Protein AF-A0A1H1AAV9-F1 (afdb_monomer_lite)

Foldseek 3Di:
DDDDDDDDDDDDDDDDDDDDDDDDDDADDDDDAADDDDVDPDDAQKKKKKWDFLPDPWIKIWIAHPVRPDIDMDTDDLVQWDDDDRDIFGNRDPHDTDDDDDDDDPDDDDTDMWMWHFDDDPDDTGTDGDDDDDDDPDPDPPVVPVQPPWFWFQADPVCVVVLVVLPWDADPVVRTITHSDPSSCVSRVVGTDPPDDDDLPDPPPLQNVVQVVCVVVQWPDDDTDDAPQDWDFTHGHPDPDSQKIKHWHPDQAFTKMWIGGNQDHIDIGTDPSDPDDPVSNVSSVVSVVVVVVVVVVVLVVLLVVQLVVQVVVVVPQDAQDALVQAVVCVVLVFGRAPWGADPVRWIKFFWAALVRRGRWIWTHHVDIDIRPSTDQALTWGKRQPVCQSVDPDADALVAEEEEEADPSLQRLVCLLPVHMYTHSVFLVSLLSNLLSVCVRRVNYAYEYFFWQQVVQCVDPPHGDRSRVVSRVNNCVNRVYFYQYQPDDPVLVVVVGTGLSSVCVVVNRPVSSVSRVVSRVVRVVVVVVVVVVVVVVVVVVVVVVVVVD

Radius of gyration: 40.96 Å; chains: 1; bounding box: 93×89×102 Å

pLDDT: mean 71.81, std 25.39, range [24.27, 98.69]

Structure (mmCIF, N/CA/C/O backbone):
data_AF-A0A1H1AAV9-F1
#
_entry.id   AF-A0A1H1AAV9-F1
#
loop_
_atom_site.group_PDB
_atom_site.id
_atom_site.type_symbol
_atom_site.label_atom_id
_atom_site.label_alt_id
_atom_site.label_comp_id
_atom_site.label_asym_id
_atom_site.label_entity_id
_atom_site.label_seq_id
_atom_site.pdbx_PDB_ins_code
_atom_site.Cartn_x
_atom_site.Cartn_y
_atom_site.Cartn_z
_atom_site.occupancy
_atom_site.B_iso_or_equiv
_atom_site.auth_seq_id
_atom_site.auth_comp_id
_atom_site.auth_asym_id
_atom_site.auth_atom_id
_atom_site.pdbx_PDB_model_num
ATOM 1 N N . MET A 1 1 ? -35.231 -61.805 -39.961 1.00 37.56 1 MET A N 1
ATOM 2 C CA . MET A 1 1 ? -34.959 -62.286 -41.332 1.00 37.56 1 MET A CA 1
ATOM 3 C C . MET A 1 1 ? -33.626 -61.673 -41.726 1.00 37.56 1 MET A C 1
ATOM 5 O O . MET A 1 1 ? -33.563 -60.458 -41.810 1.00 37.56 1 MET A O 1
ATOM 9 N N . GLN A 1 2 ? -32.543 -62.403 -41.438 1.00 31.98 2 GLN A N 1
ATOM 10 C CA . GLN A 1 2 ? -31.753 -63.222 -42.389 1.00 31.98 2 GLN A CA 1
ATOM 11 C C . GLN A 1 2 ? -30.734 -62.329 -43.120 1.00 31.98 2 GLN A C 1
ATOM 13 O O . GLN A 1 2 ? -31.154 -61.441 -43.845 1.00 31.98 2 GLN A O 1
ATOM 18 N N . ASN A 1 3 ? -29.438 -62.345 -42.779 1.00 27.03 3 ASN A N 1
ATOM 19 C CA . ASN A 1 3 ? -28.380 -63.389 -42.872 1.00 27.03 3 ASN A CA 1
ATOM 20 C C . ASN A 1 3 ? -27.438 -63.000 -44.035 1.00 27.03 3 ASN A C 1
ATOM 22 O O . ASN A 1 3 ? -27.943 -62.711 -45.111 1.00 27.03 3 ASN A O 1
ATOM 26 N N . LEU A 1 4 ? -26.155 -62.702 -43.751 1.00 29.33 4 LEU A N 1
ATOM 27 C CA . LEU A 1 4 ? -24.949 -63.558 -43.947 1.00 29.33 4 LEU A CA 1
ATOM 28 C C . LEU A 1 4 ? -24.640 -63.745 -45.449 1.00 29.33 4 LEU A C 1
ATOM 30 O O . LEU A 1 4 ? -25.545 -64.073 -46.196 1.00 29.33 4 LEU A O 1
ATOM 34 N N . GLU A 1 5 ? -23.448 -63.465 -45.986 1.00 30.98 5 GLU A N 1
ATOM 35 C CA . GLU A 1 5 ? -22.087 -63.971 -45.677 1.00 30.98 5 GLU A CA 1
ATOM 36 C C . GLU A 1 5 ? -21.045 -62.860 -46.006 1.00 30.98 5 GLU A C 1
ATOM 38 O O . GLU A 1 5 ? -21.283 -62.069 -46.913 1.00 30.98 5 GLU A O 1
ATOM 43 N N . ASN A 1 6 ? -19.965 -62.555 -45.271 1.00 27.72 6 ASN A N 1
ATOM 44 C CA . ASN A 1 6 ? -18.815 -63.312 -44.747 1.00 27.72 6 ASN A CA 1
ATOM 45 C C . ASN A 1 6 ? -17.970 -64.056 -45.795 1.00 27.72 6 ASN A C 1
ATOM 47 O O . ASN A 1 6 ? -18.227 -65.223 -46.044 1.00 27.72 6 ASN A O 1
ATOM 51 N N . GLU A 1 7 ? -16.864 -63.440 -46.232 1.00 28.52 7 GLU A N 1
ATOM 52 C CA . GLU A 1 7 ? -15.578 -64.140 -46.375 1.00 28.52 7 GLU A CA 1
ATOM 53 C C . GLU A 1 7 ? -14.427 -63.270 -45.835 1.00 28.52 7 GLU A C 1
ATOM 55 O O . GLU A 1 7 ? -14.287 -62.087 -46.151 1.00 28.52 7 GLU A O 1
ATOM 60 N N . HIS A 1 8 ? -13.646 -63.887 -44.949 1.00 27.47 8 HIS A N 1
ATOM 61 C CA . HIS A 1 8 ? -12.410 -63.410 -44.338 1.00 27.47 8 HIS A CA 1
ATOM 62 C C . HIS A 1 8 ? -11.220 -63.952 -45.138 1.00 27.47 8 HIS A C 1
ATOM 64 O O . HIS A 1 8 ? -11.166 -65.159 -45.345 1.00 27.47 8 HIS A O 1
ATOM 70 N N . GLU A 1 9 ? -10.197 -63.133 -45.400 1.00 25.88 9 GLU A N 1
ATOM 71 C CA . GLU A 1 9 ? -8.810 -63.612 -45.321 1.00 25.88 9 GLU A CA 1
ATOM 72 C C . GLU A 1 9 ? -7.835 -62.492 -44.895 1.00 25.88 9 GLU A C 1
ATOM 74 O O . GLU A 1 9 ? -8.161 -61.306 -44.908 1.00 25.88 9 GLU A O 1
ATOM 79 N N . VAL A 1 10 ? -6.686 -62.915 -44.374 1.00 27.17 10 VAL A N 1
ATOM 80 C CA . VAL A 1 10 ? -5.865 -62.337 -43.297 1.00 27.17 10 VAL A CA 1
ATOM 81 C C . VAL A 1 10 ? -4.862 -61.256 -43.760 1.00 27.17 10 VAL A C 1
ATOM 83 O O . VAL A 1 10 ? -4.390 -61.255 -44.890 1.00 27.17 10 VAL A O 1
ATOM 86 N N . GLN A 1 11 ? -4.517 -60.339 -42.840 1.00 27.92 11 GLN A N 1
ATOM 87 C CA . GLN A 1 11 ? -3.546 -59.234 -42.982 1.00 27.92 11 GLN A CA 1
ATOM 88 C C . GLN A 1 11 ? -2.075 -59.680 -43.155 1.00 27.92 11 GLN A C 1
ATOM 90 O O . GLN A 1 11 ? -1.710 -60.782 -42.747 1.00 27.92 11 GLN A O 1
ATOM 95 N N . PRO A 1 12 ? -1.184 -58.740 -43.546 1.00 26.31 12 PRO A N 1
ATOM 96 C CA . PRO A 1 12 ? -0.193 -58.316 -42.553 1.00 26.31 12 PRO A CA 1
ATOM 97 C C . PRO A 1 12 ? -0.055 -56.787 -42.380 1.00 26.31 12 PRO A C 1
ATOM 99 O O . PRO A 1 12 ? -0.011 -55.995 -43.314 1.00 26.31 12 PRO A O 1
ATOM 102 N N . THR A 1 13 ? -0.010 -56.429 -41.101 1.00 25.89 13 THR A N 1
ATOM 103 C CA . THR A 1 13 ? 0.499 -55.246 -40.383 1.00 25.89 13 THR A CA 1
ATOM 104 C C . THR A 1 13 ? 1.194 -54.079 -41.118 1.00 25.89 13 THR A C 1
ATOM 106 O O . THR A 1 13 ? 2.290 -54.219 -41.645 1.00 25.89 13 THR A O 1
ATOM 109 N N . LYS A 1 14 ? 0.584 -52.893 -40.937 1.00 30.36 14 LYS A N 1
ATOM 110 C CA . LYS A 1 14 ? 1.128 -51.545 -40.622 1.00 30.36 14 LYS A CA 1
ATOM 111 C C . LYS A 1 14 ? 2.587 -51.206 -40.996 1.00 30.36 14 LYS A C 1
ATOM 113 O O . LYS A 1 14 ? 3.489 -51.543 -40.238 1.00 30.36 14 LYS A O 1
ATOM 118 N N . GLU A 1 15 ? 2.745 -50.270 -41.937 1.00 26.95 15 GLU A N 1
ATOM 119 C CA . GLU A 1 15 ? 3.749 -49.193 -41.860 1.00 26.95 15 GLU A CA 1
ATOM 120 C C . GLU A 1 15 ? 3.123 -47.839 -42.248 1.00 26.95 15 GLU A C 1
ATOM 122 O O . GLU A 1 15 ? 2.203 -47.759 -43.062 1.00 26.95 15 GLU A O 1
ATOM 127 N N . ALA A 1 16 ? 3.555 -46.786 -41.554 1.00 27.23 16 ALA A N 1
ATOM 128 C CA . ALA A 1 16 ? 2.997 -45.436 -41.577 1.00 27.23 16 ALA A CA 1
ATOM 129 C C . ALA A 1 16 ? 3.398 -44.640 -42.842 1.00 27.23 16 ALA A C 1
ATOM 131 O O . ALA A 1 16 ? 4.448 -44.907 -43.423 1.00 27.23 16 ALA A O 1
ATOM 132 N N . PRO A 1 17 ? 2.609 -43.629 -43.260 1.00 28.62 17 PRO A N 1
ATOM 133 C CA . PRO A 1 17 ? 2.910 -42.826 -44.443 1.00 28.62 17 PRO A CA 1
ATOM 134 C C . PRO A 1 17 ? 4.154 -41.944 -44.246 1.00 28.62 17 PRO A C 1
ATOM 136 O O . PRO A 1 17 ? 4.254 -41.186 -43.280 1.00 28.62 17 PRO A O 1
ATOM 139 N N . LEU A 1 18 ? 5.076 -42.027 -45.208 1.00 26.47 18 LEU A N 1
ATOM 140 C CA . LEU A 1 18 ? 6.231 -41.139 -45.355 1.00 26.47 18 LEU A CA 1
ATOM 141 C C . LEU A 1 18 ? 5.768 -39.682 -45.564 1.00 26.47 18 LEU A C 1
ATOM 143 O O . LEU A 1 18 ? 4.887 -39.439 -46.395 1.00 26.47 18 LEU A O 1
ATOM 147 N N . PRO A 1 19 ? 6.346 -38.697 -44.853 1.00 25.47 19 PRO A N 1
ATOM 148 C CA . PRO A 1 19 ? 6.004 -37.298 -45.041 1.00 25.47 19 PRO A CA 1
ATOM 149 C C . PRO A 1 19 ? 6.626 -36.740 -46.326 1.00 25.47 19 PRO A C 1
ATOM 151 O O . PRO A 1 19 ? 7.818 -36.872 -46.588 1.00 25.47 19 PRO A O 1
ATOM 154 N N . THR A 1 20 ? 5.795 -36.042 -47.092 1.00 30.55 20 THR A N 1
ATOM 155 C CA . THR A 1 20 ? 6.177 -35.093 -48.140 1.00 30.55 20 THR A CA 1
ATOM 156 C C . THR A 1 20 ? 7.115 -34.004 -47.600 1.00 30.55 20 THR A C 1
ATOM 158 O O . THR A 1 20 ? 6.709 -33.208 -46.753 1.00 30.55 20 THR A O 1
ATOM 161 N N . SER A 1 21 ? 8.325 -33.904 -48.149 1.00 26.81 21 SER A N 1
ATOM 162 C CA . SER A 1 21 ? 9.181 -32.708 -48.143 1.00 26.81 21 SER A CA 1
ATOM 163 C C . SER A 1 21 ? 9.463 -32.374 -49.616 1.00 26.81 21 SER A C 1
ATOM 165 O O . SER A 1 21 ? 9.697 -33.260 -50.425 1.00 26.81 21 SER A O 1
ATOM 167 N N . GLY A 1 22 ? 9.325 -31.159 -50.129 1.00 24.27 22 GLY A N 1
ATOM 168 C CA . GLY A 1 22 ? 9.548 -29.851 -49.538 1.00 24.27 22 GLY A CA 1
ATOM 169 C C . GLY A 1 22 ? 10.527 -29.152 -50.480 1.00 24.27 22 GLY A C 1
ATOM 170 O O . GLY A 1 22 ? 11.731 -29.350 -50.376 1.00 24.27 22 GLY A O 1
ATOM 171 N N . ILE A 1 23 ? 10.001 -28.410 -51.456 1.00 24.77 23 ILE A N 1
ATOM 172 C CA . ILE A 1 23 ? 10.787 -27.583 -52.378 1.00 24.77 23 ILE A CA 1
ATOM 173 C C . ILE A 1 23 ? 11.515 -26.524 -51.539 1.00 24.77 23 ILE A C 1
ATOM 175 O O . ILE A 1 23 ? 10.857 -25.668 -50.951 1.00 24.77 23 ILE A O 1
ATOM 179 N N . PHE A 1 24 ? 12.848 -26.559 -51.492 1.00 25.47 24 PHE A N 1
ATOM 180 C CA . PHE A 1 24 ? 13.659 -25.480 -50.927 1.00 25.47 24 PHE A CA 1
ATOM 181 C C . PHE A 1 24 ? 14.439 -24.768 -52.032 1.00 25.47 24 PHE A C 1
ATOM 183 O O . PHE A 1 24 ? 15.318 -25.326 -52.683 1.00 25.47 24 PHE A O 1
ATOM 190 N N . SER A 1 25 ? 14.078 -23.507 -52.237 1.00 24.84 25 SER A N 1
ATOM 191 C CA . SER A 1 25 ? 14.766 -22.527 -53.066 1.00 24.84 25 SER A CA 1
ATOM 192 C C . SER A 1 25 ? 15.701 -21.675 -52.199 1.00 24.84 25 SER A C 1
ATOM 194 O O . SER A 1 25 ? 15.199 -20.888 -51.400 1.00 24.84 25 SER A O 1
ATOM 196 N N . ASP A 1 26 ? 17.022 -21.825 -52.351 1.00 25.41 26 ASP A N 1
ATOM 197 C CA . ASP A 1 26 ? 18.038 -20.749 -52.293 1.00 25.41 26 ASP A CA 1
ATOM 198 C C . ASP A 1 26 ? 19.472 -21.338 -52.373 1.00 25.41 26 ASP A C 1
ATOM 200 O O . ASP A 1 26 ? 19.809 -22.208 -51.575 1.00 25.41 26 ASP A O 1
ATOM 204 N N . PRO A 1 27 ? 20.368 -20.858 -53.267 1.00 31.00 27 PRO A N 1
ATOM 205 C CA . PRO A 1 27 ? 21.787 -21.214 -53.234 1.00 31.00 27 PRO A CA 1
ATOM 206 C C . PRO A 1 27 ? 22.552 -20.324 -52.240 1.00 31.00 27 PRO A C 1
ATOM 208 O O . PRO A 1 27 ? 22.647 -19.100 -52.406 1.00 31.00 27 PRO A O 1
ATOM 211 N N . ILE A 1 28 ? 23.115 -20.959 -51.209 1.00 27.59 28 ILE A N 1
ATOM 212 C CA . ILE A 1 28 ? 23.959 -20.342 -50.182 1.00 27.59 28 ILE A CA 1
ATOM 213 C C . ILE A 1 28 ? 25.310 -19.962 -50.795 1.00 27.59 28 ILE A C 1
ATOM 215 O O . ILE A 1 28 ? 26.096 -20.799 -51.225 1.00 27.59 28 ILE A O 1
ATOM 219 N N . SER A 1 29 ? 25.584 -18.660 -50.814 1.00 31.78 29 SER A N 1
ATOM 220 C CA . SER A 1 29 ? 26.922 -18.110 -50.987 1.00 31.78 29 SER A CA 1
ATOM 221 C C . SER A 1 29 ? 27.592 -18.007 -49.618 1.00 31.78 29 SER A C 1
ATOM 223 O O . SER A 1 29 ? 27.365 -17.028 -48.909 1.00 31.78 29 SER A O 1
ATOM 225 N N . ASP A 1 30 ? 28.405 -18.987 -49.254 1.00 27.58 30 ASP A N 1
ATOM 226 C CA . ASP A 1 30 ? 29.460 -18.811 -48.257 1.00 27.58 30 ASP A CA 1
ATOM 227 C C . ASP A 1 30 ? 30.572 -19.822 -48.542 1.00 27.58 30 ASP A C 1
ATOM 229 O O . ASP A 1 30 ? 30.298 -20.980 -48.853 1.00 27.58 30 ASP A O 1
ATOM 233 N N . ASN A 1 31 ? 31.828 -19.374 -48.468 1.00 29.33 31 ASN A N 1
ATOM 234 C CA . ASN A 1 31 ? 32.978 -20.274 -48.423 1.00 29.33 31 ASN A CA 1
ATOM 235 C C . ASN A 1 31 ? 32.821 -21.149 -47.173 1.00 29.33 31 ASN A C 1
ATOM 237 O O . ASN A 1 31 ? 32.993 -20.649 -46.062 1.00 29.33 31 ASN A O 1
ATOM 241 N N . ARG A 1 32 ? 32.500 -22.431 -47.346 1.00 26.03 32 ARG A N 1
ATOM 242 C CA . ARG A 1 32 ? 32.648 -23.437 -46.293 1.00 26.03 32 ARG A CA 1
ATOM 243 C C . ARG A 1 32 ? 33.782 -24.370 -46.694 1.00 26.03 32 ARG A C 1
ATOM 245 O O . ARG A 1 32 ? 33.764 -24.935 -47.784 1.00 26.03 32 ARG A O 1
ATOM 252 N N . GLU A 1 33 ? 34.781 -24.477 -45.832 1.00 27.20 33 GLU A N 1
ATOM 253 C CA . GLU A 1 33 ? 35.797 -25.523 -45.905 1.00 27.20 33 GLU A CA 1
ATOM 254 C C . GLU A 1 33 ? 35.190 -26.817 -45.343 1.00 27.20 33 GLU A C 1
ATOM 256 O O . GLU A 1 33 ? 34.480 -26.783 -44.335 1.00 27.20 33 GLU A O 1
ATOM 261 N N . PHE A 1 34 ? 35.413 -27.949 -46.016 1.00 30.39 34 PHE A N 1
ATOM 262 C CA . PHE A 1 34 ? 34.859 -29.249 -45.629 1.00 30.39 34 PHE A CA 1
ATOM 263 C C . PHE A 1 34 ? 35.977 -30.155 -45.103 1.00 30.39 34 PHE A C 1
ATOM 265 O O . PHE A 1 34 ? 36.967 -30.382 -45.797 1.00 30.39 34 PHE A O 1
ATOM 272 N N . PHE A 1 35 ? 35.799 -30.702 -43.899 1.00 31.62 35 PHE A N 1
ATOM 273 C CA . PHE A 1 35 ? 36.718 -31.664 -43.286 1.00 31.62 35 PHE A CA 1
ATOM 274 C C . PHE A 1 35 ? 36.186 -33.085 -43.492 1.00 31.62 35 PHE A C 1
ATOM 276 O O . PHE A 1 35 ? 35.027 -33.362 -43.182 1.00 31.62 35 PHE A O 1
ATOM 283 N N . VAL A 1 36 ? 37.022 -33.992 -43.999 1.00 37.84 36 VAL A N 1
ATOM 284 C CA . VAL A 1 36 ? 36.720 -35.430 -44.035 1.00 37.84 36 VAL A CA 1
ATOM 285 C C . VAL A 1 36 ? 37.630 -36.111 -43.026 1.00 37.84 36 VAL A C 1
ATOM 287 O O . VAL A 1 36 ? 38.839 -36.201 -43.236 1.00 37.84 36 VAL A O 1
ATOM 290 N N . ASP A 1 37 ? 37.053 -36.548 -41.908 1.00 35.50 37 ASP A N 1
ATOM 291 C CA . ASP A 1 37 ? 37.802 -37.186 -40.829 1.00 35.50 37 ASP A CA 1
ATOM 292 C C . ASP A 1 37 ? 38.026 -38.665 -41.172 1.00 35.50 37 ASP A C 1
ATOM 294 O O . ASP A 1 37 ? 37.201 -39.549 -40.921 1.00 35.50 37 ASP A O 1
ATOM 298 N N . PHE A 1 38 ? 39.131 -38.943 -41.860 1.00 43.62 38 PHE A N 1
ATOM 299 C CA . PHE A 1 38 ? 39.604 -40.309 -41.998 1.00 43.62 38 PHE A CA 1
ATOM 300 C C . PHE A 1 38 ? 40.307 -40.663 -40.696 1.00 43.62 38 PHE A C 1
ATOM 302 O O . PHE A 1 38 ? 41.390 -40.148 -40.449 1.00 43.62 38 PHE A O 1
ATOM 309 N N . ASP A 1 39 ? 39.686 -41.531 -39.896 1.00 41.50 39 ASP A N 1
ATOM 310 C CA . ASP A 1 39 ? 40.215 -42.115 -38.651 1.00 41.50 39 ASP A CA 1
ATOM 311 C C . ASP A 1 39 ? 41.497 -42.958 -38.908 1.00 41.50 39 ASP A C 1
ATOM 313 O O . ASP A 1 39 ? 41.528 -44.184 -38.787 1.00 41.50 39 ASP A O 1
ATOM 317 N N . ILE A 1 40 ? 42.532 -42.302 -39.434 1.00 46.44 40 ILE A N 1
ATOM 318 C CA . ILE A 1 40 ? 43.824 -42.803 -39.902 1.00 46.44 40 ILE A CA 1
ATOM 319 C C . ILE A 1 40 ? 44.858 -41.747 -39.472 1.00 46.44 40 ILE A C 1
ATOM 321 O O . ILE A 1 40 ? 44.645 -40.561 -39.729 1.00 46.44 40 ILE A O 1
ATOM 325 N N . PRO A 1 41 ? 45.987 -42.123 -38.843 1.00 44.03 41 PRO A N 1
ATOM 326 C CA . PRO A 1 41 ? 46.987 -41.159 -38.386 1.00 44.03 41 PRO A CA 1
ATOM 327 C C . PRO A 1 41 ? 47.529 -40.313 -39.547 1.00 44.03 41 PRO A C 1
ATOM 329 O O . PRO A 1 41 ? 48.253 -40.812 -40.411 1.00 44.03 41 PRO A O 1
ATOM 332 N N . GLN A 1 42 ? 47.186 -39.025 -39.575 1.00 50.72 42 GLN A N 1
ATOM 333 C CA . GLN A 1 42 ? 47.578 -38.129 -40.660 1.00 50.72 42 GLN A CA 1
ATOM 334 C C . GLN A 1 42 ? 49.019 -37.658 -40.452 1.00 50.72 42 GLN A C 1
ATOM 336 O O . GLN A 1 42 ? 49.317 -36.894 -39.536 1.00 50.72 42 GLN A O 1
ATOM 341 N N . LYS A 1 43 ? 49.932 -38.158 -41.290 1.00 50.28 43 LYS A N 1
ATOM 342 C CA . LYS A 1 43 ? 51.349 -37.781 -41.294 1.00 50.28 43 LYS A CA 1
ATOM 343 C C . LYS A 1 43 ? 51.658 -36.935 -42.535 1.00 50.28 43 LYS A C 1
ATOM 345 O O . LYS A 1 43 ? 51.204 -37.297 -43.624 1.00 50.28 43 LYS A O 1
ATOM 350 N N . PRO A 1 44 ? 52.456 -35.859 -42.412 1.00 50.19 44 PRO A N 1
ATOM 351 C CA . PRO A 1 44 ? 52.873 -35.048 -43.554 1.00 50.19 44 PRO A CA 1
ATOM 352 C C . PRO A 1 44 ? 53.482 -35.899 -44.681 1.00 50.19 44 PRO A C 1
ATOM 354 O O . PRO A 1 44 ? 54.189 -36.876 -44.422 1.00 50.19 44 PRO A O 1
ATOM 357 N N . GLY A 1 45 ? 53.179 -35.551 -45.934 1.00 50.28 45 GLY A N 1
ATOM 358 C CA . GLY A 1 45 ? 53.715 -36.219 -47.128 1.00 50.28 45 GLY A CA 1
ATOM 359 C C . GLY A 1 45 ? 53.049 -37.540 -47.538 1.00 50.28 45 GLY A C 1
ATOM 360 O O . GLY A 1 45 ? 53.459 -38.115 -48.541 1.00 50.28 45 GLY A O 1
ATOM 361 N N . HIS A 1 46 ? 52.043 -38.028 -46.807 1.00 54.78 46 HIS A N 1
ATOM 362 C CA . HIS A 1 46 ? 51.257 -39.205 -47.204 1.00 54.78 46 HIS A CA 1
ATOM 363 C C . HIS A 1 46 ? 50.090 -38.795 -48.113 1.00 54.78 46 HIS A C 1
ATOM 365 O O . HIS A 1 46 ? 49.581 -37.677 -47.999 1.00 54.78 46 HIS A O 1
ATOM 371 N N . SER A 1 47 ? 49.663 -39.694 -49.001 1.00 55.88 47 SER A N 1
ATOM 372 C CA . SER A 1 47 ? 48.538 -39.471 -49.910 1.00 55.88 47 SER A CA 1
ATOM 373 C C . SER A 1 47 ? 47.354 -40.366 -49.561 1.00 55.88 47 SER A C 1
ATOM 375 O O . SER A 1 47 ? 47.504 -41.505 -49.111 1.00 55.88 47 SER A O 1
ATOM 377 N N . VAL A 1 48 ? 46.155 -39.831 -49.778 1.00 54.44 48 VAL A N 1
ATOM 378 C CA . VAL A 1 48 ? 44.906 -40.593 -49.752 1.00 54.44 48 VAL A CA 1
ATOM 379 C C . VAL A 1 48 ? 44.315 -40.543 -51.149 1.00 54.44 48 VAL A C 1
ATOM 381 O O . VAL A 1 48 ? 44.217 -39.459 -51.734 1.00 54.44 48 VAL A O 1
ATOM 384 N N . SER A 1 49 ? 43.910 -41.699 -51.664 1.00 56.47 49 SER A N 1
ATOM 385 C CA . SER A 1 49 ? 43.108 -41.809 -52.872 1.00 56.47 49 SER A CA 1
ATOM 386 C C . SER A 1 49 ? 41.812 -42.568 -52.630 1.00 56.47 49 SER A C 1
ATOM 388 O O . SER A 1 49 ? 41.728 -43.416 -51.745 1.00 56.47 49 SER A O 1
ATOM 390 N N . ILE A 1 50 ? 40.779 -42.237 -53.398 1.00 56.34 50 ILE A N 1
ATOM 391 C CA . ILE A 1 50 ? 39.492 -42.938 -53.377 1.00 56.34 50 ILE A CA 1
ATOM 392 C C . ILE A 1 50 ? 39.278 -43.549 -54.759 1.00 56.34 50 ILE A C 1
ATOM 394 O O . ILE A 1 50 ? 39.455 -42.848 -55.758 1.00 56.34 50 ILE A O 1
ATOM 398 N N . ASP A 1 51 ? 38.923 -44.833 -54.791 1.00 57.53 51 ASP A N 1
ATOM 399 C CA . ASP A 1 51 ? 38.523 -45.563 -55.998 1.00 57.53 51 ASP A CA 1
ATOM 400 C C . ASP A 1 51 ? 37.018 -45.855 -55.913 1.00 57.53 51 ASP A C 1
ATOM 402 O O . ASP A 1 51 ? 36.546 -46.458 -54.940 1.00 57.53 51 ASP A O 1
ATOM 406 N N . ALA A 1 52 ? 36.260 -45.340 -56.883 1.00 54.94 52 ALA A N 1
ATOM 407 C CA . ALA A 1 52 ? 34.803 -45.414 -56.902 1.00 54.94 52 ALA A CA 1
ATOM 408 C C . ALA A 1 52 ? 34.248 -45.388 -58.333 1.00 54.94 52 ALA A C 1
ATOM 410 O O . ALA A 1 52 ? 34.542 -44.470 -59.103 1.00 54.94 52 ALA A O 1
ATOM 411 N N . HIS A 1 53 ? 33.365 -46.334 -58.651 1.00 56.22 53 HIS A N 1
ATOM 412 C CA . HIS A 1 53 ? 32.580 -46.372 -59.885 1.00 56.22 53 HIS A CA 1
ATOM 413 C C . HIS A 1 53 ? 31.064 -46.330 -59.588 1.00 56.22 53 HIS A C 1
ATOM 415 O O . HIS A 1 53 ? 30.628 -46.864 -58.563 1.00 56.22 53 HIS A O 1
ATOM 421 N N . PRO A 1 54 ? 30.221 -45.733 -60.463 1.00 51.50 54 PRO A N 1
ATOM 422 C CA . PRO A 1 54 ? 28.760 -45.727 -60.300 1.00 51.50 54 PRO A CA 1
ATOM 423 C C . PRO A 1 54 ? 28.150 -47.105 -60.000 1.00 51.50 54 PRO A C 1
ATOM 425 O O . PRO A 1 54 ? 27.266 -47.229 -59.140 1.00 51.50 54 PRO A O 1
ATOM 428 N N . ASP A 1 55 ? 28.690 -48.127 -60.662 1.00 55.06 55 ASP A N 1
ATOM 429 C CA . ASP A 1 55 ? 28.229 -49.516 -60.588 1.00 55.06 55 ASP A CA 1
ATOM 430 C C . ASP A 1 55 ? 28.864 -50.332 -59.446 1.00 55.06 55 ASP A C 1
ATOM 432 O O . ASP A 1 55 ? 28.458 -51.468 -59.221 1.00 55.06 55 ASP A O 1
ATOM 436 N N . ASP A 1 56 ? 29.827 -49.782 -58.696 1.00 60.47 56 ASP A N 1
ATOM 437 C CA . ASP A 1 56 ? 30.480 -50.523 -57.609 1.00 60.47 56 ASP A CA 1
ATOM 438 C C . ASP A 1 56 ? 29.541 -50.680 -56.412 1.00 60.47 56 ASP A C 1
ATOM 440 O O . ASP A 1 56 ? 29.011 -49.695 -55.900 1.00 60.47 56 ASP A O 1
ATOM 444 N N . GLU A 1 57 ? 29.366 -51.891 -55.883 1.00 61.34 57 GLU A N 1
ATOM 445 C CA . GLU A 1 57 ? 28.580 -52.097 -54.654 1.00 61.34 57 GLU A CA 1
ATOM 446 C C . GLU A 1 57 ? 29.245 -51.470 -53.412 1.00 61.34 57 GLU A C 1
ATOM 448 O O . GLU A 1 57 ? 28.557 -51.115 -52.456 1.00 61.34 57 GLU A O 1
ATOM 453 N N . GLN A 1 58 ? 30.570 -51.278 -53.441 1.00 66.88 58 GLN A N 1
ATOM 454 C CA . GLN A 1 58 ? 31.382 -50.801 -52.320 1.00 66.88 58 GLN A CA 1
ATOM 455 C C . GLN A 1 58 ? 32.514 -49.880 -52.807 1.00 66.88 58 GLN A C 1
ATOM 457 O O . GLN A 1 58 ? 33.290 -50.262 -53.677 1.00 66.88 58 GLN A O 1
ATOM 462 N N . VAL A 1 59 ? 32.650 -48.697 -52.198 1.00 61.59 59 VAL A N 1
ATOM 463 C CA . VAL A 1 59 ? 33.720 -47.716 -52.483 1.00 61.59 59 VAL A CA 1
ATOM 464 C C . VAL A 1 59 ? 34.908 -47.926 -51.541 1.00 61.59 59 VAL A C 1
ATOM 466 O O . VAL A 1 59 ? 34.695 -48.285 -50.379 1.00 61.59 59 VAL A O 1
ATOM 469 N N . TRP A 1 60 ? 36.140 -47.679 -52.004 1.00 58.94 60 TRP A N 1
ATOM 470 C CA . TRP A 1 60 ? 37.366 -47.884 -51.220 1.00 58.94 60 TRP A CA 1
ATOM 471 C C . TRP A 1 60 ? 38.229 -46.622 -51.124 1.00 58.94 60 TRP A C 1
ATOM 473 O O . TRP A 1 60 ? 38.420 -45.903 -52.101 1.00 58.94 60 TRP A O 1
ATOM 483 N N . ALA A 1 61 ? 38.791 -46.373 -49.938 1.00 61.34 61 ALA A N 1
ATOM 484 C CA . ALA A 1 61 ? 39.883 -45.417 -49.746 1.00 61.34 61 ALA A CA 1
ATOM 485 C C . ALA A 1 61 ? 41.199 -46.158 -49.560 1.00 61.34 61 ALA A C 1
ATOM 487 O O . ALA A 1 61 ? 41.266 -47.121 -48.794 1.00 61.34 61 ALA A O 1
ATOM 488 N N . HIS A 1 62 ? 42.245 -45.637 -50.186 1.00 59.97 62 HIS A N 1
ATOM 489 C CA . HIS A 1 62 ? 43.609 -46.126 -50.129 1.00 59.97 62 HIS A CA 1
ATOM 490 C C . HIS A 1 62 ? 44.514 -45.039 -49.553 1.00 59.97 62 HIS A C 1
ATOM 492 O O . HIS A 1 62 ? 44.531 -43.906 -50.022 1.00 59.97 62 HIS A O 1
ATOM 498 N N . TYR A 1 63 ? 45.272 -45.390 -48.526 1.00 61.94 63 TYR A N 1
ATOM 499 C CA . TYR A 1 63 ? 46.289 -44.544 -47.921 1.00 61.94 63 TYR A CA 1
ATOM 500 C C . TYR A 1 63 ? 47.664 -45.069 -48.311 1.00 61.94 63 TYR A C 1
ATOM 502 O O . TYR A 1 63 ? 47.911 -46.270 -48.174 1.00 61.94 63 TYR A O 1
ATOM 510 N N . SER A 1 64 ? 48.551 -44.183 -48.762 1.00 61.59 64 SER A N 1
ATOM 511 C CA . SER A 1 64 ? 49.922 -44.532 -49.125 1.00 61.59 64 SER A CA 1
ATOM 512 C C . SER A 1 64 ? 50.927 -43.565 -48.512 1.00 61.59 64 SER A C 1
ATOM 514 O O . SER A 1 64 ? 50.819 -42.345 -48.649 1.00 61.59 64 SER A O 1
ATOM 516 N N . ALA A 1 65 ? 51.965 -44.123 -47.893 1.00 60.59 65 ALA A N 1
ATOM 517 C CA . ALA A 1 65 ? 53.178 -43.384 -47.569 1.00 60.59 65 ALA A CA 1
ATOM 518 C C . ALA A 1 65 ? 53.961 -42.998 -48.841 1.00 60.59 65 ALA A C 1
ATOM 520 O O . ALA A 1 65 ? 53.869 -43.704 -49.852 1.00 60.59 65 ALA A O 1
ATOM 521 N N . PRO A 1 66 ? 54.757 -41.911 -48.810 1.00 56.56 66 PRO A N 1
ATOM 522 C CA . PRO A 1 66 ? 55.539 -41.468 -49.966 1.00 56.56 66 PRO A CA 1
ATOM 523 C C . PRO A 1 66 ? 56.627 -42.468 -50.399 1.00 56.56 66 PRO A C 1
ATOM 525 O O . PRO A 1 66 ? 57.076 -42.415 -51.539 1.00 56.56 66 PRO A O 1
ATOM 528 N N . ASP A 1 67 ? 57.027 -43.404 -49.530 1.00 63.28 67 ASP A N 1
ATOM 529 C CA . ASP A 1 67 ? 57.935 -44.517 -49.850 1.00 63.28 67 ASP A CA 1
ATOM 530 C C . ASP A 1 67 ? 57.205 -45.834 -50.199 1.00 63.28 67 ASP A C 1
ATOM 532 O O . ASP A 1 67 ? 57.854 -46.866 -50.379 1.00 63.28 67 ASP A O 1
ATOM 536 N N . ALA A 1 68 ? 55.868 -45.795 -50.284 1.00 57.12 68 ALA A N 1
ATOM 537 C CA . ALA A 1 68 ? 54.956 -46.911 -50.552 1.00 57.12 68 ALA A CA 1
ATOM 538 C C . ALA A 1 68 ? 55.061 -48.115 -49.587 1.00 57.12 68 ALA A C 1
ATOM 540 O O . ALA A 1 68 ? 54.545 -49.190 -49.897 1.00 57.12 68 ALA A O 1
ATOM 541 N N . LYS A 1 69 ? 55.699 -47.970 -48.413 1.00 50.28 69 LYS A N 1
ATOM 542 C CA . LYS A 1 69 ? 55.877 -49.084 -47.457 1.00 50.28 69 LYS A CA 1
ATOM 543 C C . LYS A 1 69 ? 54.710 -49.297 -46.494 1.00 50.28 69 LYS A C 1
ATOM 545 O O . LYS A 1 69 ? 54.575 -50.395 -45.961 1.00 50.28 69 LYS A O 1
ATOM 550 N N . ASP A 1 70 ? 53.879 -48.283 -46.265 1.00 54.09 70 ASP A N 1
ATOM 551 C CA . ASP A 1 70 ? 52.655 -48.384 -45.458 1.00 54.09 70 ASP A CA 1
ATOM 552 C C . ASP A 1 70 ? 51.460 -48.076 -46.371 1.00 54.09 70 ASP A C 1
ATOM 554 O O . ASP A 1 70 ? 51.167 -46.914 -46.667 1.00 54.09 70 ASP A O 1
ATOM 558 N N . TYR A 1 71 ? 50.838 -49.141 -46.888 1.00 61.59 71 TYR A N 1
ATOM 559 C CA . TYR A 1 71 ? 49.651 -49.090 -47.739 1.00 61.59 71 TYR A CA 1
ATOM 560 C C . TYR A 1 71 ? 48.471 -49.715 -47.003 1.00 61.59 71 TYR A C 1
ATOM 562 O O . TYR A 1 71 ? 48.546 -50.860 -46.550 1.00 61.59 71 TYR A O 1
ATOM 570 N N . ARG A 1 72 ? 47.368 -48.974 -46.885 1.00 61.34 72 ARG A N 1
ATOM 571 C CA . ARG A 1 72 ? 46.152 -49.446 -46.209 1.00 61.34 72 ARG A CA 1
ATOM 572 C C . ARG A 1 72 ? 44.930 -49.086 -47.029 1.00 61.34 72 ARG A C 1
ATOM 574 O O . ARG A 1 72 ? 44.811 -47.951 -47.476 1.00 61.34 72 ARG A O 1
ATOM 581 N N . SER A 1 73 ? 44.006 -50.028 -47.180 1.00 65.00 73 SER A N 1
ATOM 582 C CA . SER A 1 73 ? 42.725 -49.802 -47.844 1.00 65.00 73 SER A CA 1
ATOM 583 C C . SER A 1 73 ? 41.564 -50.113 -46.912 1.00 65.00 73 SER A C 1
ATOM 585 O O . SER A 1 73 ? 41.616 -51.100 -46.176 1.00 65.00 73 SER A O 1
ATOM 587 N N . ARG A 1 74 ? 40.504 -49.305 -46.952 1.00 57.59 74 ARG A N 1
ATOM 588 C CA . ARG A 1 74 ? 39.274 -49.577 -46.196 1.00 57.59 74 ARG A CA 1
ATOM 589 C C . ARG A 1 74 ? 38.022 -49.204 -46.993 1.00 57.59 74 ARG A C 1
ATOM 591 O O . ARG A 1 74 ? 38.092 -48.270 -47.796 1.00 57.59 74 ARG A O 1
ATOM 598 N N . PRO A 1 75 ? 36.895 -49.894 -46.762 1.00 59.47 75 PRO A N 1
ATOM 599 C CA . PRO A 1 75 ? 35.637 -49.536 -47.395 1.00 59.47 75 PRO A CA 1
ATOM 600 C C . PRO A 1 75 ? 35.125 -48.194 -46.851 1.00 59.47 75 PRO A C 1
ATOM 602 O O . PRO A 1 75 ? 35.291 -47.889 -45.667 1.00 59.47 75 PRO A O 1
ATOM 605 N N . ILE A 1 76 ? 34.509 -47.393 -47.718 1.00 59.94 76 ILE A N 1
ATOM 606 C CA . ILE A 1 76 ? 33.816 -46.144 -47.382 1.00 59.94 76 ILE A CA 1
ATOM 607 C C . ILE A 1 76 ? 32.329 -46.303 -47.696 1.00 59.94 76 ILE A C 1
ATOM 609 O O . ILE A 1 76 ? 31.947 -46.971 -48.655 1.00 59.94 76 ILE A O 1
ATOM 613 N N . ASP A 1 77 ? 31.488 -45.672 -46.886 1.00 59.56 77 ASP A N 1
ATOM 614 C CA . ASP A 1 77 ? 30.044 -45.654 -47.077 1.00 59.56 77 ASP A CA 1
ATOM 615 C C . ASP A 1 77 ? 29.659 -45.014 -48.428 1.00 59.56 77 ASP A C 1
ATOM 617 O O . ASP A 1 77 ? 29.949 -43.843 -48.692 1.00 59.56 77 ASP A O 1
ATOM 621 N N . LYS A 1 78 ? 28.985 -45.789 -49.291 1.00 60.47 78 LYS A N 1
ATOM 622 C CA . LYS A 1 78 ? 28.545 -45.351 -50.625 1.00 60.47 78 LYS A CA 1
ATOM 623 C C . LYS A 1 78 ? 27.489 -44.240 -50.552 1.00 60.47 78 LYS A C 1
ATOM 625 O O . LYS A 1 78 ? 27.345 -43.492 -51.513 1.00 60.47 78 LYS A O 1
ATOM 630 N N . SER A 1 79 ? 26.795 -44.067 -49.422 1.00 57.31 79 SER A N 1
ATOM 631 C CA . SER A 1 79 ? 25.824 -42.975 -49.227 1.00 57.31 79 SER A CA 1
ATOM 632 C C . SER A 1 79 ? 26.456 -41.579 -49.277 1.00 57.31 79 SER A C 1
ATOM 634 O O . SER A 1 79 ? 25.764 -40.582 -49.494 1.00 57.31 79 SER A O 1
ATOM 636 N N . TRP A 1 80 ? 27.783 -41.503 -49.147 1.00 54.41 80 TRP A N 1
ATOM 637 C CA . TRP A 1 80 ? 28.554 -40.281 -49.355 1.00 54.41 80 TRP A CA 1
ATOM 638 C C . TRP A 1 80 ? 28.725 -39.961 -50.837 1.00 54.41 80 TRP A C 1
ATOM 640 O O . TRP A 1 80 ? 29.467 -39.049 -51.173 1.00 54.41 80 TRP A O 1
ATOM 650 N N . PHE A 1 81 ? 28.074 -40.693 -51.740 1.00 55.91 81 PHE A N 1
ATOM 651 C CA . PHE A 1 81 ? 28.126 -40.454 -53.170 1.00 55.91 81 PHE A CA 1
ATOM 652 C C . PHE A 1 81 ? 26.718 -40.500 -53.777 1.00 55.91 81 PHE A C 1
ATOM 654 O O . PHE A 1 81 ? 25.895 -41.344 -53.432 1.00 55.91 81 PHE A O 1
ATOM 661 N N . VAL A 1 82 ? 26.429 -39.577 -54.693 1.00 52.06 82 VAL A N 1
ATOM 662 C CA . VAL A 1 82 ? 25.171 -39.492 -55.440 1.00 52.06 82 VAL A CA 1
ATOM 663 C C . VAL A 1 82 ? 25.432 -39.920 -56.875 1.00 52.06 82 VAL A C 1
ATOM 665 O O . VAL A 1 82 ? 26.287 -39.360 -57.561 1.00 52.06 82 VAL A O 1
ATOM 668 N N . ASN A 1 83 ? 24.684 -40.918 -57.333 1.00 50.81 83 ASN A N 1
ATOM 669 C CA . ASN A 1 83 ? 24.715 -41.364 -58.718 1.00 50.81 83 ASN A CA 1
ATOM 670 C C . ASN A 1 83 ? 23.743 -40.510 -59.551 1.00 50.81 83 ASN A C 1
ATOM 672 O O . ASN A 1 83 ? 22.573 -40.375 -59.188 1.00 50.81 83 ASN A O 1
ATOM 676 N N . ALA A 1 84 ? 24.223 -39.933 -60.653 1.00 46.16 84 ALA A N 1
ATOM 677 C CA . ALA A 1 84 ? 23.391 -39.221 -61.617 1.00 46.16 84 ALA A CA 1
ATOM 678 C C . ALA A 1 84 ? 23.807 -39.579 -63.053 1.00 46.16 84 ALA A C 1
ATOM 680 O O . ALA A 1 84 ? 24.446 -38.794 -63.753 1.00 46.16 84 ALA A O 1
ATOM 681 N N . GLY A 1 85 ? 23.421 -40.782 -63.486 1.00 54.72 85 GLY A N 1
ATOM 682 C CA . GLY A 1 85 ? 23.661 -41.282 -64.841 1.00 54.72 85 GLY A CA 1
ATOM 683 C C . GLY A 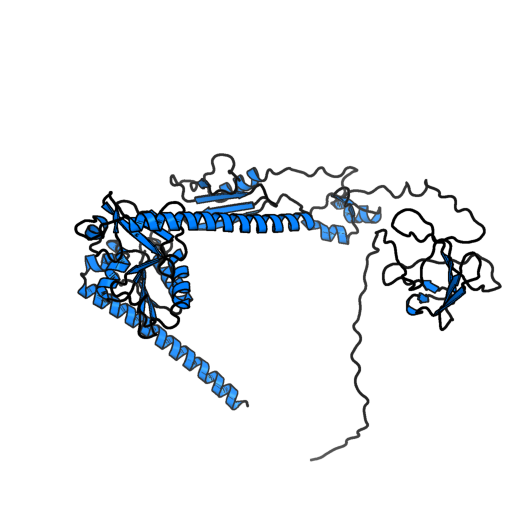1 85 ? 25.010 -41.987 -64.960 1.00 54.72 85 GLY A C 1
ATOM 684 O O . GLY A 1 85 ? 25.312 -42.880 -64.178 1.00 54.72 85 GLY A O 1
ATOM 685 N N . ASP A 1 86 ? 25.836 -41.581 -65.925 1.00 47.44 86 ASP A N 1
ATOM 686 C CA . ASP A 1 86 ? 27.208 -42.076 -66.122 1.00 47.44 86 ASP A CA 1
ATOM 687 C C . ASP A 1 86 ? 28.233 -41.407 -65.181 1.00 47.44 86 ASP A C 1
ATOM 689 O O . ASP A 1 86 ? 29.439 -41.459 -65.417 1.00 47.44 86 ASP A O 1
ATOM 693 N N . LYS A 1 87 ? 27.760 -40.744 -64.117 1.00 45.09 87 LYS A N 1
ATOM 694 C CA . LYS A 1 87 ? 28.567 -39.891 -63.237 1.00 45.09 87 LYS A CA 1
ATOM 695 C C . LYS A 1 87 ? 28.275 -40.146 -61.763 1.00 45.09 87 LYS A C 1
ATOM 697 O O . LYS A 1 87 ? 27.120 -40.288 -61.354 1.00 45.09 87 LYS A O 1
ATOM 702 N N . LEU A 1 88 ? 29.338 -40.120 -60.958 1.00 46.47 88 LEU A N 1
ATOM 703 C CA . LEU A 1 88 ? 29.289 -40.248 -59.503 1.00 46.47 88 LEU A CA 1
ATOM 704 C C . LEU A 1 88 ? 29.750 -38.938 -58.843 1.00 46.47 88 LEU A C 1
ATOM 706 O O . LEU A 1 88 ? 30.836 -38.439 -59.128 1.00 46.47 88 LEU A O 1
ATOM 710 N N . TYR A 1 89 ? 28.923 -38.382 -57.960 1.00 47.78 89 TYR A N 1
ATOM 711 C CA . TYR A 1 89 ? 29.155 -37.114 -57.263 1.00 47.78 89 TYR A CA 1
ATOM 712 C C . TYR A 1 89 ? 29.441 -37.381 -55.786 1.00 47.78 89 TYR A C 1
ATOM 714 O O . TYR A 1 89 ? 28.723 -38.158 -55.175 1.00 47.78 89 TYR A O 1
ATOM 722 N N . TYR A 1 90 ? 30.439 -36.737 -55.179 1.00 47.78 90 TYR A N 1
ATOM 723 C CA . TYR A 1 90 ? 30.681 -36.859 -53.735 1.00 47.78 90 TYR A CA 1
ATOM 724 C C . TYR A 1 90 ? 29.732 -35.952 -52.936 1.00 47.78 90 TYR A C 1
ATOM 726 O O . TYR A 1 90 ? 29.679 -34.744 -53.151 1.00 47.78 90 TYR A O 1
ATOM 734 N N . ASN A 1 91 ? 28.997 -36.551 -52.008 1.00 43.38 91 ASN A N 1
ATOM 735 C CA . ASN A 1 91 ? 28.052 -35.955 -51.075 1.00 43.38 91 ASN A CA 1
ATOM 736 C C . ASN A 1 91 ? 28.716 -35.780 -49.701 1.00 43.38 91 ASN A C 1
ATOM 738 O O . ASN A 1 91 ? 28.558 -36.597 -48.791 1.00 43.38 91 ASN A O 1
ATOM 742 N N . ALA A 1 92 ? 29.473 -34.694 -49.546 1.00 42.72 92 ALA A N 1
ATOM 743 C CA . ALA A 1 92 ? 29.898 -34.228 -48.232 1.00 42.72 92 ALA A CA 1
ATOM 744 C C . ALA A 1 92 ? 28.661 -33.674 -47.512 1.00 42.72 92 ALA A C 1
ATOM 746 O O . ALA A 1 92 ? 28.271 -32.545 -47.793 1.00 42.72 92 ALA A O 1
ATOM 747 N N . LYS A 1 93 ? 28.016 -34.508 -46.679 1.00 36.75 93 LYS A N 1
ATOM 748 C CA . LYS A 1 93 ? 26.774 -34.240 -45.921 1.00 36.75 93 LYS A CA 1
ATOM 749 C C . LYS A 1 93 ? 26.193 -32.825 -46.110 1.00 36.75 93 LYS A C 1
ATOM 751 O O . LYS A 1 93 ? 26.573 -31.884 -45.418 1.00 36.75 93 LYS A O 1
ATOM 756 N N . GLU A 1 94 ? 25.231 -32.764 -47.030 1.00 42.22 94 GLU A N 1
ATOM 757 C CA . GLU A 1 94 ? 24.151 -31.773 -47.137 1.00 42.22 94 GLU A CA 1
ATOM 758 C C . GLU A 1 94 ? 24.501 -30.298 -47.411 1.00 42.22 94 GLU A C 1
ATOM 760 O O . GLU A 1 94 ? 23.842 -29.454 -46.826 1.00 42.22 94 GLU A O 1
ATOM 765 N N . ASP A 1 95 ? 25.435 -29.933 -48.313 1.00 34.62 95 ASP A N 1
ATOM 766 C CA . ASP A 1 95 ? 25.351 -28.587 -48.955 1.00 34.62 95 ASP A CA 1
ATOM 767 C C . ASP A 1 95 ? 26.243 -28.304 -50.201 1.00 34.62 95 ASP A C 1
ATOM 769 O O . ASP A 1 95 ? 26.360 -27.146 -50.611 1.00 34.62 95 ASP A O 1
ATOM 773 N N . ALA A 1 96 ? 26.861 -29.288 -50.875 1.00 33.66 96 ALA A N 1
ATOM 774 C CA . ALA A 1 96 ? 27.597 -29.012 -52.127 1.00 33.66 96 ALA A CA 1
ATOM 775 C C . ALA A 1 96 ? 27.613 -30.187 -53.127 1.00 33.66 96 ALA A C 1
ATOM 777 O O . ALA A 1 96 ? 28.016 -31.292 -52.784 1.00 33.66 96 ALA A O 1
ATOM 778 N N . LEU A 1 97 ? 27.238 -29.925 -54.389 1.00 28.53 97 LEU A N 1
ATOM 779 C CA . LEU A 1 97 ? 27.469 -30.806 -55.546 1.00 28.53 97 LEU A CA 1
ATOM 780 C C . LEU A 1 97 ? 28.673 -30.270 -56.339 1.00 28.53 97 LEU A C 1
ATOM 782 O O . LEU A 1 97 ? 28.650 -29.118 -56.772 1.00 28.53 97 LEU A O 1
ATOM 786 N N . VAL A 1 98 ? 29.712 -31.086 -56.547 1.00 37.09 98 VAL A N 1
ATOM 787 C CA . VAL A 1 98 ? 30.866 -30.744 -57.406 1.00 37.09 98 VAL A CA 1
ATOM 788 C C . VAL A 1 98 ? 30.737 -31.477 -58.743 1.00 37.09 98 VAL A C 1
ATOM 790 O O . VAL A 1 98 ? 30.588 -32.694 -58.767 1.00 37.09 98 VAL A O 1
ATOM 793 N N . GLU A 1 99 ? 30.764 -30.739 -59.854 1.00 30.11 99 GLU A N 1
ATOM 794 C CA . GLU A 1 99 ? 30.569 -31.261 -61.214 1.00 30.11 99 GLU A CA 1
ATOM 795 C C . GLU A 1 99 ? 31.829 -31.934 -61.786 1.00 30.11 99 GLU A C 1
ATOM 797 O O . GLU A 1 99 ? 32.914 -31.360 -61.732 1.00 30.11 99 GLU A O 1
ATOM 802 N N . TYR A 1 100 ? 31.667 -33.112 -62.403 1.00 35.47 100 TYR A N 1
ATOM 803 C CA . TYR A 1 100 ? 32.686 -33.753 -63.242 1.00 35.47 100 TYR A CA 1
ATOM 804 C C . TYR A 1 100 ? 32.230 -33.784 -64.709 1.00 35.47 100 TYR A C 1
ATOM 806 O O . TYR A 1 100 ? 31.102 -34.186 -65.027 1.00 35.47 100 TYR A O 1
ATOM 814 N N . SER A 1 101 ? 33.108 -33.372 -65.625 1.00 30.62 101 SER A N 1
ATOM 815 C CA . SER A 1 101 ? 32.882 -33.458 -67.069 1.00 30.62 101 SER A CA 1
ATOM 816 C C . SER A 1 101 ? 33.968 -34.276 -67.772 1.00 30.62 101 SER A C 1
ATOM 818 O O . SER A 1 101 ? 35.144 -34.261 -67.421 1.00 30.62 101 SER A O 1
ATOM 820 N N . LYS A 1 102 ? 33.487 -35.034 -68.758 1.00 33.88 102 LYS A N 1
ATOM 821 C CA . LYS A 1 102 ? 34.183 -35.936 -69.674 1.00 33.88 102 LYS A CA 1
ATOM 822 C C . LYS A 1 102 ? 35.180 -35.157 -70.540 1.00 33.88 102 LYS A C 1
ATOM 824 O O . LYS A 1 102 ? 34.787 -34.187 -71.179 1.00 33.88 102 LYS A O 1
ATOM 829 N N . GLY A 1 103 ? 36.437 -35.595 -70.588 1.00 33.00 103 GLY A N 1
ATOM 830 C CA . GLY A 1 103 ? 37.334 -35.272 -71.699 1.00 33.00 103 GLY A CA 1
ATOM 831 C C . GLY A 1 103 ? 37.034 -36.212 -72.867 1.00 33.00 103 GLY A C 1
ATOM 832 O O . GLY A 1 103 ? 36.912 -37.420 -72.668 1.00 33.00 103 GLY A O 1
ATOM 833 N N . ASP A 1 104 ? 36.843 -35.667 -74.063 1.00 30.53 104 ASP A N 1
ATOM 834 C CA . ASP A 1 104 ? 36.399 -36.402 -75.249 1.00 30.53 104 ASP A CA 1
ATOM 835 C C . ASP A 1 104 ? 37.417 -37.456 -75.730 1.00 30.53 104 ASP A C 1
ATOM 837 O O . ASP A 1 104 ? 38.410 -37.119 -76.370 1.00 30.53 104 ASP A O 1
ATOM 841 N N . ASN A 1 105 ? 37.139 -38.745 -75.492 1.00 28.77 105 ASN A N 1
ATOM 842 C CA . ASN A 1 105 ? 37.567 -39.847 -76.368 1.00 28.77 105 ASN A CA 1
ATOM 843 C C . ASN A 1 105 ? 36.697 -41.109 -76.133 1.00 28.77 105 ASN A C 1
ATOM 845 O O . ASN A 1 105 ? 36.637 -41.594 -75.002 1.00 28.77 105 ASN A O 1
ATOM 849 N N . PRO A 1 106 ? 35.978 -41.657 -77.134 1.00 33.28 106 PRO A N 1
ATOM 850 C CA . PRO A 1 106 ? 35.036 -42.753 -76.929 1.00 33.28 106 PRO A CA 1
ATOM 851 C C . PRO A 1 106 ? 35.691 -44.111 -77.213 1.00 33.28 106 PRO A C 1
ATOM 853 O O . PRO A 1 106 ? 35.466 -44.700 -78.262 1.00 33.28 106 PRO A O 1
ATOM 856 N N . ALA A 1 107 ? 36.507 -44.608 -76.288 1.00 29.31 107 ALA A N 1
ATOM 857 C CA . ALA A 1 107 ? 36.821 -46.029 -76.101 1.00 29.31 107 ALA A CA 1
ATOM 858 C C . ALA A 1 107 ? 37.788 -46.139 -74.918 1.00 29.31 107 ALA A C 1
ATOM 860 O O . ALA A 1 107 ? 38.779 -45.420 -74.893 1.00 29.31 107 ALA A O 1
ATOM 861 N N . VAL A 1 108 ? 37.525 -47.075 -74.001 1.00 30.16 108 VAL A N 1
ATOM 862 C CA . VAL A 1 108 ? 38.161 -47.254 -72.677 1.00 30.16 108 VAL A CA 1
ATOM 863 C C . VAL A 1 108 ? 37.516 -46.378 -71.589 1.00 30.16 108 VAL A C 1
ATOM 865 O O . VAL A 1 108 ? 37.815 -45.199 -71.444 1.00 30.16 108 VAL A O 1
ATOM 868 N N . MET A 1 109 ? 36.605 -46.975 -70.811 1.00 27.81 109 MET A N 1
ATOM 869 C CA . MET A 1 109 ? 36.146 -46.407 -69.538 1.00 27.81 109 MET A CA 1
ATOM 870 C C . MET A 1 109 ? 37.230 -46.685 -68.486 1.00 27.81 109 MET A C 1
ATOM 872 O O . MET A 1 109 ? 37.389 -47.827 -68.057 1.00 27.81 109 MET A O 1
ATOM 876 N N . GLU A 1 110 ? 38.040 -45.682 -68.145 1.00 33.78 110 GLU A N 1
ATOM 877 C CA . GLU A 1 110 ? 39.099 -45.804 -67.132 1.00 33.78 110 GLU A CA 1
ATOM 878 C C . GLU A 1 110 ? 38.551 -45.580 -65.713 1.00 33.78 110 GLU A C 1
ATOM 880 O O . GLU A 1 110 ? 37.724 -44.700 -65.484 1.00 33.78 110 GLU A O 1
ATOM 885 N N . ARG A 1 111 ? 39.049 -46.364 -64.743 1.00 32.81 111 ARG A N 1
ATOM 886 C CA . ARG A 1 111 ? 38.805 -46.149 -63.306 1.00 32.81 111 ARG A CA 1
ATOM 887 C C . ARG A 1 111 ? 39.335 -44.777 -62.884 1.00 32.81 111 ARG A C 1
ATOM 889 O O . ARG A 1 111 ? 40.466 -44.422 -63.218 1.00 32.81 111 ARG A O 1
ATOM 896 N N . HIS A 1 112 ? 38.548 -44.024 -62.122 1.00 38.62 112 HIS A N 1
ATOM 897 C CA . HIS A 1 112 ? 38.911 -42.679 -61.681 1.00 38.62 112 HIS A CA 1
ATOM 898 C C . HIS A 1 112 ? 39.482 -42.699 -60.256 1.00 38.62 112 HIS A C 1
ATOM 900 O O . HIS A 1 112 ? 38.755 -42.951 -59.302 1.00 38.62 112 HIS A O 1
ATOM 906 N N . SER A 1 113 ? 40.770 -42.373 -60.100 1.00 31.72 113 SER A N 1
ATOM 907 C CA . SER A 1 113 ? 41.400 -42.150 -58.790 1.00 31.72 113 SER A CA 1
ATOM 908 C C . SER A 1 113 ? 41.548 -40.653 -58.501 1.00 31.72 113 SER A C 1
ATOM 910 O O . SER A 1 113 ? 42.214 -39.945 -59.260 1.00 31.72 113 SER A O 1
ATOM 912 N N . VAL A 1 114 ? 40.988 -40.168 -57.392 1.00 39.47 114 VAL A N 1
ATOM 913 C CA . VAL A 1 114 ? 41.213 -38.794 -56.895 1.00 39.47 114 VAL A CA 1
ATOM 914 C C . VAL A 1 114 ? 42.319 -38.826 -55.847 1.00 39.47 114 VAL A C 1
ATOM 916 O O . VAL A 1 114 ? 42.207 -39.598 -54.904 1.00 39.47 114 VAL A O 1
ATOM 919 N N . SER A 1 115 ? 43.358 -37.996 -55.985 1.00 32.94 115 SER A N 1
ATOM 920 C CA . SER A 1 115 ? 44.505 -37.955 -55.061 1.00 32.94 115 SER A CA 1
ATOM 921 C C . SER A 1 115 ? 44.579 -36.620 -54.320 1.00 32.94 115 SER A C 1
ATOM 923 O O . SER A 1 115 ? 44.560 -35.560 -54.947 1.00 32.94 115 SER A O 1
ATOM 925 N N . PHE A 1 116 ? 44.721 -36.666 -52.995 1.00 41.12 116 PHE A N 1
ATOM 926 C CA . PHE A 1 116 ? 44.898 -35.482 -52.146 1.00 41.12 116 PHE A CA 1
ATOM 927 C C . PHE A 1 116 ? 46.329 -35.415 -51.595 1.00 41.12 116 PHE A C 1
ATOM 929 O O . PHE A 1 116 ? 46.848 -36.419 -51.106 1.00 41.12 116 PHE A O 1
ATOM 936 N N . ASN A 1 117 ? 46.952 -34.232 -51.640 1.00 34.88 117 ASN A N 1
ATOM 937 C CA . ASN A 1 117 ? 48.276 -33.983 -51.056 1.00 34.88 117 ASN A CA 1
ATOM 938 C C . ASN A 1 117 ? 48.148 -33.089 -49.813 1.00 34.88 117 ASN A C 1
ATOM 940 O O . ASN A 1 117 ? 47.610 -31.986 -49.913 1.00 34.88 117 ASN A O 1
ATOM 944 N N . LEU A 1 118 ? 48.673 -33.531 -48.662 1.00 35.75 118 LEU A N 1
ATOM 945 C CA . LEU A 1 118 ? 48.763 -32.695 -47.457 1.00 35.75 118 LEU A CA 1
ATOM 946 C C . LEU A 1 118 ? 49.934 -31.706 -47.570 1.00 35.75 118 LEU A C 1
ATOM 948 O O . LEU A 1 118 ? 51.084 -32.128 -47.704 1.00 35.75 118 LEU A O 1
ATOM 952 N N . ILE A 1 119 ? 49.651 -30.403 -47.465 1.00 33.50 119 ILE A N 1
ATOM 953 C CA . ILE A 1 119 ? 50.659 -29.330 -47.447 1.00 33.50 119 ILE A CA 1
ATOM 954 C C . ILE A 1 119 ? 50.669 -28.667 -46.064 1.00 33.50 119 ILE A C 1
ATOM 956 O O . ILE A 1 119 ? 49.621 -28.388 -45.487 1.00 33.50 119 ILE A O 1
ATOM 960 N N . GLU A 1 120 ? 51.863 -28.421 -45.529 1.00 28.59 120 GLU A N 1
ATOM 961 C CA . GLU A 1 120 ? 52.087 -27.906 -44.179 1.00 28.59 120 GLU A CA 1
ATOM 962 C C . GLU A 1 120 ? 52.308 -26.383 -44.206 1.00 28.59 120 GLU A C 1
ATOM 964 O O . GLU A 1 120 ? 53.357 -25.928 -44.656 1.00 28.59 120 GLU A O 1
ATOM 969 N N . GLN A 1 121 ? 51.348 -25.581 -43.722 1.00 28.78 121 GLN A N 1
ATOM 970 C CA . GLN A 1 121 ? 51.626 -24.238 -43.187 1.00 28.78 121 GLN A CA 1
ATOM 971 C C . GLN A 1 121 ? 50.496 -23.730 -42.268 1.00 28.78 121 GLN A C 1
ATOM 973 O O . GLN A 1 121 ? 49.376 -23.519 -42.705 1.00 28.78 121 GLN A O 1
ATOM 978 N N . GLN A 1 122 ? 50.850 -23.547 -40.988 1.00 27.31 122 GLN A N 1
ATOM 979 C CA . GLN A 1 122 ? 50.156 -22.831 -39.900 1.00 27.31 122 GLN A CA 1
ATOM 980 C C . GLN A 1 122 ? 48.631 -23.014 -39.774 1.00 27.31 122 GLN A C 1
ATOM 982 O O . GLN A 1 122 ? 47.843 -22.236 -40.294 1.00 27.31 122 GLN A O 1
ATOM 987 N N . SER A 1 123 ? 48.266 -24.011 -38.955 1.00 32.34 123 SER A N 1
ATOM 988 C CA . SER A 1 123 ? 46.977 -24.158 -38.257 1.00 32.34 123 SER A CA 1
ATOM 989 C C . SER A 1 123 ? 45.722 -23.931 -39.104 1.00 32.34 123 SER A C 1
ATOM 991 O O . SER A 1 123 ? 44.932 -23.065 -38.765 1.00 32.34 123 SER A O 1
ATOM 993 N N . GLU A 1 124 ? 45.566 -24.707 -40.176 1.00 26.88 124 GLU A N 1
ATOM 994 C CA . GLU A 1 124 ? 44.304 -25.215 -40.748 1.00 26.88 124 GLU A CA 1
ATOM 995 C C . GLU A 1 124 ? 44.664 -25.950 -42.056 1.00 26.88 124 GLU A C 1
ATOM 997 O O . GLU A 1 124 ? 45.377 -25.425 -42.910 1.00 26.88 124 GLU A O 1
ATOM 1002 N N . VAL A 1 125 ? 44.280 -27.225 -42.181 1.00 28.02 125 VAL A N 1
ATOM 1003 C CA . VAL A 1 125 ? 44.644 -28.074 -43.331 1.00 28.02 125 VAL A CA 1
ATOM 1004 C C . VAL A 1 125 ? 43.669 -27.799 -44.480 1.00 28.02 125 VAL A C 1
ATOM 1006 O O . VAL A 1 125 ? 42.523 -28.235 -44.429 1.00 28.02 125 VAL A O 1
ATOM 1009 N N . ALA A 1 126 ? 44.120 -27.103 -45.527 1.00 26.56 126 ALA A N 1
ATOM 1010 C CA . ALA A 1 126 ? 43.345 -26.870 -46.748 1.00 26.56 126 ALA A CA 1
ATOM 1011 C C . ALA A 1 126 ? 43.559 -28.001 -47.775 1.00 26.56 126 ALA A C 1
ATOM 1013 O O . ALA A 1 126 ? 44.690 -28.310 -48.155 1.00 26.56 126 ALA A O 1
ATOM 1014 N N . VAL A 1 127 ? 42.468 -28.603 -48.259 1.00 29.75 127 VAL A N 1
ATOM 1015 C CA . VAL A 1 127 ? 42.486 -29.667 -49.279 1.00 29.75 127 VAL A CA 1
ATOM 1016 C C . VAL A 1 127 ? 42.496 -29.045 -50.681 1.00 29.75 127 VAL A C 1
ATOM 1018 O O . VAL A 1 127 ? 41.498 -28.489 -51.133 1.00 29.75 127 VAL A O 1
ATOM 1021 N N . GLY A 1 128 ? 43.627 -29.136 -51.385 1.00 29.92 128 GLY A N 1
ATOM 1022 C CA . GLY A 1 128 ? 43.754 -28.736 -52.790 1.00 29.92 128 GLY A CA 1
ATOM 1023 C C . GLY A 1 128 ? 43.547 -29.920 -53.738 1.00 29.92 128 GLY A C 1
ATOM 1024 O O . GLY A 1 128 ? 44.282 -30.903 -53.666 1.00 29.92 128 GLY A O 1
ATOM 1025 N N . VAL A 1 129 ? 42.571 -29.826 -54.646 1.00 28.70 129 VAL A N 1
ATOM 1026 C CA . VAL A 1 129 ? 42.349 -30.819 -55.713 1.00 28.70 129 VAL A CA 1
ATOM 1027 C C . VAL A 1 129 ? 43.393 -30.605 -56.813 1.00 28.70 129 VAL A C 1
ATOM 1029 O O . VAL A 1 129 ? 43.345 -29.610 -57.535 1.00 28.70 129 VAL A O 1
ATOM 1032 N N . GLY A 1 130 ? 44.355 -31.522 -56.930 1.00 29.14 130 GLY A N 1
ATOM 1033 C CA . GLY A 1 130 ? 45.336 -31.543 -58.015 1.00 29.14 130 GLY A CA 1
ATOM 1034 C C . GLY A 1 130 ? 44.924 -32.537 -59.097 1.00 29.14 130 GLY A C 1
ATOM 1035 O O . GLY A 1 130 ? 45.018 -33.742 -58.886 1.00 29.14 130 GLY A O 1
ATOM 1036 N N . LEU A 1 131 ? 44.492 -32.047 -60.262 1.00 27.94 131 LEU A N 1
ATOM 1037 C CA . LEU A 1 131 ? 44.304 -32.881 -61.451 1.00 27.94 131 LEU A CA 1
ATOM 1038 C C . LEU A 1 131 ? 45.669 -33.162 -62.090 1.00 27.94 131 LEU A C 1
ATOM 1040 O O . LEU A 1 131 ? 46.424 -32.240 -62.404 1.00 27.94 131 LEU A O 1
ATOM 1044 N N . SER A 1 132 ? 46.005 -34.438 -62.275 1.00 28.39 132 SER A N 1
ATOM 1045 C CA . SER A 1 132 ? 47.216 -34.843 -62.983 1.00 28.39 132 SER A CA 1
ATOM 1046 C C . SER A 1 132 ? 47.000 -34.873 -64.497 1.00 28.39 132 SER A C 1
ATOM 1048 O O . SER A 1 132 ? 46.063 -35.509 -64.969 1.00 28.39 132 SER A O 1
ATOM 1050 N N . LYS A 1 133 ? 47.984 -34.296 -65.201 1.00 28.19 133 LYS A N 1
ATOM 1051 C CA . LYS A 1 133 ? 48.247 -34.252 -66.652 1.00 28.19 133 LYS A CA 1
ATOM 1052 C C . LYS A 1 133 ? 47.419 -33.255 -67.471 1.00 28.19 133 LYS A C 1
ATOM 1054 O O . LYS A 1 133 ? 46.292 -33.522 -67.853 1.00 28.19 133 LYS A O 1
ATOM 1059 N N . GLY A 1 134 ? 48.094 -32.183 -67.891 1.00 32.47 134 GLY A N 1
ATOM 1060 C CA . GLY A 1 134 ? 47.965 -31.709 -69.271 1.00 32.47 134 GLY A CA 1
ATOM 1061 C C . GLY A 1 134 ? 47.781 -30.215 -69.462 1.00 32.47 134 GLY A C 1
ATOM 1062 O O . GLY A 1 134 ? 48.570 -29.631 -70.193 1.00 32.47 134 GLY A O 1
ATOM 1063 N N . ASP A 1 135 ? 46.815 -29.589 -68.791 1.00 24.75 135 ASP A N 1
ATOM 1064 C CA . ASP A 1 135 ? 46.354 -28.260 -69.205 1.00 24.75 135 ASP A CA 1
ATOM 1065 C C . ASP A 1 135 ? 46.478 -27.210 -68.101 1.00 24.75 135 ASP A C 1
ATOM 1067 O O . ASP A 1 135 ? 45.842 -27.254 -67.047 1.00 24.75 135 ASP A O 1
ATOM 1071 N N . THR A 1 136 ? 47.321 -26.214 -68.371 1.00 24.61 136 THR A N 1
ATOM 1072 C CA . THR A 1 136 ? 47.438 -25.008 -67.552 1.00 24.61 136 THR A CA 1
ATOM 1073 C C . THR A 1 136 ? 46.202 -24.140 -67.795 1.00 24.61 136 THR A C 1
ATOM 1075 O O . THR A 1 136 ? 46.126 -23.437 -68.801 1.00 24.61 136 THR A O 1
ATOM 1078 N N . LEU A 1 137 ? 45.231 -24.149 -66.877 1.00 25.73 137 LEU A N 1
ATOM 1079 C CA . LEU A 1 137 ? 44.147 -23.162 -66.880 1.00 25.73 137 LEU A CA 1
ATOM 1080 C C . LEU A 1 137 ? 44.715 -21.786 -66.509 1.00 25.73 137 LEU A C 1
ATOM 1082 O O . LEU A 1 137 ? 44.929 -21.456 -65.340 1.00 25.73 137 LEU A O 1
ATOM 1086 N N . VAL A 1 138 ? 44.971 -20.975 -67.535 1.00 25.19 138 VAL A N 1
ATOM 1087 C CA . VAL A 1 138 ? 45.292 -19.554 -67.396 1.00 25.19 138 VAL A CA 1
ATOM 1088 C C . VAL A 1 138 ? 44.097 -18.852 -66.747 1.00 25.19 138 VAL A C 1
ATOM 1090 O O . VAL A 1 138 ? 43.016 -18.743 -67.320 1.00 25.19 138 VAL A O 1
ATOM 1093 N N . TYR A 1 139 ? 44.305 -18.375 -65.522 1.00 26.50 139 TYR A N 1
ATOM 1094 C CA . TYR A 1 139 ? 43.349 -17.586 -64.750 1.00 26.50 139 TYR A CA 1
ATOM 1095 C C . TYR A 1 139 ? 43.119 -16.217 -65.419 1.00 26.50 139 TYR A C 1
ATOM 1097 O O . TYR A 1 139 ? 43.857 -15.259 -65.170 1.00 26.50 139 TYR A O 1
ATOM 1105 N N . ASP A 1 140 ? 42.083 -16.086 -66.250 1.00 28.73 140 ASP A N 1
ATOM 1106 C CA . ASP A 1 140 ? 41.695 -14.782 -66.794 1.00 28.73 140 ASP A CA 1
ATOM 1107 C C . ASP A 1 140 ? 40.927 -13.953 -65.742 1.00 28.73 140 ASP A C 1
ATOM 1109 O O . ASP A 1 140 ? 39.711 -14.054 -65.547 1.00 28.73 140 ASP A O 1
ATOM 1113 N N . LYS A 1 141 ? 41.670 -13.093 -65.036 1.00 30.08 141 LYS A N 1
ATOM 1114 C CA . LYS A 1 141 ? 41.150 -12.109 -64.070 1.00 30.08 141 LYS A CA 1
ATOM 1115 C C . LYS A 1 141 ? 40.234 -11.045 -64.701 1.00 30.08 141 LYS A C 1
ATOM 1117 O O . LYS A 1 141 ? 39.572 -10.323 -63.948 1.00 30.08 141 LYS A O 1
ATOM 1122 N N . ALA A 1 142 ? 40.177 -10.902 -66.028 1.00 31.12 142 ALA A N 1
ATOM 1123 C CA . ALA A 1 142 ? 39.448 -9.818 -66.686 1.00 31.12 142 ALA A CA 1
ATOM 1124 C C . ALA A 1 142 ? 37.953 -10.124 -66.897 1.00 31.12 142 ALA A C 1
ATOM 1126 O O . ALA A 1 142 ? 37.123 -9.217 -66.771 1.00 31.12 142 ALA A O 1
ATOM 1127 N N . ALA A 1 143 ? 37.572 -11.388 -67.113 1.00 31.03 143 ALA A N 1
ATOM 1128 C CA . ALA A 1 143 ? 36.184 -11.758 -67.418 1.00 31.03 143 ALA A CA 1
ATOM 1129 C C . ALA A 1 143 ? 35.212 -11.595 -66.227 1.00 31.03 143 ALA A C 1
ATOM 1131 O O . ALA A 1 143 ? 34.025 -11.327 -66.414 1.00 31.03 143 ALA A O 1
ATOM 1132 N N . ARG A 1 144 ? 35.698 -11.644 -64.976 1.00 31.91 144 ARG A N 1
ATOM 1133 C CA . ARG A 1 144 ? 34.852 -11.503 -63.769 1.00 31.91 144 ARG A CA 1
ATOM 1134 C C . ARG A 1 144 ? 34.567 -10.051 -63.364 1.00 31.91 144 ARG A C 1
ATOM 1136 O O . ARG A 1 144 ? 33.843 -9.798 -62.400 1.00 31.91 144 ARG A O 1
ATOM 1143 N N . ARG A 1 145 ? 35.138 -9.069 -64.070 1.00 32.53 145 ARG A N 1
ATOM 1144 C CA . ARG A 1 145 ? 35.007 -7.651 -63.702 1.00 32.53 145 ARG A CA 1
ATOM 1145 C C . ARG A 1 145 ? 33.722 -7.001 -64.234 1.00 32.53 145 ARG A C 1
ATOM 1147 O O . ARG A 1 145 ? 33.312 -5.985 -63.685 1.00 32.53 145 ARG A O 1
ATOM 1154 N N . LYS A 1 146 ? 33.045 -7.611 -65.218 1.00 32.34 146 LYS A N 1
ATOM 1155 C CA . LYS A 1 146 ? 31.808 -7.080 -65.830 1.00 32.34 146 LYS A CA 1
ATOM 1156 C C . LYS A 1 146 ? 30.488 -7.517 -65.174 1.00 32.34 146 LYS A C 1
ATOM 1158 O O . LYS A 1 146 ? 29.456 -6.962 -65.519 1.00 32.34 146 LYS A O 1
ATOM 1163 N N . SER A 1 147 ? 30.491 -8.421 -64.188 1.00 39.28 147 SER A N 1
ATOM 1164 C CA . SER A 1 147 ? 29.279 -8.807 -63.431 1.00 39.28 147 SER A CA 1
ATOM 1165 C C . SER A 1 147 ? 29.195 -8.170 -62.030 1.00 39.28 147 SER A C 1
ATOM 1167 O O . SER A 1 147 ? 28.553 -8.713 -61.131 1.00 39.28 147 SER A O 1
ATOM 1169 N N . ARG A 1 148 ? 29.909 -7.060 -61.797 1.00 42.50 148 ARG A N 1
ATOM 1170 C CA . ARG A 1 148 ? 30.059 -6.424 -60.472 1.00 42.50 148 ARG A CA 1
ATOM 1171 C C . ARG A 1 148 ? 29.338 -5.087 -60.307 1.00 42.50 148 ARG A C 1
ATOM 1173 O O . ARG A 1 148 ? 29.534 -4.437 -59.282 1.00 42.50 148 ARG A O 1
ATOM 1180 N N . GLU A 1 149 ? 28.485 -4.683 -61.240 1.00 51.75 149 GLU A N 1
ATOM 1181 C CA . GLU A 1 149 ? 27.610 -3.532 -61.006 1.00 51.75 149 GLU A CA 1
ATOM 1182 C C . GLU A 1 149 ? 26.426 -3.961 -60.138 1.00 51.75 149 GLU A C 1
ATOM 1184 O O . GLU A 1 149 ? 25.390 -4.417 -60.611 1.00 51.75 149 GLU A O 1
ATOM 1189 N N . ARG A 1 150 ? 26.623 -3.872 -58.819 1.00 63.88 150 ARG A N 1
ATOM 1190 C CA . ARG A 1 150 ? 25.542 -3.978 -57.837 1.00 63.88 150 ARG A CA 1
ATOM 1191 C C . ARG A 1 150 ? 24.714 -2.698 -57.917 1.00 63.88 150 ARG A C 1
ATOM 1193 O O . ARG A 1 150 ? 25.206 -1.633 -57.547 1.00 63.88 150 ARG A O 1
ATOM 1200 N N . THR A 1 151 ? 23.469 -2.795 -58.368 1.00 66.19 151 THR A N 1
ATOM 1201 C CA . THR A 1 151 ? 22.525 -1.673 -58.309 1.00 66.19 151 THR A CA 1
ATOM 1202 C C . THR A 1 151 ? 21.889 -1.650 -56.928 1.00 66.19 151 THR A C 1
ATOM 1204 O O . THR A 1 151 ? 21.105 -2.536 -56.591 1.00 66.19 151 THR A O 1
ATOM 1207 N N . TYR A 1 152 ? 22.259 -0.675 -56.102 1.00 65.31 152 TYR A N 1
ATOM 1208 C CA . TYR A 1 152 ? 21.702 -0.539 -54.758 1.00 65.31 152 TYR A CA 1
ATOM 1209 C C . TYR A 1 152 ? 20.268 -0.001 -54.792 1.00 65.31 152 TYR A C 1
ATOM 1211 O O . TYR A 1 152 ? 19.884 0.735 -55.699 1.00 65.31 152 TYR A O 1
ATOM 1219 N N . LEU A 1 153 ? 19.482 -0.402 -53.796 1.00 62.12 153 LEU A N 1
ATOM 1220 C CA . LEU A 1 153 ? 18.055 -0.142 -53.679 1.00 62.12 153 LEU A CA 1
ATOM 1221 C C . LEU A 1 153 ? 17.750 0.568 -52.353 1.00 62.12 153 LEU A C 1
ATOM 1223 O O . LEU A 1 153 ? 18.278 0.202 -51.300 1.00 62.12 153 LEU A O 1
ATOM 1227 N N . ALA A 1 154 ? 16.847 1.541 -52.399 1.00 57.38 154 ALA A N 1
ATOM 1228 C CA . ALA A 1 154 ? 16.285 2.236 -51.248 1.00 57.38 154 ALA A CA 1
ATOM 1229 C C . ALA A 1 154 ? 15.003 1.532 -50.781 1.00 57.38 154 ALA A C 1
ATOM 1231 O O . ALA A 1 154 ? 13.902 2.018 -51.018 1.00 57.38 154 ALA A O 1
ATOM 1232 N N . VAL A 1 155 ? 15.135 0.352 -50.172 1.00 53.56 155 VAL A N 1
ATOM 1233 C CA . VAL A 1 155 ? 13.980 -0.443 -49.722 1.00 53.56 155 VAL A CA 1
ATOM 1234 C C . VAL A 1 155 ? 13.584 -0.029 -48.298 1.00 53.56 155 VAL A C 1
ATOM 1236 O O . VAL A 1 155 ? 14.364 -0.274 -47.371 1.00 53.56 155 VAL A O 1
ATOM 1239 N N . PRO A 1 156 ? 12.390 0.560 -48.075 1.00 50.44 156 PRO A N 1
ATOM 1240 C CA . PRO A 1 156 ? 11.868 0.776 -46.732 1.00 50.44 156 PRO A CA 1
ATOM 1241 C C . PRO A 1 156 ? 11.715 -0.554 -45.998 1.00 50.44 156 PRO A C 1
ATOM 1243 O O . PRO A 1 156 ? 11.348 -1.568 -46.586 1.00 50.44 156 PRO A O 1
ATOM 1246 N N . TYR A 1 157 ? 11.935 -0.563 -44.686 1.00 46.78 157 TYR A N 1
ATOM 1247 C CA . TYR A 1 157 ? 11.881 -1.803 -43.908 1.00 46.78 157 TYR A CA 1
ATOM 1248 C C . TYR A 1 157 ? 10.543 -2.546 -44.013 1.00 46.78 157 TYR A C 1
ATOM 1250 O O . TYR A 1 157 ? 10.541 -3.772 -44.097 1.00 46.78 157 TYR A O 1
ATOM 1258 N N . ALA A 1 158 ? 9.424 -1.815 -44.053 1.00 53.19 158 ALA A N 1
ATOM 1259 C CA . ALA A 1 158 ? 8.085 -2.389 -44.211 1.00 53.19 158 ALA A CA 1
ATOM 1260 C C . ALA A 1 158 ? 7.902 -3.147 -45.541 1.00 53.19 158 ALA A C 1
ATOM 1262 O O . ALA A 1 158 ? 7.003 -3.967 -45.666 1.00 53.19 158 ALA A O 1
ATOM 1263 N N . GLU A 1 159 ? 8.775 -2.897 -46.516 1.00 53.41 159 GLU A N 1
ATOM 1264 C CA . GLU A 1 159 ? 8.715 -3.440 -47.870 1.00 53.41 159 GLU A CA 1
ATOM 1265 C C . GLU A 1 159 ? 9.837 -4.455 -48.161 1.00 53.41 159 GLU A C 1
ATOM 1267 O O . GLU A 1 159 ? 9.976 -4.939 -49.285 1.00 53.41 159 GLU A O 1
ATOM 1272 N N . ARG A 1 160 ? 10.647 -4.806 -47.153 1.00 62.66 160 ARG A N 1
ATOM 1273 C CA . ARG A 1 160 ? 11.828 -5.671 -47.322 1.00 62.66 160 ARG A CA 1
ATOM 1274 C C . ARG A 1 160 ? 11.487 -7.081 -47.803 1.00 62.66 160 ARG A C 1
ATOM 1276 O O . ARG A 1 160 ? 12.234 -7.649 -48.593 1.00 62.66 160 ARG A O 1
ATOM 1283 N N . ASP A 1 161 ? 10.375 -7.635 -47.325 1.00 70.12 161 ASP A N 1
ATOM 1284 C CA . ASP A 1 161 ? 9.985 -9.010 -47.632 1.00 70.12 161 ASP A CA 1
ATOM 1285 C C . ASP A 1 161 ? 9.504 -9.082 -49.086 1.00 70.12 161 ASP A C 1
ATOM 1287 O O . ASP A 1 161 ? 9.897 -9.981 -49.823 1.00 70.12 161 ASP A O 1
ATOM 1291 N N . GLN A 1 162 ? 8.825 -8.026 -49.547 1.00 71.38 162 GLN A N 1
ATOM 1292 C CA . GLN A 1 162 ? 8.462 -7.838 -50.948 1.00 71.38 162 GLN A CA 1
ATOM 1293 C C . GLN A 1 162 ? 9.696 -7.653 -51.848 1.00 71.38 162 GLN A C 1
ATOM 1295 O O . GLN A 1 162 ? 9.755 -8.196 -52.947 1.00 71.38 162 GLN A O 1
ATOM 1300 N N . ALA A 1 163 ? 10.707 -6.897 -51.409 1.00 67.56 163 ALA A N 1
ATOM 1301 C CA . ALA A 1 163 ? 11.941 -6.731 -52.181 1.00 67.56 163 ALA A CA 1
ATOM 1302 C C . ALA A 1 163 ? 12.739 -8.036 -52.283 1.00 67.56 163 ALA A C 1
ATOM 1304 O O . ALA A 1 163 ? 13.290 -8.342 -53.344 1.00 67.56 163 ALA A O 1
ATOM 1305 N N . LYS A 1 164 ? 12.769 -8.820 -51.200 1.00 82.06 164 LYS A N 1
ATOM 1306 C CA . LYS A 1 164 ? 13.392 -10.145 -51.169 1.00 82.06 164 LYS A CA 1
ATOM 1307 C C . LYS A 1 164 ? 12.677 -11.118 -52.108 1.00 82.06 164 LYS A C 1
ATOM 1309 O O . LYS A 1 164 ? 13.345 -11.808 -52.871 1.00 82.06 164 LYS A O 1
ATOM 1314 N N . GLU A 1 165 ? 11.346 -11.126 -52.099 1.00 83.81 165 GLU A N 1
ATOM 1315 C CA . GLU A 1 165 ? 10.517 -11.938 -53.001 1.00 83.81 165 GLU A CA 1
ATOM 1316 C C . GLU A 1 165 ? 10.759 -11.590 -54.481 1.00 83.81 165 GLU A C 1
ATOM 1318 O O . GLU A 1 165 ? 10.810 -12.468 -55.338 1.00 83.81 165 GLU A O 1
ATOM 1323 N N . LEU A 1 166 ? 11.032 -10.315 -54.777 1.00 81.38 166 LEU A N 1
ATOM 1324 C CA . LEU A 1 166 ? 11.403 -9.836 -56.115 1.00 81.38 166 LEU A CA 1
ATOM 1325 C C . LEU A 1 166 ? 12.883 -10.081 -56.483 1.00 81.38 166 LEU A C 1
ATOM 1327 O O . LEU A 1 166 ? 13.324 -9.683 -57.563 1.00 81.38 166 LEU A O 1
ATOM 1331 N N . GLY A 1 167 ? 13.651 -10.756 -55.620 1.00 81.00 167 GLY A N 1
ATOM 1332 C CA . GLY A 1 167 ? 15.023 -11.200 -55.882 1.00 81.00 167 GLY A CA 1
ATOM 1333 C C . GLY A 1 167 ? 16.130 -10.238 -55.436 1.00 81.00 167 GLY A C 1
ATOM 1334 O O . GLY A 1 167 ? 17.297 -10.453 -55.786 1.00 81.00 167 GLY A O 1
ATOM 1335 N N . ALA A 1 168 ? 15.808 -9.183 -54.678 1.00 78.00 168 ALA A N 1
ATOM 1336 C CA . ALA A 1 168 ? 16.812 -8.304 -54.077 1.00 78.00 168 ALA A CA 1
ATOM 1337 C C . ALA A 1 168 ? 17.613 -9.032 -52.985 1.00 78.00 168 ALA A C 1
ATOM 1339 O O . ALA A 1 168 ? 17.097 -9.893 -52.273 1.00 78.00 168 ALA A O 1
ATOM 1340 N N . LYS A 1 169 ? 18.884 -8.655 -52.814 1.00 77.31 169 LYS A N 1
ATOM 1341 C CA . LYS A 1 169 ? 19.789 -9.222 -51.803 1.00 77.31 169 LYS A CA 1
ATOM 1342 C C . LYS A 1 169 ? 20.304 -8.143 -50.856 1.00 77.31 169 LYS A C 1
ATOM 1344 O O . LYS A 1 169 ? 20.439 -6.985 -51.236 1.00 77.31 169 LYS A O 1
ATOM 1349 N N . TRP A 1 170 ? 20.609 -8.525 -49.619 1.00 77.69 170 TRP A N 1
ATOM 1350 C CA . TRP A 1 170 ? 21.186 -7.622 -48.623 1.00 77.69 170 TRP A CA 1
ATOM 1351 C C . TRP A 1 170 ? 22.714 -7.699 -48.635 1.00 77.69 170 TRP A C 1
ATOM 1353 O O . TRP A 1 170 ? 23.289 -8.769 -48.431 1.00 77.69 170 TRP A O 1
ATOM 1363 N N . ASP A 1 171 ? 23.385 -6.569 -48.847 1.00 67.56 171 ASP A N 1
ATOM 1364 C CA . ASP A 1 171 ? 24.832 -6.452 -48.688 1.00 67.56 171 ASP A CA 1
ATOM 1365 C C . ASP A 1 171 ? 25.163 -6.133 -47.224 1.00 67.56 171 ASP A C 1
ATOM 1367 O O . ASP A 1 171 ? 24.924 -5.028 -46.733 1.00 67.56 171 ASP A O 1
ATOM 1371 N N . ARG A 1 172 ? 25.738 -7.110 -46.513 1.00 48.31 172 ARG A N 1
ATOM 1372 C CA . ARG A 1 172 ? 26.127 -6.963 -45.101 1.00 48.31 172 ARG A CA 1
ATOM 1373 C C . ARG A 1 172 ? 27.240 -5.933 -44.885 1.00 48.31 172 ARG A C 1
ATOM 1375 O O . ARG A 1 172 ? 27.275 -5.317 -43.824 1.00 48.31 172 ARG A O 1
ATOM 1382 N N . LYS A 1 173 ? 28.137 -5.737 -45.860 1.00 49.47 173 LYS A N 1
ATOM 1383 C CA . LYS A 1 173 ? 29.299 -4.845 -45.723 1.00 49.47 173 LYS A CA 1
ATOM 1384 C C . LYS A 1 173 ? 28.895 -3.381 -45.866 1.00 49.47 173 LYS A C 1
ATOM 1386 O O . LYS A 1 173 ? 29.385 -2.536 -45.126 1.00 49.47 173 LYS A O 1
ATOM 1391 N N . THR A 1 174 ? 28.000 -3.086 -46.804 1.00 49.94 174 THR A N 1
ATOM 1392 C CA . THR A 1 174 ? 27.505 -1.724 -47.069 1.00 49.94 174 THR A CA 1
ATOM 1393 C C . THR A 1 174 ? 26.153 -1.438 -46.414 1.00 49.94 174 THR A C 1
ATOM 1395 O O . THR A 1 174 ? 25.645 -0.324 -46.531 1.00 49.94 174 THR A O 1
ATOM 1398 N N . LYS A 1 175 ? 25.582 -2.424 -45.705 1.00 57.62 175 LYS A N 1
ATOM 1399 C CA . LYS A 1 175 ? 24.278 -2.360 -45.026 1.00 57.62 175 LYS A CA 1
ATOM 1400 C C . LYS A 1 175 ? 23.181 -1.805 -45.945 1.00 57.62 175 LYS A C 1
ATOM 1402 O O . LYS A 1 175 ? 22.475 -0.871 -45.576 1.00 57.62 175 LYS A O 1
ATOM 1407 N N . SER A 1 176 ? 23.083 -2.339 -47.162 1.00 60.44 176 SER A N 1
ATOM 1408 C CA . SER A 1 176 ? 22.162 -1.849 -48.196 1.00 60.44 176 SER A CA 1
ATOM 1409 C C . SER A 1 176 ? 21.572 -2.996 -49.020 1.00 60.44 176 SER A C 1
ATOM 1411 O O . SER A 1 176 ? 22.244 -3.997 -49.277 1.00 60.44 176 SER A O 1
ATOM 1413 N N . TRP A 1 177 ? 20.324 -2.847 -49.472 1.00 70.31 177 TRP A N 1
ATOM 1414 C CA . TRP A 1 177 ? 19.719 -3.761 -50.446 1.00 70.31 177 TRP A CA 1
ATOM 1415 C C . TRP A 1 177 ? 20.317 -3.519 -51.830 1.00 70.31 177 TRP A C 1
ATOM 1417 O O . TRP A 1 177 ? 20.592 -2.378 -52.191 1.00 70.31 177 TRP A O 1
ATOM 1427 N N . PHE A 1 178 ? 20.512 -4.570 -52.618 1.00 70.88 178 PHE A N 1
ATOM 1428 C CA . PHE A 1 178 ? 20.970 -4.466 -53.998 1.00 70.88 178 PHE A CA 1
ATOM 1429 C C . PHE A 1 178 ? 20.286 -5.491 -54.900 1.00 70.88 178 PHE A C 1
ATOM 1431 O O . PHE A 1 178 ? 19.935 -6.594 -54.478 1.00 70.88 178 PHE A O 1
ATOM 1438 N N . ALA A 1 179 ? 20.122 -5.130 -56.166 1.00 76.06 179 ALA A N 1
ATOM 1439 C CA . ALA A 1 179 ? 19.682 -6.026 -57.218 1.00 76.06 179 ALA A CA 1
ATOM 1440 C C . ALA A 1 179 ? 20.908 -6.742 -57.824 1.00 76.06 179 ALA A C 1
ATOM 1442 O O . ALA A 1 179 ? 21.816 -6.074 -58.326 1.00 76.06 179 ALA A O 1
ATOM 1443 N N . PRO A 1 180 ? 20.978 -8.087 -57.780 1.00 74.44 180 PRO A N 1
ATOM 1444 C CA . PRO A 1 180 ? 22.129 -8.842 -58.277 1.00 74.44 180 PRO A CA 1
ATOM 1445 C C . PRO A 1 180 ? 22.132 -9.038 -59.803 1.00 74.44 180 PRO A C 1
ATOM 1447 O O . PRO A 1 180 ? 23.113 -9.550 -60.337 1.00 74.44 180 PRO A O 1
ATOM 1450 N N . SER A 1 181 ? 21.048 -8.690 -60.507 1.00 76.12 181 SER A N 1
ATOM 1451 C CA . SER A 1 181 ? 20.922 -8.852 -61.961 1.00 76.12 181 SER A CA 1
ATOM 1452 C C . SER A 1 181 ? 19.978 -7.817 -62.576 1.00 76.12 181 SER A C 1
ATOM 1454 O O . SER A 1 181 ? 19.103 -7.286 -61.892 1.00 76.12 181 SER A O 1
ATOM 1456 N N . ALA A 1 182 ? 20.094 -7.579 -63.887 1.00 73.56 182 ALA A N 1
ATOM 1457 C CA . ALA A 1 182 ? 19.223 -6.660 -64.631 1.00 73.56 182 ALA A CA 1
ATOM 1458 C C . ALA A 1 182 ? 17.724 -7.014 -64.529 1.00 73.56 182 ALA A C 1
ATOM 1460 O O . ALA A 1 182 ? 16.879 -6.124 -64.467 1.00 73.56 182 ALA A O 1
ATOM 1461 N N . LYS A 1 183 ? 17.389 -8.310 -64.437 1.00 78.69 183 LYS A N 1
ATOM 1462 C CA . LYS A 1 183 ? 16.008 -8.771 -64.227 1.00 78.69 183 LYS A CA 1
ATOM 1463 C C . LYS A 1 183 ? 15.468 -8.322 -62.867 1.00 78.69 183 LYS A C 1
ATOM 1465 O O . LYS A 1 183 ? 14.341 -7.840 -62.787 1.00 78.69 183 LYS A O 1
ATOM 1470 N N . VAL A 1 184 ? 16.282 -8.435 -61.813 1.00 76.38 184 VAL A N 1
ATOM 1471 C CA . VAL A 1 184 ? 15.904 -7.952 -60.479 1.00 76.38 184 VAL A CA 1
ATOM 1472 C C . VAL A 1 184 ? 15.819 -6.433 -60.478 1.00 76.38 184 VAL A C 1
ATOM 1474 O O . VAL A 1 184 ? 14.842 -5.915 -59.968 1.00 76.38 184 VAL A O 1
ATOM 1477 N N . VAL A 1 185 ? 16.742 -5.718 -61.133 1.00 67.69 185 VAL A N 1
ATOM 1478 C CA . VAL A 1 185 ? 16.671 -4.248 -61.275 1.00 67.69 185 VAL A CA 1
ATOM 1479 C C . VAL A 1 185 ? 15.324 -3.808 -61.858 1.00 67.69 185 VAL A C 1
ATOM 1481 O O . VAL A 1 185 ? 14.721 -2.854 -61.368 1.00 67.69 185 VAL A O 1
ATOM 1484 N N . GLN A 1 186 ? 14.824 -4.520 -62.870 1.00 75.19 186 GLN A N 1
ATOM 1485 C CA . GLN A 1 186 ? 13.527 -4.233 -63.477 1.00 75.19 186 GLN A CA 1
ATOM 1486 C C . GLN A 1 186 ? 12.356 -4.545 -62.529 1.00 75.19 186 GLN A C 1
ATOM 1488 O O . GLN A 1 186 ? 11.432 -3.739 -62.422 1.00 75.19 186 GLN A O 1
ATOM 1493 N N . ALA A 1 187 ? 12.412 -5.668 -61.804 1.00 76.12 187 ALA A N 1
ATOM 1494 C CA . ALA A 1 187 ? 11.398 -6.066 -60.824 1.00 76.12 187 ALA A CA 1
ATOM 1495 C C . ALA A 1 187 ? 11.371 -5.154 -59.581 1.00 76.12 187 ALA A C 1
ATOM 1497 O O . ALA A 1 187 ? 10.315 -4.882 -59.016 1.00 76.12 187 ALA A O 1
ATOM 1498 N N . THR A 1 188 ? 12.527 -4.625 -59.181 1.00 69.75 188 THR A N 1
ATOM 1499 C CA . THR A 1 188 ? 12.718 -3.766 -58.007 1.00 69.75 188 THR A CA 1
ATOM 1500 C C . THR A 1 188 ? 12.808 -2.288 -58.377 1.00 69.75 188 THR A C 1
ATOM 1502 O O . THR A 1 188 ? 13.270 -1.483 -57.567 1.00 69.75 188 THR A O 1
ATOM 1505 N N . ARG A 1 189 ? 12.377 -1.906 -59.590 1.00 72.75 189 ARG A N 1
ATOM 1506 C CA . ARG A 1 189 ? 12.523 -0.544 -60.132 1.00 72.75 189 ARG A CA 1
ATOM 1507 C C . ARG A 1 189 ? 11.944 0.528 -59.209 1.00 72.75 189 ARG A C 1
ATOM 1509 O O . ARG A 1 189 ? 12.502 1.617 -59.139 1.00 72.75 189 ARG A O 1
ATOM 1516 N N . LYS A 1 190 ? 10.887 0.205 -58.452 1.00 64.94 190 LYS A N 1
ATOM 1517 C CA . LYS A 1 190 ? 10.271 1.119 -57.474 1.00 64.94 190 LYS A CA 1
ATOM 1518 C C . LYS A 1 190 ? 11.190 1.529 -56.315 1.00 64.94 190 LYS A C 1
ATOM 1520 O O . LYS A 1 190 ? 10.960 2.570 -55.718 1.00 64.94 190 LYS A O 1
ATOM 1525 N N . TRP A 1 191 ? 12.229 0.744 -56.021 1.00 60.41 191 TRP A N 1
ATOM 1526 C CA . TRP A 1 191 ? 13.242 1.051 -55.005 1.00 60.41 191 TRP A CA 1
ATOM 1527 C C . TRP A 1 191 ? 14.597 1.427 -55.616 1.00 60.41 191 TRP A C 1
ATOM 1529 O O . TRP A 1 191 ? 15.582 1.548 -54.893 1.00 60.41 191 TRP A O 1
ATOM 1539 N N . SER A 1 192 ? 14.688 1.564 -56.941 1.00 58.62 192 SER A N 1
ATOM 1540 C CA . SER A 1 192 ? 15.948 1.876 -57.612 1.00 58.62 192 SER A CA 1
ATOM 1541 C C . SER A 1 192 ? 16.386 3.304 -57.298 1.00 58.62 192 SER A C 1
ATOM 1543 O O . SER A 1 192 ? 15.632 4.248 -57.515 1.00 58.62 192 SER A O 1
ATOM 1545 N N . VAL A 1 193 ? 17.630 3.463 -56.850 1.00 49.41 193 VAL A N 1
ATOM 1546 C CA . VAL A 1 193 ? 18.308 4.762 -56.772 1.00 49.41 193 VAL A CA 1
ATOM 1547 C C . VAL A 1 193 ? 19.301 4.856 -57.922 1.00 49.41 193 VAL A C 1
ATOM 1549 O O . VAL A 1 193 ? 20.068 3.923 -58.160 1.00 49.41 193 VAL A O 1
ATOM 1552 N N . GLU A 1 194 ? 19.287 5.955 -58.675 1.00 47.88 194 GLU A N 1
ATOM 1553 C CA . GLU A 1 194 ? 20.273 6.183 -59.734 1.00 47.88 194 GLU A CA 1
ATOM 1554 C C . GLU A 1 194 ? 21.683 6.281 -59.121 1.00 47.88 194 GLU A C 1
ATOM 1556 O O . GLU A 1 194 ? 22.108 7.307 -58.597 1.00 47.88 194 GLU A O 1
ATOM 1561 N N . GLY A 1 195 ? 22.412 5.164 -59.142 1.00 45.47 195 GLY A N 1
ATOM 1562 C CA . GLY A 1 195 ? 23.870 5.104 -59.030 1.00 45.47 195 GLY A CA 1
ATOM 1563 C C . GLY A 1 195 ? 24.520 5.445 -57.683 1.00 45.47 195 GLY A C 1
ATOM 1564 O O . GLY A 1 195 ? 25.736 5.287 -57.574 1.00 45.47 195 GLY A O 1
ATOM 1565 N N . LYS A 1 196 ? 23.792 5.874 -56.643 1.00 41.62 196 LYS A N 1
ATOM 1566 C CA . LYS A 1 196 ? 24.356 6.095 -55.295 1.00 41.62 196 LYS A CA 1
ATOM 1567 C C . LYS A 1 196 ? 23.380 5.647 -54.211 1.00 41.62 196 LYS A C 1
ATOM 1569 O O . LYS A 1 196 ? 22.215 6.027 -54.238 1.00 41.62 196 LYS A O 1
ATOM 1574 N N . ALA A 1 197 ? 23.874 4.853 -53.253 1.00 38.28 197 ALA A N 1
ATOM 1575 C CA . ALA A 1 197 ? 23.114 4.468 -52.066 1.00 38.28 197 ALA A CA 1
ATOM 1576 C C . ALA A 1 197 ? 22.548 5.734 -51.393 1.00 38.28 197 ALA A C 1
ATOM 1578 O O . ALA A 1 197 ? 23.308 6.695 -51.212 1.00 38.28 197 ALA A O 1
ATOM 1579 N N . PRO A 1 198 ? 21.251 5.773 -51.039 1.00 38.22 198 PRO A N 1
ATOM 1580 C CA . PRO A 1 198 ? 20.705 6.914 -50.322 1.00 38.22 198 PRO A CA 1
ATOM 1581 C C . PRO A 1 198 ? 21.467 7.046 -49.001 1.00 38.22 198 PRO A C 1
ATOM 1583 O O . PRO A 1 198 ? 21.631 6.073 -48.261 1.00 38.22 198 PRO A O 1
ATOM 1586 N N . LYS A 1 199 ? 21.970 8.249 -48.701 1.00 40.69 199 LYS A N 1
ATOM 1587 C CA . LYS A 1 199 ? 22.412 8.554 -47.336 1.00 40.69 199 LYS A CA 1
ATOM 1588 C C . LYS A 1 199 ? 21.216 8.307 -46.424 1.00 40.69 199 LYS A C 1
ATOM 1590 O O . LYS A 1 199 ? 20.127 8.766 -46.751 1.00 40.69 199 LYS A O 1
ATOM 1595 N N . ALA A 1 200 ? 21.437 7.592 -45.319 1.00 40.06 200 ALA A N 1
ATOM 1596 C CA . ALA A 1 200 ? 20.443 7.393 -44.271 1.00 40.06 200 ALA A CA 1
ATOM 1597 C C . ALA A 1 200 ? 19.774 8.737 -43.960 1.00 40.06 200 ALA A C 1
ATOM 1599 O O . ALA A 1 200 ? 20.412 9.656 -43.440 1.00 40.06 200 ALA A O 1
ATOM 1600 N N . GLU A 1 201 ? 18.528 8.886 -44.391 1.00 37.75 201 GLU A N 1
ATOM 1601 C CA . GLU A 1 201 ? 17.840 10.158 -44.308 1.00 37.75 201 GLU A CA 1
ATOM 1602 C C . GLU A 1 201 ? 17.311 10.327 -42.878 1.00 37.75 201 GLU A C 1
ATOM 1604 O O . GLU A 1 201 ? 16.523 9.525 -42.384 1.00 37.75 201 GLU A O 1
ATOM 1609 N N . GLN A 1 202 ? 17.819 11.388 -42.244 1.00 39.16 202 GLN A N 1
ATOM 1610 C CA . GLN A 1 202 ? 17.471 11.984 -40.951 1.00 39.16 202 GLN A CA 1
ATOM 1611 C C . GLN A 1 202 ? 17.878 11.219 -39.682 1.00 39.16 202 GLN A C 1
ATOM 1613 O O . GLN A 1 202 ? 17.142 10.417 -39.113 1.00 39.16 202 GLN A O 1
ATOM 1618 N N . SER A 1 203 ? 19.042 11.620 -39.160 1.00 46.16 203 SER A N 1
ATOM 1619 C CA . SER A 1 203 ? 19.401 11.567 -37.739 1.00 46.16 203 SER A CA 1
ATOM 1620 C C . SER A 1 203 ? 18.310 12.235 -36.891 1.00 46.16 203 SER A C 1
ATOM 1622 O O . SER A 1 203 ? 18.388 13.427 -36.597 1.00 46.16 203 SER A O 1
ATOM 1624 N N . ARG A 1 204 ? 17.266 11.493 -36.510 1.00 55.88 204 ARG A N 1
ATOM 1625 C CA . ARG A 1 204 ? 16.365 11.919 -35.435 1.00 55.88 204 ARG A CA 1
ATOM 1626 C C . ARG A 1 204 ? 17.125 11.772 -34.129 1.00 55.88 204 ARG A C 1
ATOM 1628 O O . ARG A 1 204 ? 17.506 10.663 -33.764 1.00 55.88 204 ARG A O 1
ATOM 1635 N N . GLU A 1 205 ? 17.376 12.879 -33.446 1.00 76.56 205 GLU A N 1
ATOM 1636 C CA . GLU A 1 205 ? 17.994 12.826 -32.126 1.00 76.56 205 GLU A CA 1
ATOM 1637 C C . GLU A 1 205 ? 17.008 12.170 -31.141 1.00 76.56 205 GLU A C 1
ATOM 1639 O O . GLU A 1 205 ? 15.897 12.682 -30.970 1.00 76.56 205 GLU A O 1
ATOM 1644 N N . PRO A 1 206 ? 17.368 11.052 -30.476 1.00 80.19 206 PRO A N 1
ATOM 1645 C CA . PRO A 1 206 ? 16.450 10.331 -29.589 1.00 80.19 206 PRO A CA 1
ATOM 1646 C C . PRO A 1 206 ? 15.873 11.206 -28.473 1.00 80.19 206 PRO A C 1
ATOM 1648 O O . PRO A 1 206 ? 14.717 11.048 -28.086 1.00 80.19 206 PRO A O 1
ATOM 1651 N N . GLN A 1 207 ? 16.664 12.165 -27.986 1.00 87.69 207 GLN A N 1
ATOM 1652 C CA . GLN A 1 207 ? 16.232 13.130 -26.983 1.00 87.69 207 GLN A CA 1
ATOM 1653 C C . GLN A 1 207 ? 15.129 14.057 -27.502 1.00 87.69 207 GLN A C 1
ATOM 1655 O O . GLN A 1 207 ? 14.189 14.353 -26.763 1.00 87.69 207 GLN A O 1
ATOM 1660 N N . GLN A 1 208 ? 15.204 14.481 -28.764 1.00 87.69 208 GLN A N 1
ATOM 1661 C CA . GLN A 1 208 ? 14.177 15.306 -29.396 1.00 87.69 208 GLN A CA 1
ATOM 1662 C C . GLN A 1 208 ? 12.881 14.504 -29.588 1.00 87.69 208 GLN A C 1
ATOM 1664 O O . GLN A 1 208 ? 11.830 14.951 -29.136 1.00 87.69 208 GLN A O 1
ATOM 1669 N N . GLU A 1 209 ? 12.953 13.283 -30.135 1.00 88.00 209 GLU A N 1
ATOM 1670 C CA . GLU A 1 209 ? 11.767 12.424 -30.325 1.00 88.00 209 GLU A CA 1
ATOM 1671 C C . GLU A 1 209 ? 11.074 12.108 -28.991 1.00 88.00 209 GLU A C 1
ATOM 1673 O O . GLU A 1 209 ? 9.851 12.209 -28.884 1.00 88.00 209 GLU A O 1
ATOM 1678 N N . PHE A 1 210 ? 11.846 11.795 -27.947 1.00 91.50 210 PHE A N 1
ATOM 1679 C CA . PHE A 1 210 ? 11.293 11.590 -26.611 1.00 91.50 210 PHE A CA 1
ATOM 1680 C C . PHE A 1 210 ? 10.643 12.864 -26.056 1.00 91.50 210 PHE A C 1
ATOM 1682 O O . PHE A 1 210 ? 9.560 12.803 -25.474 1.00 91.50 210 PHE A O 1
ATOM 1689 N N . SER A 1 211 ? 11.268 14.027 -26.260 1.00 93.69 211 SER A N 1
ATOM 1690 C CA . SER A 1 211 ? 10.723 15.319 -25.821 1.00 93.69 211 SER A CA 1
ATOM 1691 C C . SER A 1 211 ? 9.388 15.630 -26.491 1.00 93.69 211 SER A C 1
ATOM 1693 O O . SER A 1 211 ? 8.443 16.047 -25.818 1.00 93.69 211 SER A O 1
ATOM 1695 N N . ASP A 1 212 ? 9.290 15.394 -27.797 1.00 90.06 212 ASP A N 1
ATOM 1696 C CA . ASP A 1 212 ? 8.068 15.618 -28.566 1.00 90.06 212 ASP A CA 1
ATOM 1697 C C . ASP A 1 212 ? 6.980 14.615 -28.174 1.00 90.06 212 ASP A C 1
ATOM 1699 O O . ASP A 1 212 ? 5.824 14.993 -27.986 1.00 90.06 212 ASP A O 1
ATOM 1703 N N . TRP A 1 213 ? 7.352 13.357 -27.926 1.00 93.44 213 TRP A N 1
ATOM 1704 C CA . TRP A 1 213 ? 6.450 12.322 -27.420 1.00 93.44 213 TRP A CA 1
ATOM 1705 C C . TRP A 1 213 ? 5.888 12.640 -26.022 1.00 93.44 213 TRP A C 1
ATOM 1707 O O . TRP A 1 213 ? 4.706 12.384 -25.766 1.00 93.44 213 TRP A O 1
ATOM 1717 N N . VAL A 1 214 ? 6.702 13.225 -25.130 1.00 94.38 214 VAL A N 1
ATOM 1718 C CA . VAL A 1 214 ? 6.267 13.712 -23.806 1.00 94.38 214 VAL A CA 1
ATOM 1719 C C . VAL A 1 214 ? 5.300 14.893 -23.956 1.00 94.38 214 VAL A C 1
ATOM 1721 O O . VAL A 1 214 ? 4.241 14.894 -23.326 1.00 94.38 214 VAL A O 1
ATOM 1724 N N . LYS A 1 215 ? 5.614 15.874 -24.814 1.00 93.69 215 LYS A N 1
ATOM 1725 C CA . LYS A 1 215 ? 4.746 17.040 -25.076 1.00 93.69 215 LYS A CA 1
ATOM 1726 C C . LYS A 1 215 ? 3.414 16.642 -25.710 1.00 93.69 215 LYS A C 1
ATOM 1728 O O . LYS A 1 215 ? 2.373 17.145 -25.298 1.00 93.69 215 LYS A O 1
ATOM 1733 N N . ALA A 1 216 ? 3.425 15.693 -26.647 1.00 89.25 216 ALA A N 1
ATOM 1734 C CA . ALA A 1 216 ? 2.226 15.180 -27.310 1.00 89.25 216 ALA A CA 1
ATOM 1735 C C . ALA A 1 216 ? 1.228 14.519 -26.339 1.00 89.25 216 ALA A C 1
ATOM 1737 O O . ALA A 1 216 ? 0.040 14.449 -26.634 1.00 89.25 216 ALA A O 1
ATOM 1738 N N . ARG A 1 217 ? 1.688 14.081 -25.158 1.00 91.69 217 ARG A N 1
ATOM 1739 C CA . ARG A 1 217 ? 0.841 13.571 -24.063 1.00 91.69 217 ARG A CA 1
ATOM 1740 C C . ARG A 1 217 ? 0.330 14.660 -23.121 1.00 91.69 217 ARG A C 1
ATOM 1742 O O . ARG A 1 217 ? -0.161 14.356 -22.039 1.00 91.69 217 ARG A O 1
ATOM 1749 N N . GLY A 1 218 ? 0.456 15.925 -23.516 1.00 90.62 218 GLY A N 1
ATOM 1750 C CA . GLY A 1 218 ? -0.054 17.066 -22.763 1.00 90.62 218 GLY A CA 1
ATOM 1751 C C . GLY A 1 218 ? 0.807 17.446 -21.561 1.00 90.62 218 GLY A C 1
ATOM 1752 O O . GLY A 1 218 ? 0.288 18.019 -20.608 1.00 90.62 218 GLY A O 1
ATOM 1753 N N . MET A 1 219 ? 2.104 17.123 -21.563 1.00 94.62 219 MET A N 1
ATOM 1754 C CA . MET A 1 219 ? 3.025 17.519 -20.491 1.00 94.62 219 MET A CA 1
ATOM 1755 C C . MET A 1 219 ? 3.693 18.857 -20.808 1.00 94.62 219 MET A C 1
ATOM 1757 O O . MET A 1 219 ? 4.179 19.068 -21.920 1.00 94.62 219 MET A O 1
ATOM 1761 N N . ASP A 1 220 ? 3.780 19.745 -19.818 1.00 92.19 220 ASP A N 1
ATOM 1762 C CA . ASP A 1 220 ? 4.414 21.058 -19.955 1.00 92.19 220 ASP A CA 1
ATOM 1763 C C . ASP A 1 220 ? 5.946 20.960 -19.843 1.00 92.19 220 ASP A C 1
ATOM 1765 O O . ASP A 1 220 ? 6.561 21.325 -18.835 1.00 92.19 220 ASP A O 1
ATOM 1769 N N . LEU A 1 221 ? 6.575 20.398 -20.880 1.00 92.38 221 LEU A N 1
ATOM 1770 C CA . LEU A 1 221 ? 8.026 20.227 -20.949 1.00 92.38 221 LEU A CA 1
ATOM 1771 C C . LEU A 1 221 ? 8.685 21.491 -21.493 1.00 92.38 221 LEU A C 1
ATOM 1773 O O . LEU A 1 221 ? 8.573 21.812 -22.679 1.00 92.38 221 LEU A O 1
ATOM 1777 N N . LYS A 1 222 ? 9.433 22.183 -20.632 1.00 89.50 222 LYS A N 1
ATOM 1778 C CA . LYS A 1 222 ? 10.263 23.321 -21.035 1.00 89.50 222 LYS A CA 1
ATOM 1779 C C . LYS A 1 222 ? 11.581 22.809 -21.623 1.00 89.50 222 LYS A C 1
ATOM 1781 O O . LYS A 1 222 ? 12.416 22.284 -20.894 1.00 89.50 222 LYS A O 1
ATOM 1786 N N . GLY A 1 223 ? 11.760 22.970 -22.934 1.00 88.38 223 GLY A N 1
ATOM 1787 C CA . GLY A 1 223 ? 12.969 22.545 -23.648 1.00 88.38 223 GLY A CA 1
ATOM 1788 C C . GLY A 1 223 ? 12.992 21.052 -24.000 1.00 88.38 223 GLY A C 1
ATOM 1789 O O . GLY A 1 223 ? 11.953 20.484 -24.358 1.00 88.38 223 GLY A O 1
ATOM 1790 N N . LEU A 1 224 ? 14.192 20.464 -23.948 1.00 92.31 224 LEU A N 1
ATOM 1791 C CA . LEU A 1 224 ? 14.450 19.037 -24.155 1.00 92.31 224 LEU A CA 1
ATOM 1792 C C . LEU A 1 224 ? 14.339 18.259 -22.838 1.00 92.31 224 LEU A C 1
ATOM 1794 O O . LEU A 1 224 ? 14.706 18.752 -21.773 1.00 92.31 224 LEU A O 1
ATOM 1798 N N . ALA A 1 225 ? 13.859 17.023 -22.921 1.00 93.00 225 ALA A N 1
ATOM 1799 C CA . ALA A 1 225 ? 13.759 16.105 -21.797 1.00 93.00 225 ALA A CA 1
ATOM 1800 C C . ALA A 1 225 ? 15.147 15.644 -21.334 1.00 93.00 225 ALA A C 1
ATOM 1802 O O . ALA A 1 225 ? 15.988 15.258 -22.146 1.00 93.00 225 ALA A O 1
ATOM 1803 N N . THR A 1 226 ? 15.375 15.613 -20.022 1.00 93.75 226 THR A N 1
ATOM 1804 C CA . THR A 1 226 ? 16.592 15.034 -19.440 1.00 93.75 226 THR A CA 1
ATOM 1805 C C . THR A 1 226 ? 16.487 13.508 -19.429 1.00 93.75 226 THR A C 1
ATOM 1807 O O . THR A 1 226 ? 15.609 12.940 -18.782 1.00 93.75 226 THR A O 1
ATOM 1810 N N . MET A 1 227 ? 17.384 12.824 -20.140 1.00 87.88 227 MET A N 1
ATOM 1811 C CA . MET A 1 227 ? 17.370 11.362 -20.297 1.00 87.88 227 MET A CA 1
ATOM 1812 C C . MET A 1 227 ? 18.537 10.679 -19.563 1.00 87.88 227 MET A C 1
ATOM 1814 O O . MET A 1 227 ? 19.275 9.877 -20.132 1.00 87.88 227 MET A O 1
ATOM 1818 N N . ASP A 1 228 ? 18.695 11.008 -18.282 1.00 85.88 228 ASP A N 1
ATOM 1819 C CA . ASP A 1 228 ? 19.753 10.525 -17.377 1.00 85.88 228 ASP A CA 1
ATOM 1820 C C . ASP A 1 228 ? 19.351 9.271 -16.570 1.00 85.88 228 ASP A C 1
ATOM 1822 O O . ASP A 1 228 ? 19.992 8.908 -15.583 1.00 85.88 228 ASP A O 1
ATOM 1826 N N . GLY A 1 229 ? 18.234 8.639 -16.934 1.00 80.00 229 GLY A N 1
ATOM 1827 C CA . GLY A 1 229 ? 17.646 7.504 -16.231 1.00 80.00 229 GLY A CA 1
ATOM 1828 C C . GLY A 1 229 ? 16.923 7.844 -14.923 1.00 80.00 229 GLY A C 1
ATOM 1829 O O . GLY A 1 229 ? 16.356 6.938 -14.300 1.00 80.00 229 GLY A O 1
ATOM 1830 N N . LYS A 1 230 ? 16.896 9.116 -14.504 1.00 86.88 230 LYS A N 1
ATOM 1831 C CA . LYS A 1 230 ? 16.221 9.572 -13.280 1.00 86.88 230 LYS A CA 1
ATOM 1832 C C . LYS A 1 230 ? 14.803 10.057 -13.577 1.00 86.88 230 LYS A C 1
ATOM 1834 O O . LYS A 1 230 ? 14.445 10.373 -14.708 1.00 86.88 230 LYS A O 1
ATOM 1839 N N . TRP A 1 231 ? 13.973 10.091 -12.536 1.00 88.88 231 TRP A N 1
ATOM 1840 C CA . TRP A 1 231 ? 12.624 10.645 -12.618 1.00 88.88 231 TRP A CA 1
ATOM 1841 C C . TRP A 1 231 ? 12.655 12.172 -12.505 1.00 88.88 231 TRP A C 1
ATOM 1843 O O . TRP A 1 231 ? 13.108 12.711 -11.496 1.00 88.88 231 TRP A O 1
ATOM 1853 N N . HIS A 1 232 ? 12.091 12.857 -13.496 1.00 91.25 232 HIS A N 1
ATOM 1854 C CA . HIS A 1 232 ? 11.951 14.313 -13.549 1.00 91.25 232 HIS A CA 1
ATOM 1855 C C . HIS A 1 232 ? 10.478 14.699 -13.410 1.00 91.25 232 HIS A C 1
ATOM 1857 O O . HIS A 1 232 ? 9.634 14.211 -14.160 1.00 91.25 232 HIS A O 1
ATOM 1863 N N . ARG A 1 233 ? 10.147 15.558 -12.432 1.00 94.12 233 ARG A N 1
ATOM 1864 C CA . ARG A 1 233 ? 8.774 16.049 -12.195 1.00 94.12 233 ARG A CA 1
ATOM 1865 C C . ARG A 1 233 ? 8.414 17.171 -13.166 1.00 94.12 233 ARG A C 1
ATOM 1867 O O . ARG A 1 233 ? 9.157 18.145 -13.284 1.00 94.12 233 ARG A O 1
ATOM 1874 N N . ILE A 1 234 ? 7.231 17.071 -13.760 1.00 95.12 234 ILE A N 1
ATOM 1875 C CA . ILE A 1 234 ? 6.712 17.981 -14.784 1.00 95.12 234 ILE A CA 1
ATOM 1876 C C . ILE A 1 234 ? 5.223 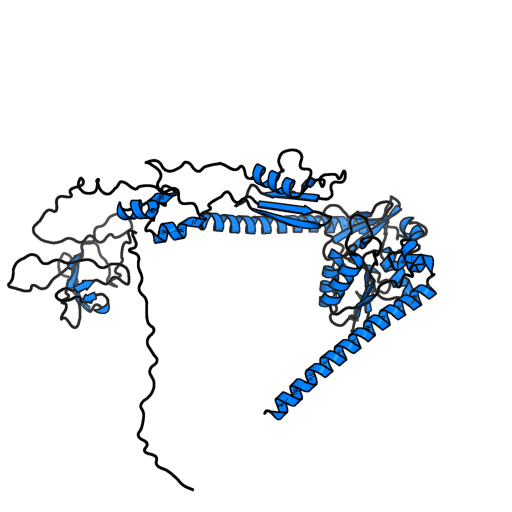18.267 -14.546 1.00 95.12 234 ILE A C 1
ATOM 1878 O O . ILE A 1 234 ? 4.537 17.476 -13.897 1.00 95.12 234 ILE A O 1
ATOM 1882 N N . ALA A 1 235 ? 4.736 19.417 -15.006 1.00 93.31 235 ALA A N 1
ATOM 1883 C CA . ALA A 1 235 ? 3.315 19.755 -14.961 1.00 93.31 235 ALA A CA 1
ATOM 1884 C C . ALA A 1 235 ? 2.571 19.191 -16.178 1.00 93.31 235 ALA A C 1
ATOM 1886 O O . ALA A 1 235 ? 3.176 18.907 -17.211 1.00 93.31 235 ALA A O 1
ATOM 1887 N N . ILE A 1 236 ? 1.258 19.036 -16.045 1.00 91.62 236 ILE A N 1
ATOM 1888 C CA . ILE A 1 236 ? 0.355 18.834 -17.183 1.00 91.62 236 ILE A CA 1
ATOM 1889 C C . ILE A 1 236 ? 0.051 20.225 -17.756 1.00 91.62 236 ILE A C 1
ATOM 1891 O O . ILE A 1 236 ? -0.040 21.191 -16.998 1.00 91.62 236 ILE A O 1
ATOM 1895 N N . VAL A 1 237 ? -0.058 20.363 -19.077 1.00 88.50 237 VAL A N 1
ATOM 1896 C CA . VAL A 1 237 ? -0.364 21.647 -19.727 1.00 88.50 237 VAL A CA 1
ATOM 1897 C C . VAL A 1 237 ? -1.646 22.238 -19.134 1.00 88.50 237 VAL A C 1
ATOM 1899 O O . VAL A 1 237 ? -2.664 21.561 -19.036 1.00 88.50 237 VAL A O 1
ATOM 1902 N N . GLY A 1 238 ? -1.582 23.509 -18.729 1.00 84.31 238 GLY A N 1
ATOM 1903 C CA . GLY A 1 238 ? -2.684 24.206 -18.055 1.00 84.31 238 GLY A CA 1
ATOM 1904 C C . GLY A 1 238 ? -2.679 24.073 -16.528 1.00 84.31 238 GLY A C 1
ATOM 1905 O O . GLY A 1 238 ? -3.409 24.799 -15.857 1.00 84.31 238 GLY A O 1
ATOM 1906 N N . GLU A 1 239 ? -1.821 23.224 -15.957 1.00 84.75 239 GLU A N 1
ATOM 1907 C CA . GLU A 1 239 ? -1.674 23.068 -14.510 1.00 84.75 239 GLU A CA 1
ATOM 1908 C C . GLU A 1 239 ? -0.408 23.752 -13.981 1.00 84.75 239 GLU A C 1
ATOM 1910 O O . GLU A 1 239 ? 0.648 23.749 -14.611 1.00 84.75 239 GLU A O 1
ATOM 1915 N N . ARG A 1 240 ? -0.497 24.316 -12.770 1.00 79.25 240 ARG A N 1
ATOM 1916 C CA . ARG A 1 240 ? 0.680 24.834 -12.046 1.00 79.25 240 ARG A CA 1
ATOM 1917 C C . ARG A 1 240 ? 1.419 23.740 -11.279 1.00 79.25 240 ARG A C 1
ATOM 1919 O O . ARG A 1 240 ? 2.625 23.834 -11.061 1.00 79.25 240 ARG A O 1
ATOM 1926 N N . GLU A 1 241 ? 0.696 22.716 -10.842 1.00 83.31 241 GLU A N 1
ATOM 1927 C CA . GLU A 1 241 ? 1.247 21.613 -10.064 1.00 83.31 241 GLU A CA 1
ATOM 1928 C C . GLU A 1 241 ? 1.948 20.591 -10.960 1.00 83.31 241 GLU A C 1
ATOM 1930 O O . GLU A 1 241 ? 1.499 20.264 -12.059 1.00 83.31 241 GLU A O 1
ATOM 1935 N N . LYS A 1 242 ? 3.056 20.029 -10.468 1.00 88.06 242 LYS A N 1
ATOM 1936 C CA . LYS A 1 242 ? 3.841 19.036 -11.209 1.00 88.06 242 LYS A CA 1
ATOM 1937 C C . LYS A 1 242 ? 3.212 17.645 -11.132 1.00 88.06 242 LYS A C 1
ATOM 1939 O O . LYS A 1 242 ? 3.802 16.762 -10.513 1.00 88.06 242 LYS A O 1
ATOM 1944 N N . ASN A 1 243 ? 2.029 17.451 -11.711 1.00 89.25 243 ASN A N 1
ATOM 1945 C CA . ASN A 1 243 ? 1.232 16.217 -11.634 1.00 89.25 243 ASN A CA 1
ATOM 1946 C C . ASN A 1 243 ? 1.638 15.103 -12.619 1.00 89.25 243 ASN A C 1
ATOM 1948 O O . ASN A 1 243 ? 0.894 14.142 -12.812 1.00 89.25 243 ASN A O 1
ATOM 1952 N N . ALA A 1 244 ? 2.861 15.146 -13.147 1.00 91.19 244 ALA A N 1
ATOM 1953 C CA . ALA A 1 244 ? 3.450 14.038 -13.883 1.00 91.19 244 ALA A CA 1
ATOM 1954 C C . ALA A 1 244 ? 4.955 13.891 -13.619 1.00 91.19 244 ALA A C 1
ATOM 1956 O O . ALA A 1 244 ? 5.619 14.761 -13.040 1.00 91.19 244 ALA A O 1
ATOM 1957 N N . SER A 1 245 ? 5.513 12.759 -14.034 1.00 94.69 245 SER A N 1
ATOM 1958 C CA . SER A 1 245 ? 6.958 12.537 -14.056 1.00 94.69 245 SER A CA 1
ATOM 1959 C C . SER A 1 245 ? 7.378 11.719 -15.259 1.00 94.69 245 SER A C 1
ATOM 1961 O O . SER A 1 245 ? 6.697 10.756 -15.597 1.00 94.69 245 SER A O 1
ATOM 1963 N N . TYR A 1 246 ? 8.532 12.023 -15.841 1.00 95.31 246 TYR A N 1
ATOM 1964 C CA . TYR A 1 246 ? 9.123 11.209 -16.899 1.00 95.31 246 TYR A CA 1
ATOM 1965 C C . TYR A 1 246 ? 10.514 10.713 -16.507 1.00 95.31 246 TYR A C 1
ATOM 1967 O O . TYR A 1 246 ? 11.161 11.281 -15.629 1.00 95.31 246 TYR A O 1
ATOM 1975 N N . ARG A 1 247 ? 10.975 9.652 -17.164 1.00 93.88 247 ARG A N 1
ATOM 1976 C CA . ARG A 1 247 ? 12.376 9.216 -17.153 1.00 93.88 247 ARG A CA 1
ATOM 1977 C C . ARG A 1 247 ? 12.752 8.732 -18.543 1.00 93.88 247 ARG A C 1
ATOM 1979 O O . ARG A 1 247 ? 11.965 8.018 -19.159 1.00 93.88 247 ARG A O 1
ATOM 1986 N N . GLY A 1 248 ? 13.929 9.100 -19.023 1.00 88.94 248 GLY A N 1
ATOM 1987 C CA . GLY A 1 248 ? 14.465 8.610 -20.291 1.00 88.94 248 GLY A CA 1
ATOM 1988 C C . GLY A 1 248 ? 15.851 8.016 -20.094 1.00 88.94 248 GLY A C 1
ATOM 1989 O O . GLY A 1 248 ? 16.567 8.431 -19.189 1.00 88.94 248 GLY A O 1
ATOM 1990 N N . PHE A 1 249 ? 16.214 7.054 -20.931 1.00 82.25 249 PHE A N 1
ATOM 1991 C CA . PHE A 1 249 ? 17.523 6.415 -20.976 1.00 82.25 249 PHE A CA 1
ATOM 1992 C C . PHE A 1 249 ? 18.096 6.611 -22.378 1.00 82.25 249 PHE A C 1
ATOM 1994 O O . PHE A 1 249 ? 17.481 6.165 -23.348 1.00 82.25 249 PHE A O 1
ATOM 2001 N N . LEU A 1 250 ? 19.242 7.288 -22.483 1.00 74.25 250 LEU A N 1
ATOM 2002 C CA . LEU A 1 250 ? 20.021 7.369 -23.728 1.00 74.25 250 LEU A CA 1
ATOM 2003 C C . LEU A 1 250 ? 21.042 6.233 -23.851 1.00 74.25 250 LEU A C 1
ATOM 2005 O O . LEU A 1 250 ? 21.362 5.815 -24.959 1.00 74.25 250 LEU A O 1
ATOM 2009 N N . GLU A 1 251 ? 21.535 5.727 -22.722 1.00 58.62 251 GLU A N 1
ATOM 2010 C CA . GLU A 1 251 ? 22.597 4.722 -22.660 1.00 58.62 251 GLU A CA 1
ATOM 2011 C C . GLU A 1 251 ? 22.047 3.323 -22.328 1.00 58.62 251 GLU A C 1
ATOM 2013 O O . GLU A 1 251 ? 21.020 3.184 -21.660 1.00 58.62 251 GLU A O 1
ATOM 2018 N N . GLY A 1 252 ? 22.748 2.271 -22.773 1.00 49.28 252 GLY A N 1
ATOM 2019 C CA . GLY A 1 252 ? 22.425 0.876 -22.438 1.00 49.28 252 GLY A CA 1
ATOM 2020 C C . GLY A 1 252 ? 21.578 0.108 -23.462 1.00 49.28 252 GLY A C 1
ATOM 2021 O O . GLY A 1 252 ? 21.021 -0.931 -23.114 1.00 49.28 252 GLY A O 1
ATOM 2022 N N . GLY A 1 253 ? 21.471 0.586 -24.708 1.00 59.50 253 GLY A N 1
ATOM 2023 C CA . GLY A 1 253 ? 20.761 -0.107 -25.790 1.00 59.50 253 GLY A CA 1
ATOM 2024 C C . GLY A 1 253 ? 19.936 0.837 -26.662 1.00 59.50 253 GLY A C 1
ATOM 2025 O O . GLY A 1 253 ? 20.405 1.917 -27.010 1.00 59.50 253 GLY A O 1
ATOM 2026 N N . VAL A 1 254 ? 18.704 0.434 -27.003 1.00 65.62 254 VAL A N 1
ATOM 2027 C CA . VAL A 1 254 ? 17.727 1.306 -27.682 1.00 65.62 254 VAL A CA 1
ATOM 2028 C C . VAL A 1 254 ? 17.291 2.395 -26.698 1.00 65.62 254 VAL A C 1
ATOM 2030 O O . VAL A 1 254 ? 16.787 2.041 -25.617 1.00 65.62 254 VAL A O 1
ATOM 2033 N N . PRO A 1 255 ? 17.420 3.692 -27.037 1.00 79.44 255 PRO A N 1
ATOM 2034 C CA . PRO A 1 255 ? 16.899 4.747 -26.189 1.00 79.44 255 PRO A CA 1
ATOM 2035 C C . PRO A 1 255 ? 15.415 4.524 -25.908 1.00 79.44 255 PRO A C 1
ATOM 2037 O O . PRO A 1 255 ? 14.627 4.198 -26.797 1.00 79.44 255 PRO A O 1
ATOM 2040 N N . ASN A 1 256 ? 15.034 4.648 -24.647 1.00 83.00 256 ASN A N 1
ATOM 2041 C CA . ASN A 1 256 ? 13.671 4.388 -24.205 1.00 83.00 256 ASN A CA 1
ATOM 2042 C C . ASN A 1 256 ? 13.300 5.320 -23.060 1.00 83.00 256 ASN A C 1
ATOM 2044 O O . ASN A 1 256 ? 14.152 5.967 -22.452 1.00 83.00 256 ASN A O 1
ATOM 2048 N N . GLY A 1 257 ? 12.012 5.407 -22.768 1.00 89.75 257 GLY A N 1
ATOM 2049 C CA . GLY A 1 257 ? 11.516 6.300 -21.743 1.00 89.75 257 GLY A CA 1
ATOM 2050 C C . GLY A 1 257 ? 10.153 5.897 -21.225 1.00 89.75 257 GLY A C 1
ATOM 2051 O O . GLY A 1 257 ? 9.473 5.020 -21.756 1.00 89.75 257 GLY A O 1
ATOM 2052 N N . MET A 1 258 ? 9.771 6.527 -20.125 1.00 93.88 258 MET A N 1
ATOM 2053 C CA . MET A 1 258 ? 8.490 6.324 -19.471 1.00 93.88 258 MET A CA 1
ATOM 2054 C C . MET A 1 258 ? 7.934 7.668 -19.042 1.00 93.88 258 MET A C 1
ATOM 2056 O O . MET A 1 258 ? 8.684 8.529 -18.577 1.00 93.88 258 MET A O 1
ATOM 2060 N N . LEU A 1 259 ? 6.619 7.809 -19.148 1.00 94.19 259 LEU A N 1
ATOM 2061 C CA . LEU A 1 259 ? 5.868 8.928 -18.605 1.00 94.19 259 LEU A CA 1
ATOM 2062 C C . LEU A 1 259 ? 4.832 8.376 -17.637 1.00 94.19 259 LEU A C 1
ATOM 2064 O O . LEU A 1 259 ? 4.101 7.453 -17.971 1.00 94.19 259 LEU A O 1
ATOM 2068 N N . ASN A 1 260 ? 4.772 8.942 -16.443 1.00 90.12 260 ASN A N 1
ATOM 2069 C CA . ASN A 1 260 ? 3.780 8.611 -15.439 1.00 90.12 260 ASN A CA 1
ATOM 2070 C C . ASN A 1 260 ? 2.922 9.848 -15.167 1.00 90.12 260 ASN A C 1
ATOM 2072 O O . ASN A 1 260 ? 3.423 10.834 -14.618 1.00 90.12 260 ASN A O 1
ATOM 2076 N N . ASN A 1 261 ? 1.652 9.799 -15.563 1.00 87.62 261 ASN A N 1
ATOM 2077 C CA . ASN A 1 261 ? 0.664 10.818 -15.236 1.00 87.62 261 ASN A CA 1
ATOM 2078 C C . ASN A 1 261 ? -0.021 10.430 -13.917 1.00 87.62 261 ASN A C 1
ATOM 2080 O O . ASN A 1 261 ? -0.722 9.426 -13.862 1.00 87.62 261 ASN A O 1
ATOM 2084 N N . PHE A 1 262 ? 0.141 11.219 -12.848 1.00 81.00 262 PHE A N 1
ATOM 2085 C CA . PHE A 1 262 ? -0.421 10.865 -11.533 1.00 81.00 262 PHE A CA 1
ATOM 2086 C C . PHE A 1 262 ? -1.952 10.971 -11.460 1.00 81.00 262 PHE A C 1
ATOM 2088 O O . PHE A 1 262 ? -2.536 10.546 -10.465 1.00 81.00 262 PHE A O 1
ATOM 2095 N N . LYS A 1 263 ? -2.597 11.524 -12.493 1.00 75.31 263 LYS A N 1
ATOM 2096 C CA . LYS A 1 263 ? -4.058 11.577 -12.653 1.00 75.31 263 LYS A CA 1
ATOM 2097 C C . LYS A 1 263 ? -4.586 10.573 -13.682 1.00 75.31 263 LYS A C 1
ATOM 2099 O O . LYS A 1 263 ? -5.790 10.527 -13.906 1.00 75.31 263 LYS A O 1
ATOM 2104 N N . GLY A 1 264 ? -3.709 9.806 -14.325 1.00 74.56 264 GLY A N 1
ATOM 2105 C CA . GLY A 1 264 ? -4.065 8.912 -15.421 1.00 74.56 264 GLY A CA 1
ATOM 2106 C C . GLY A 1 264 ? -3.154 7.694 -15.472 1.00 74.56 264 GLY A C 1
ATOM 2107 O O . GLY A 1 264 ? -2.820 7.110 -14.442 1.00 74.56 264 GLY A O 1
ATOM 2108 N N . GLU A 1 265 ? -2.770 7.301 -16.682 1.00 71.81 265 GLU A N 1
ATOM 2109 C CA . GLU A 1 265 ? -1.990 6.090 -16.919 1.00 71.81 265 GLU A CA 1
ATOM 2110 C C . GLU A 1 265 ? -0.485 6.358 -17.054 1.00 71.81 265 GLU A C 1
ATOM 2112 O O . GLU A 1 265 ? -0.010 7.494 -17.172 1.00 71.81 265 GLU A O 1
ATOM 2117 N N . GLN A 1 266 ? 0.279 5.265 -17.029 1.00 86.12 266 GLN A N 1
ATOM 2118 C CA . GLN A 1 266 ? 1.708 5.272 -17.297 1.00 86.12 266 GLN A CA 1
ATOM 2119 C C . GLN A 1 266 ? 1.977 4.762 -18.713 1.00 86.12 266 GLN A C 1
ATOM 2121 O O . GLN A 1 266 ? 1.663 3.619 -19.039 1.00 86.12 266 GLN A O 1
ATOM 2126 N N . ASP A 1 267 ? 2.684 5.567 -19.495 1.00 85.31 267 ASP A N 1
ATOM 2127 C CA . ASP A 1 267 ? 3.061 5.278 -20.870 1.00 85.31 267 ASP A CA 1
ATOM 2128 C C . ASP A 1 267 ? 4.545 4.931 -21.014 1.00 85.31 267 ASP A C 1
ATOM 2130 O O . ASP A 1 267 ? 5.397 5.310 -20.199 1.00 85.31 267 ASP A O 1
ATOM 2134 N N . LYS A 1 268 ? 4.867 4.225 -22.102 1.00 91.31 268 LYS A N 1
ATOM 2135 C CA . LYS A 1 268 ? 6.235 3.845 -22.470 1.00 91.31 268 LYS A CA 1
ATOM 2136 C C . LYS A 1 268 ? 6.575 4.337 -23.870 1.00 91.31 268 LYS A C 1
ATOM 2138 O O . LYS A 1 268 ? 5.749 4.277 -24.776 1.00 91.31 268 LYS A O 1
ATOM 2143 N N . TRP A 1 269 ? 7.818 4.763 -24.035 1.00 88.75 269 TRP A N 1
ATOM 2144 C CA . TRP A 1 269 ? 8.403 5.173 -25.303 1.00 88.75 269 TRP A CA 1
ATOM 2145 C C . TRP A 1 269 ? 9.646 4.344 -25.600 1.00 88.75 269 TRP A C 1
ATOM 2147 O O . TRP A 1 269 ? 10.431 4.042 -24.699 1.00 88.75 269 TRP A O 1
ATOM 2157 N N . VAL A 1 270 ? 9.835 4.007 -26.869 1.00 79.38 270 VAL A N 1
ATOM 2158 C CA . VAL A 1 270 ? 11.043 3.369 -27.390 1.00 79.38 270 VAL A CA 1
ATOM 2159 C C . VAL A 1 270 ? 11.389 4.079 -28.690 1.00 79.38 270 VAL A C 1
ATOM 2161 O O . VAL A 1 270 ? 10.504 4.288 -29.518 1.00 79.38 270 VAL A O 1
ATOM 2164 N N . PHE A 1 271 ? 12.654 4.453 -28.857 1.00 74.56 271 PHE A N 1
ATOM 2165 C CA . PHE A 1 271 ? 13.131 5.132 -30.053 1.00 74.56 271 PHE A CA 1
ATOM 2166 C C . PHE A 1 271 ? 12.942 4.260 -31.293 1.00 74.56 271 PHE A C 1
ATOM 2168 O O . PHE A 1 271 ? 13.401 3.117 -31.343 1.00 74.56 271 PHE A O 1
ATOM 2175 N N . THR A 1 272 ? 12.273 4.810 -32.304 1.00 56.06 272 THR A N 1
ATOM 2176 C CA . THR A 1 272 ? 11.906 4.072 -33.523 1.00 56.06 272 THR A CA 1
ATOM 2177 C C . THR A 1 272 ? 12.914 4.234 -34.667 1.00 56.06 272 THR A C 1
ATOM 2179 O O . THR A 1 272 ? 12.845 3.504 -35.654 1.00 56.06 272 THR A O 1
ATOM 2182 N N . GLY A 1 273 ? 13.887 5.145 -34.534 1.00 50.12 273 GLY A N 1
ATOM 2183 C CA . GLY A 1 273 ? 14.844 5.497 -35.591 1.00 50.12 273 GLY A CA 1
ATOM 2184 C C . GLY A 1 273 ? 16.047 4.562 -35.762 1.00 50.12 273 GLY A C 1
ATOM 2185 O O . GLY A 1 273 ? 16.921 4.855 -36.574 1.00 50.12 273 GLY A O 1
ATOM 2186 N N . GLN A 1 274 ? 16.133 3.450 -35.023 1.00 45.41 274 GLN A N 1
ATOM 2187 C CA . GLN A 1 274 ? 17.288 2.548 -35.077 1.00 45.41 274 GLN A CA 1
ATOM 2188 C C . GLN A 1 274 ? 16.928 1.199 -35.724 1.00 45.41 274 GLN A C 1
ATOM 2190 O O . GLN A 1 274 ? 16.243 0.365 -35.138 1.00 45.41 274 GLN A O 1
ATOM 2195 N N . GLN A 1 275 ? 17.435 0.963 -36.938 1.00 40.84 275 GLN A N 1
ATOM 2196 C CA . GLN A 1 275 ? 17.507 -0.369 -37.550 1.00 40.84 275 GLN A CA 1
ATOM 2197 C C . GLN A 1 275 ? 18.642 -1.150 -36.873 1.00 40.84 275 GLN A C 1
ATOM 2199 O O . GLN A 1 275 ? 19.778 -1.142 -37.344 1.00 40.84 275 GLN A O 1
ATOM 2204 N N . LEU A 1 276 ? 18.363 -1.765 -35.725 1.00 41.50 276 LEU A N 1
ATOM 2205 C CA . LEU A 1 276 ? 19.341 -2.599 -35.025 1.00 41.50 276 LEU A CA 1
ATOM 2206 C C . LEU A 1 276 ? 19.415 -3.988 -35.664 1.00 41.50 276 LEU A C 1
ATOM 2208 O O . LEU A 1 276 ? 18.392 -4.616 -35.946 1.00 41.50 276 LEU A O 1
ATOM 2212 N N . SER A 1 277 ? 20.632 -4.489 -35.870 1.00 41.41 277 SER A N 1
ATOM 2213 C CA . SER A 1 277 ? 20.842 -5.898 -36.216 1.00 41.41 277 SER A CA 1
ATOM 2214 C C . SER A 1 277 ? 20.430 -6.810 -35.051 1.00 41.41 277 SER A C 1
ATOM 2216 O O . SER A 1 277 ? 20.398 -6.378 -33.897 1.00 41.41 277 SER A O 1
ATOM 2218 N N . LYS A 1 278 ? 20.134 -8.091 -35.327 1.00 39.16 278 LYS A N 1
ATOM 2219 C CA . LYS A 1 278 ? 19.742 -9.068 -34.289 1.00 39.16 278 LYS A CA 1
ATOM 2220 C C . LYS A 1 278 ? 20.746 -9.123 -33.122 1.00 39.16 278 LYS A C 1
ATOM 2222 O O . LYS A 1 278 ? 20.322 -9.187 -31.971 1.00 39.16 278 LYS A O 1
ATOM 2227 N N . ASP A 1 279 ? 22.042 -8.988 -33.404 1.00 42.03 279 ASP A N 1
ATOM 2228 C CA . ASP A 1 279 ? 23.116 -9.022 -32.399 1.00 42.03 279 ASP A CA 1
ATOM 2229 C C . ASP A 1 279 ? 23.227 -7.724 -31.579 1.00 42.03 279 ASP A C 1
ATOM 2231 O O . ASP A 1 279 ? 23.658 -7.729 -30.426 1.00 42.03 279 ASP A O 1
ATOM 2235 N N . GLU A 1 280 ? 22.842 -6.577 -32.145 1.00 43.41 280 GLU A N 1
ATOM 2236 C CA . GLU A 1 280 ? 22.770 -5.312 -31.403 1.00 43.41 280 GLU A CA 1
ATOM 2237 C C . GLU A 1 280 ? 21.518 -5.254 -30.518 1.00 43.41 280 GLU A C 1
ATOM 2239 O O . GLU A 1 280 ? 21.596 -4.777 -29.386 1.00 43.41 280 GLU A O 1
ATOM 2244 N N . VAL A 1 281 ? 20.392 -5.813 -30.979 1.00 41.94 281 VAL A N 1
ATOM 2245 C CA . VAL A 1 281 ? 19.189 -6.006 -30.151 1.00 41.94 281 VAL A CA 1
ATOM 2246 C C . VAL A 1 281 ? 19.482 -6.954 -28.985 1.00 41.94 281 VAL A C 1
ATOM 2248 O O . VAL A 1 281 ? 19.120 -6.643 -27.853 1.00 41.94 281 VAL A O 1
ATOM 2251 N N . ALA A 1 282 ? 20.179 -8.070 -29.224 1.00 44.06 282 ALA A N 1
ATOM 2252 C CA . ALA A 1 282 ? 20.554 -9.016 -28.172 1.00 44.06 282 ALA A CA 1
ATOM 2253 C C . ALA A 1 282 ? 21.440 -8.366 -27.092 1.00 44.06 282 ALA A C 1
ATOM 2255 O O . ALA A 1 282 ? 21.118 -8.448 -25.907 1.00 44.06 282 ALA A O 1
ATOM 2256 N N . ARG A 1 283 ? 22.486 -7.625 -27.493 1.00 51.50 283 ARG A N 1
ATOM 2257 C CA . ARG A 1 283 ? 23.353 -6.881 -26.558 1.00 51.50 283 ARG A CA 1
ATOM 2258 C C . ARG A 1 283 ? 22.604 -5.790 -25.790 1.00 51.50 283 ARG A C 1
ATOM 2260 O O . ARG A 1 283 ? 22.870 -5.591 -24.610 1.00 51.50 283 ARG A O 1
ATOM 2267 N N . ALA A 1 284 ? 21.655 -5.099 -26.425 1.00 46.56 284 ALA A N 1
ATOM 2268 C CA . ALA A 1 284 ? 20.808 -4.104 -25.765 1.00 46.56 284 ALA A CA 1
ATOM 2269 C C . ALA A 1 284 ? 19.859 -4.735 -24.730 1.00 46.56 284 ALA A C 1
ATOM 2271 O O . ALA A 1 284 ? 19.663 -4.180 -23.648 1.00 46.56 284 ALA A O 1
ATOM 2272 N N . ILE A 1 285 ? 19.287 -5.905 -25.033 1.00 50.09 285 ILE A N 1
ATOM 2273 C CA . ILE A 1 285 ? 18.461 -6.665 -24.085 1.00 50.09 285 ILE A CA 1
ATOM 2274 C C . ILE A 1 285 ? 19.309 -7.105 -22.889 1.00 50.09 285 ILE A C 1
ATOM 2276 O O . ILE A 1 285 ? 18.897 -6.893 -21.750 1.00 50.09 285 ILE A O 1
ATOM 2280 N N . GLU A 1 286 ? 20.497 -7.661 -23.131 1.00 55.53 286 GLU A N 1
ATOM 2281 C CA . GLU A 1 286 ? 21.413 -8.109 -22.078 1.00 55.53 286 GLU A CA 1
ATOM 2282 C C . GLU A 1 286 ? 21.895 -6.940 -21.202 1.00 55.53 286 GLU A C 1
ATOM 2284 O O . GLU A 1 286 ? 21.797 -7.002 -19.975 1.00 55.53 286 GLU A O 1
ATOM 2289 N N . ALA A 1 287 ? 22.323 -5.829 -21.810 1.00 54.72 287 ALA A N 1
ATOM 2290 C CA . ALA A 1 287 ? 22.713 -4.617 -21.091 1.00 54.72 287 ALA A CA 1
ATOM 2291 C C . ALA A 1 287 ? 21.547 -4.034 -20.277 1.00 54.72 287 ALA A C 1
ATOM 2293 O O . ALA A 1 287 ? 21.726 -3.652 -19.120 1.00 54.72 287 ALA A O 1
ATOM 2294 N N . GLY A 1 288 ? 20.332 -4.025 -20.835 1.00 51.12 288 GLY A N 1
ATOM 2295 C CA . GLY A 1 288 ? 19.122 -3.599 -20.138 1.00 51.12 288 GLY A CA 1
ATOM 2296 C C . GLY A 1 288 ? 18.753 -4.506 -18.959 1.00 51.12 288 GLY A C 1
ATOM 2297 O O . GLY A 1 288 ? 18.359 -4.008 -17.900 1.00 51.12 288 GLY A O 1
ATOM 2298 N N . GLN A 1 289 ? 18.911 -5.826 -19.108 1.00 64.25 289 GLN A N 1
ATOM 2299 C CA . GLN A 1 289 ? 18.716 -6.803 -18.033 1.00 64.25 289 GLN A CA 1
ATOM 2300 C C . GLN A 1 289 ? 19.757 -6.630 -16.926 1.00 64.25 289 GLN A C 1
ATOM 2302 O O . GLN A 1 289 ? 19.379 -6.557 -15.755 1.00 64.25 289 GLN A O 1
ATOM 2307 N N . LYS A 1 290 ? 21.037 -6.481 -17.287 1.00 67.62 290 LYS A N 1
ATOM 2308 C CA . LYS A 1 290 ? 22.126 -6.214 -16.344 1.00 67.62 290 LYS A CA 1
ATOM 2309 C C . LYS A 1 290 ? 21.897 -4.906 -15.592 1.00 67.62 290 LYS A C 1
ATOM 2311 O O . LYS A 1 290 ? 21.786 -4.925 -14.376 1.00 67.62 290 LYS A O 1
ATOM 2316 N N . ALA A 1 291 ? 21.655 -3.800 -16.294 1.00 64.38 291 ALA A N 1
ATOM 2317 C CA . ALA A 1 291 ? 21.367 -2.512 -15.666 1.00 64.38 291 ALA A CA 1
ATOM 2318 C C . ALA A 1 291 ? 20.100 -2.550 -14.796 1.00 64.38 291 ALA A C 1
ATOM 2320 O O . ALA A 1 291 ? 19.993 -1.834 -13.803 1.00 64.38 291 ALA A O 1
ATOM 2321 N N . LYS A 1 292 ? 19.082 -3.345 -15.156 1.00 69.88 292 LYS A N 1
ATOM 2322 C CA . LYS A 1 292 ? 17.908 -3.568 -14.295 1.00 69.88 292 LYS A CA 1
ATOM 2323 C C . LYS A 1 292 ? 18.293 -4.316 -13.016 1.00 69.88 292 LYS A C 1
ATOM 2325 O O . LYS A 1 292 ? 17.784 -3.950 -11.959 1.00 69.88 292 LYS A O 1
ATOM 2330 N N . LYS A 1 293 ? 19.150 -5.334 -13.114 1.00 76.38 293 LYS A N 1
ATOM 2331 C CA . LYS A 1 293 ? 19.651 -6.096 -11.966 1.00 76.38 293 LYS A CA 1
ATOM 2332 C C . LYS A 1 293 ? 20.505 -5.217 -11.052 1.00 76.38 293 LYS A C 1
ATOM 2334 O O . LYS A 1 293 ? 20.173 -5.113 -9.878 1.00 76.38 293 LYS A O 1
ATOM 2339 N N . ASP A 1 294 ? 21.487 -4.511 -11.605 1.00 74.06 294 ASP A N 1
ATOM 2340 C CA . ASP A 1 294 ? 22.384 -3.621 -10.861 1.00 74.06 294 ASP A CA 1
ATOM 2341 C C . ASP A 1 294 ? 21.575 -2.542 -10.115 1.00 74.06 294 ASP A C 1
ATOM 2343 O O . ASP A 1 294 ? 21.688 -2.396 -8.903 1.00 74.06 294 ASP A O 1
ATOM 2347 N N . ARG A 1 295 ? 20.614 -1.890 -10.790 1.00 74.50 295 ARG A N 1
ATOM 2348 C CA . ARG A 1 295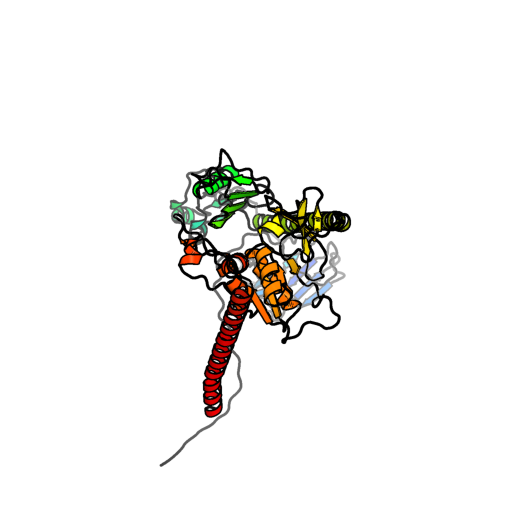 ? 19.700 -0.925 -10.142 1.00 74.50 295 ARG A CA 1
ATOM 2349 C C . ARG A 1 295 ? 18.841 -1.542 -9.039 1.00 74.50 295 ARG A C 1
ATOM 2351 O O . ARG A 1 295 ? 18.507 -0.860 -8.073 1.00 74.50 295 ARG A O 1
ATOM 2358 N N . ALA A 1 296 ? 18.408 -2.792 -9.204 1.00 78.31 296 ALA A N 1
ATOM 2359 C CA . ALA A 1 296 ? 17.626 -3.481 -8.184 1.00 78.31 296 ALA A CA 1
ATOM 2360 C C . ALA A 1 296 ? 18.486 -3.815 -6.954 1.00 78.31 296 ALA A C 1
ATOM 2362 O O . ALA A 1 296 ? 17.990 -3.726 -5.831 1.00 78.31 296 ALA A O 1
ATOM 2363 N N . GLU A 1 297 ? 19.759 -4.157 -7.155 1.00 85.50 297 GLU A N 1
ATOM 2364 C CA . GLU A 1 297 ? 20.730 -4.376 -6.081 1.00 85.50 297 GLU A CA 1
ATOM 2365 C C . GLU A 1 297 ? 21.077 -3.069 -5.356 1.00 85.50 297 GLU A C 1
ATOM 2367 O O . GLU A 1 297 ? 20.974 -3.025 -4.128 1.00 85.50 297 GLU A O 1
ATOM 2372 N N . ASP A 1 298 ? 21.355 -1.985 -6.085 1.00 83.38 298 ASP A N 1
ATOM 2373 C CA . ASP A 1 298 ? 21.598 -0.653 -5.513 1.00 83.38 298 ASP A CA 1
ATOM 2374 C C . ASP A 1 298 ? 20.407 -0.172 -4.676 1.00 83.38 298 ASP A C 1
ATOM 2376 O O . ASP A 1 298 ? 20.562 0.251 -3.527 1.00 83.38 298 ASP A O 1
ATOM 2380 N N . LEU A 1 299 ? 19.188 -0.306 -5.215 1.00 83.88 299 LEU A N 1
ATOM 2381 C CA . LEU A 1 299 ? 17.961 0.035 -4.496 1.00 83.88 299 LEU A CA 1
ATOM 2382 C C . LEU A 1 299 ? 17.799 -0.818 -3.233 1.00 83.88 299 LEU A C 1
ATOM 2384 O O . LEU A 1 299 ? 17.375 -0.314 -2.193 1.00 83.88 299 LEU A O 1
ATOM 2388 N N . LYS A 1 300 ? 18.132 -2.111 -3.299 1.00 88.50 300 LYS A N 1
ATOM 2389 C CA . LYS A 1 300 ? 18.067 -3.011 -2.143 1.00 88.50 300 LYS A CA 1
ATOM 2390 C C . LYS A 1 300 ? 19.062 -2.589 -1.060 1.00 88.50 300 LYS A C 1
ATOM 2392 O O . LYS A 1 300 ? 18.685 -2.564 0.111 1.00 88.50 300 LYS A O 1
ATOM 2397 N N . LEU A 1 301 ? 20.292 -2.233 -1.429 1.00 89.75 301 LEU A N 1
ATOM 2398 C CA . LEU A 1 301 ? 21.310 -1.736 -0.499 1.00 89.75 301 LEU A CA 1
ATOM 2399 C C . LEU A 1 301 ? 20.879 -0.414 0.153 1.00 89.75 301 LEU A C 1
ATOM 2401 O O . LEU A 1 301 ? 20.943 -0.280 1.378 1.00 89.75 301 LEU A O 1
ATOM 2405 N N . GLU A 1 302 ? 20.363 0.532 -0.636 1.00 90.69 302 GLU A N 1
ATOM 2406 C CA . GLU A 1 302 ? 19.847 1.812 -0.137 1.00 90.69 302 GLU A CA 1
ATOM 2407 C C . GLU A 1 302 ? 18.668 1.612 0.834 1.00 90.69 302 GLU A C 1
ATOM 2409 O O . GLU A 1 302 ? 18.620 2.217 1.913 1.00 90.69 302 GLU A O 1
ATOM 2414 N N . GLN A 1 303 ? 17.742 0.708 0.502 1.00 90.69 303 GLN A N 1
ATOM 2415 C CA . GLN A 1 303 ? 16.614 0.362 1.368 1.00 90.69 303 GLN A CA 1
ATOM 2416 C C . GLN A 1 303 ? 17.071 -0.313 2.664 1.00 90.69 303 GLN A C 1
ATOM 2418 O O . GLN A 1 303 ? 16.543 0.009 3.727 1.00 90.69 303 GLN A O 1
ATOM 2423 N N . GLN A 1 304 ? 18.070 -1.199 2.619 1.00 92.94 304 GLN A N 1
ATOM 2424 C CA . GLN A 1 304 ? 18.638 -1.827 3.818 1.00 92.94 304 GLN A CA 1
ATOM 2425 C C . GLN A 1 304 ? 19.319 -0.805 4.736 1.00 92.94 304 GLN A C 1
ATOM 2427 O O . GLN A 1 304 ? 19.125 -0.838 5.955 1.00 92.94 304 GLN A O 1
ATOM 2432 N N . ALA A 1 305 ? 20.093 0.125 4.172 1.00 94.62 305 ALA A N 1
ATOM 2433 C CA . ALA A 1 305 ? 20.691 1.218 4.935 1.00 94.62 305 ALA A CA 1
ATOM 2434 C C . ALA A 1 305 ? 19.608 2.107 5.572 1.00 94.62 305 ALA A C 1
ATOM 2436 O O . ALA A 1 305 ? 19.684 2.450 6.757 1.00 94.62 305 ALA A O 1
ATOM 2437 N N . THR A 1 306 ? 18.551 2.413 4.817 1.00 95.31 306 THR A N 1
ATOM 2438 C CA . THR A 1 306 ? 17.425 3.210 5.311 1.00 95.31 306 THR A CA 1
ATOM 2439 C C . THR A 1 306 ? 16.623 2.482 6.389 1.00 95.31 306 THR A C 1
ATOM 2441 O O . THR A 1 306 ? 16.244 3.113 7.372 1.00 95.31 306 THR A O 1
ATOM 2444 N N . ALA A 1 307 ? 16.438 1.164 6.286 1.00 97.38 307 ALA A N 1
ATOM 2445 C CA . ALA A 1 307 ? 15.791 0.354 7.318 1.00 97.38 307 ALA A CA 1
ATOM 2446 C C . ALA A 1 307 ? 16.554 0.409 8.652 1.00 97.38 307 ALA A C 1
ATOM 2448 O O . ALA A 1 307 ? 15.952 0.645 9.701 1.00 97.38 307 ALA A O 1
ATOM 2449 N N . LYS A 1 308 ? 17.893 0.303 8.620 1.00 97.62 308 LYS A N 1
ATOM 2450 C CA . LYS A 1 308 ? 18.737 0.476 9.820 1.00 97.62 308 LYS A CA 1
ATOM 2451 C C . LYS A 1 308 ? 18.545 1.859 10.447 1.00 97.62 308 LYS A C 1
ATOM 2453 O O . LYS A 1 308 ? 18.363 1.974 11.659 1.00 97.62 308 LYS A O 1
ATOM 2458 N N . ARG A 1 309 ? 18.521 2.913 9.623 1.00 98.00 309 ARG A N 1
ATOM 2459 C CA . ARG A 1 309 ? 18.251 4.285 10.077 1.00 98.00 309 ARG A CA 1
ATOM 2460 C C . ARG A 1 309 ? 16.842 4.430 10.662 1.00 98.00 309 ARG A C 1
ATOM 2462 O O . ARG A 1 309 ? 16.692 5.054 11.709 1.00 98.00 309 ARG A O 1
ATOM 2469 N N . ALA A 1 310 ? 15.825 3.859 10.017 1.00 98.44 310 ALA A N 1
ATOM 2470 C CA . ALA A 1 310 ? 14.439 3.872 10.481 1.00 98.44 310 ALA A CA 1
ATOM 2471 C C . ALA A 1 310 ? 14.314 3.233 11.868 1.00 98.44 310 ALA A C 1
ATOM 2473 O O . ALA A 1 310 ? 13.719 3.822 12.770 1.00 98.44 310 ALA A O 1
ATOM 2474 N N . TYR A 1 311 ? 14.939 2.069 12.059 1.00 98.19 311 TYR A N 1
ATOM 2475 C CA . TYR A 1 311 ? 14.993 1.390 13.349 1.00 98.19 311 TYR A CA 1
ATOM 2476 C C . TYR A 1 311 ? 15.711 2.228 14.417 1.00 98.19 311 TYR A C 1
ATOM 2478 O O . TYR A 1 311 ? 15.223 2.338 15.543 1.00 98.19 311 TYR A O 1
ATOM 2486 N N . GLY A 1 312 ? 16.831 2.867 14.062 1.00 98.25 312 GLY A N 1
ATOM 2487 C CA . GLY A 1 312 ? 17.563 3.766 14.956 1.00 98.25 312 GLY A CA 1
ATOM 2488 C C . GLY A 1 312 ? 16.729 4.971 15.401 1.00 98.25 312 GLY A C 1
ATOM 2489 O O . GLY A 1 312 ? 16.675 5.272 16.591 1.00 98.25 312 GLY A O 1
ATOM 2490 N N . ILE A 1 313 ? 16.021 5.626 14.475 1.00 98.19 313 ILE A N 1
ATOM 2491 C CA . ILE A 1 313 ? 15.089 6.716 14.809 1.00 98.19 313 ILE A CA 1
ATOM 2492 C C . ILE A 1 313 ? 13.999 6.187 15.747 1.00 98.19 313 ILE A C 1
ATOM 2494 O O . ILE A 1 313 ? 13.823 6.717 16.839 1.00 98.19 313 ILE A O 1
ATOM 2498 N N . TRP A 1 314 ? 13.314 5.106 15.361 1.00 98.50 314 TRP A N 1
ATOM 2499 C CA . TRP A 1 314 ? 12.215 4.519 16.132 1.00 98.50 314 TRP A CA 1
ATOM 2500 C C . TRP A 1 314 ? 12.603 4.148 17.566 1.00 98.50 314 TRP A C 1
ATOM 2502 O O . TRP A 1 314 ? 11.834 4.375 18.505 1.00 98.50 314 TRP A O 1
ATOM 2512 N N . SER A 1 315 ? 13.787 3.564 17.737 1.00 98.00 315 SER A N 1
ATOM 2513 C CA . SER A 1 315 ? 14.290 3.113 19.036 1.00 98.00 315 SER A CA 1
ATOM 2514 C C . SER A 1 315 ? 14.613 4.282 19.965 1.00 98.00 315 SER A C 1
ATOM 2516 O O . SER A 1 315 ? 14.398 4.172 21.167 1.00 98.00 315 SER A O 1
ATOM 2518 N N . ASN A 1 316 ? 15.052 5.416 19.409 1.00 97.88 316 ASN A N 1
ATOM 2519 C CA . ASN A 1 316 ? 15.389 6.619 20.173 1.00 97.88 316 ASN A CA 1
ATOM 2520 C C . ASN A 1 316 ? 14.180 7.498 20.526 1.00 97.88 316 ASN A C 1
ATOM 2522 O O . ASN A 1 316 ? 14.286 8.350 21.408 1.00 97.88 316 ASN A O 1
ATOM 2526 N N . LEU A 1 317 ? 13.028 7.303 19.876 1.00 98.25 317 LEU A N 1
ATOM 2527 C CA . LEU A 1 317 ? 11.782 7.951 20.287 1.00 98.25 317 LEU A CA 1
ATOM 2528 C C . LEU A 1 317 ? 11.316 7.365 21.626 1.00 98.25 317 LEU A C 1
ATOM 2530 O O . LEU A 1 317 ? 11.079 6.157 21.734 1.00 98.25 317 LEU A O 1
ATOM 2534 N N . LYS A 1 318 ? 11.192 8.221 22.642 1.00 96.69 318 LYS A N 1
ATOM 2535 C CA . LYS A 1 318 ? 10.886 7.810 24.021 1.00 96.69 318 LYS A CA 1
ATOM 2536 C C . LYS A 1 318 ? 9.389 7.802 24.306 1.00 96.69 318 LYS A C 1
ATOM 2538 O O . LYS A 1 318 ? 8.894 6.887 24.959 1.00 96.69 318 LYS A O 1
ATOM 2543 N N . ASP A 1 319 ? 8.679 8.785 23.768 1.00 98.06 319 ASP A N 1
ATOM 2544 C CA . ASP A 1 319 ? 7.279 9.008 24.095 1.00 98.06 319 ASP A CA 1
ATOM 2545 C C . ASP A 1 319 ? 6.344 8.271 23.140 1.00 98.06 319 ASP A C 1
ATOM 2547 O O . ASP A 1 319 ? 6.501 8.282 21.917 1.00 98.06 319 ASP A O 1
ATOM 2551 N N . TRP A 1 320 ? 5.325 7.639 23.716 1.00 98.25 320 TRP A N 1
ATOM 2552 C CA . TRP A 1 320 ? 4.194 7.117 22.960 1.00 98.25 320 TRP A CA 1
ATOM 2553 C C . TRP A 1 320 ? 3.255 8.267 22.592 1.00 98.25 320 TRP A C 1
ATOM 2555 O O . TRP A 1 320 ? 2.925 9.100 23.443 1.00 98.25 320 TRP A O 1
ATOM 2565 N N . ALA A 1 321 ? 2.800 8.301 21.338 1.00 98.31 321 ALA A N 1
ATOM 2566 C CA . ALA A 1 321 ? 1.822 9.294 20.910 1.00 98.31 321 ALA A CA 1
ATOM 2567 C C . ALA A 1 321 ? 0.436 8.933 21.463 1.00 98.31 321 ALA A C 1
ATOM 2569 O O . ALA A 1 321 ? 0.019 7.777 21.444 1.00 98.31 321 ALA A O 1
ATOM 2570 N N . LYS A 1 322 ? -0.272 9.932 21.984 1.00 97.50 322 LYS A N 1
ATOM 2571 C CA . LYS A 1 322 ? -1.603 9.847 22.595 1.00 97.50 322 LYS A CA 1
ATOM 2572 C C . LYS A 1 322 ? -2.384 11.122 22.247 1.00 97.50 322 LYS A C 1
ATOM 2574 O O . LYS A 1 322 ? -1.764 12.148 21.979 1.00 97.50 322 LYS A O 1
ATOM 2579 N N . PRO A 1 323 ? -3.727 11.128 22.318 1.00 97.12 323 PRO A N 1
ATOM 2580 C CA . PRO A 1 323 ? -4.507 12.350 22.088 1.00 97.12 323 PRO A CA 1
ATOM 2581 C C . PRO A 1 323 ? -4.088 13.543 22.961 1.00 97.12 323 PRO A C 1
ATOM 2583 O O . PRO A 1 323 ? -4.232 14.687 22.555 1.00 97.12 323 PRO A O 1
ATOM 2586 N N . SER A 1 324 ? -3.541 13.296 24.154 1.00 97.06 324 SER A N 1
ATOM 2587 C CA . SER A 1 324 ? -3.098 14.352 25.069 1.00 97.06 324 SER A CA 1
ATOM 2588 C C . SER A 1 324 ? -1.783 15.033 24.669 1.00 97.06 324 SER A C 1
ATOM 2590 O O . SER A 1 324 ? -1.508 16.113 25.176 1.00 97.06 324 SER A O 1
ATOM 2592 N N . ASN A 1 325 ? -0.958 14.416 23.814 1.00 97.00 325 ASN A N 1
ATOM 2593 C CA . ASN A 1 325 ? 0.356 14.945 23.411 1.00 97.00 325 ASN A CA 1
ATOM 2594 C C . ASN A 1 325 ? 0.566 14.999 21.886 1.00 97.00 325 ASN A C 1
ATOM 2596 O O . ASN A 1 325 ? 1.640 15.379 21.433 1.00 97.00 325 ASN A O 1
ATOM 2600 N N . CYS A 1 326 ? -0.438 14.619 21.093 1.00 97.75 326 CYS A N 1
ATOM 2601 C CA . CYS A 1 326 ? -0.372 14.603 19.639 1.00 97.75 326 CYS A CA 1
ATOM 2602 C C . CYS A 1 326 ? -1.628 15.237 19.036 1.00 97.75 326 CYS A C 1
ATOM 2604 O O . CYS A 1 326 ? -2.723 14.670 19.108 1.00 97.75 326 CYS A O 1
ATOM 2606 N N . GLU A 1 327 ? -1.451 16.381 18.375 1.00 96.69 327 GLU A N 1
ATOM 2607 C CA . GLU A 1 327 ? -2.556 17.157 17.805 1.00 96.69 327 GLU A CA 1
ATOM 2608 C C . GLU A 1 327 ? -3.314 16.389 16.713 1.00 96.69 327 GLU A C 1
ATOM 2610 O O . GLU A 1 327 ? -4.538 16.459 16.634 1.00 96.69 327 GLU A O 1
ATOM 2615 N N . TYR A 1 328 ? -2.617 15.580 15.906 1.00 96.75 328 TYR A N 1
ATOM 2616 C CA . TYR A 1 328 ? -3.266 14.733 14.901 1.00 96.75 328 TYR A CA 1
ATOM 2617 C C . TYR A 1 328 ? -4.246 13.734 15.536 1.00 96.75 328 TYR A C 1
ATOM 2619 O O . TYR A 1 328 ? -5.390 13.631 15.092 1.00 96.75 328 TYR A O 1
ATOM 2627 N N . LEU A 1 329 ? -3.811 13.016 16.580 1.00 97.38 329 LEU A N 1
ATOM 2628 C CA . LEU A 1 329 ? -4.638 12.024 17.278 1.00 97.38 329 LEU A CA 1
ATOM 2629 C C . LEU A 1 329 ? -5.821 12.684 17.990 1.00 97.38 329 LEU A C 1
ATOM 2631 O O . LEU A 1 329 ? -6.935 12.166 17.932 1.00 97.38 329 LEU A O 1
ATOM 2635 N N . LYS A 1 330 ? -5.589 13.850 18.608 1.00 96.94 330 LYS A N 1
ATOM 2636 C CA . LYS A 1 330 ? -6.629 14.668 19.239 1.00 96.94 330 LYS A CA 1
ATOM 2637 C C . LYS A 1 330 ? -7.691 15.098 18.231 1.00 96.94 330 LYS A C 1
ATOM 2639 O O . LYS A 1 330 ? -8.867 14.814 18.434 1.00 96.94 330 LYS A O 1
ATOM 2644 N N . ARG A 1 331 ? -7.272 15.711 17.119 1.00 96.00 331 ARG A N 1
ATOM 2645 C CA . ARG A 1 331 ? -8.158 16.191 16.049 1.00 96.00 331 ARG A CA 1
ATOM 2646 C C . ARG A 1 331 ? -8.952 15.062 15.404 1.00 96.00 331 ARG A C 1
ATOM 2648 O O . ARG A 1 331 ? -10.123 15.241 15.104 1.00 96.00 331 ARG A O 1
ATOM 2655 N N . LYS A 1 332 ? -8.320 13.908 15.173 1.00 95.19 332 LYS A N 1
ATOM 2656 C CA . LYS A 1 332 ? -8.993 12.730 14.608 1.00 95.19 332 LYS A CA 1
ATOM 2657 C C . LYS A 1 332 ? -9.789 11.927 15.643 1.00 95.19 332 LYS A C 1
ATOM 2659 O O . LYS A 1 332 ? -10.487 11.008 15.245 1.00 95.19 332 LYS A O 1
ATOM 2664 N N . ASN A 1 333 ? -9.712 12.276 16.930 1.00 95.69 333 ASN A N 1
ATOM 2665 C CA . ASN A 1 333 ? -10.366 11.585 18.043 1.00 95.69 333 ASN A CA 1
ATOM 2666 C C . ASN A 1 333 ? -10.070 10.069 18.094 1.00 95.69 333 ASN A C 1
ATOM 2668 O O . ASN A 1 333 ? -10.954 9.241 18.323 1.00 95.69 333 ASN A O 1
ATOM 2672 N N . VAL A 1 334 ? -8.804 9.698 17.880 1.00 96.06 334 VAL A N 1
ATOM 2673 C CA . VAL A 1 334 ? -8.335 8.300 17.858 1.00 96.06 334 VAL A CA 1
ATOM 2674 C C . VAL A 1 334 ? -7.160 8.092 18.806 1.00 96.06 334 VAL A C 1
ATOM 2676 O O . VAL A 1 334 ? -6.336 8.981 19.002 1.00 96.06 334 VAL A O 1
ATOM 2679 N N . LEU A 1 335 ? -7.059 6.900 19.400 1.00 96.75 335 LEU A N 1
ATOM 2680 C CA . LEU A 1 335 ? -5.938 6.546 20.272 1.00 96.75 335 LEU A CA 1
ATOM 2681 C C . LEU A 1 335 ? -4.664 6.252 19.469 1.00 96.75 335 LEU A C 1
ATOM 2683 O O . LEU A 1 335 ? -4.717 5.835 18.313 1.00 96.75 335 LEU A O 1
ATOM 2687 N N . GLY A 1 336 ? -3.515 6.431 20.121 1.00 97.38 336 GLY A N 1
ATOM 2688 C CA . GLY A 1 336 ? -2.222 6.027 19.582 1.00 97.38 336 GLY A CA 1
ATOM 2689 C C . GLY A 1 336 ? -1.917 4.565 19.897 1.00 97.38 336 GLY A C 1
ATOM 2690 O O . GLY A 1 336 ? -1.380 4.234 20.951 1.00 97.38 336 GLY A O 1
ATOM 2691 N N . TYR A 1 337 ? -2.244 3.682 18.965 1.00 97.69 337 TYR A N 1
ATOM 2692 C CA . TYR A 1 337 ? -1.840 2.282 18.956 1.00 97.69 337 TYR A CA 1
ATOM 2693 C C . TYR A 1 337 ? -0.507 2.101 18.235 1.00 97.69 337 TYR A C 1
ATOM 2695 O O . TYR A 1 337 ? -0.411 2.396 17.047 1.00 97.69 337 TYR A O 1
ATOM 2703 N N . GLY A 1 338 ? 0.520 1.609 18.931 1.00 96.50 338 GLY A N 1
ATOM 2704 C CA . GLY A 1 338 ? 1.778 1.204 18.294 1.00 96.50 338 GLY A CA 1
ATOM 2705 C C . GLY A 1 338 ? 2.596 2.341 17.662 1.00 96.50 338 GLY A C 1
ATOM 2706 O O . GLY A 1 338 ? 3.509 2.054 16.887 1.00 96.50 338 GLY A O 1
ATOM 2707 N N . VAL A 1 339 ? 2.295 3.600 17.996 1.00 98.50 339 VAL A N 1
ATOM 2708 C CA . VAL A 1 339 ? 2.873 4.821 17.408 1.00 98.50 339 VAL A CA 1
ATOM 2709 C C . VAL A 1 339 ? 3.575 5.678 18.457 1.00 98.50 339 VAL A C 1
ATOM 2711 O O . VAL A 1 339 ? 3.144 5.760 19.607 1.00 98.50 339 VAL A O 1
ATOM 2714 N N . LYS A 1 340 ? 4.658 6.341 18.061 1.00 98.69 340 LYS A N 1
ATOM 2715 C CA . LYS A 1 340 ? 5.461 7.190 18.953 1.00 98.69 340 LYS A CA 1
ATOM 2716 C C . LYS A 1 340 ? 5.343 8.662 18.582 1.00 98.69 340 LYS A C 1
ATOM 2718 O O . LYS A 1 340 ? 4.798 8.982 17.532 1.00 98.69 340 LYS A O 1
ATOM 2723 N N . LEU A 1 341 ? 5.826 9.543 19.445 1.00 98.38 341 LEU A N 1
ATOM 2724 C CA . LEU A 1 341 ? 5.882 10.981 19.210 1.00 98.38 341 LEU A CA 1
ATOM 2725 C C . LEU A 1 341 ? 7.325 11.393 18.917 1.00 98.38 341 LEU A C 1
ATOM 2727 O O . LEU A 1 341 ? 8.243 10.922 19.591 1.00 98.38 341 LEU A O 1
ATOM 2731 N N . ASP A 1 342 ? 7.533 12.250 17.921 1.00 97.19 342 ASP A N 1
ATOM 2732 C CA . ASP A 1 342 ? 8.820 12.919 17.741 1.00 97.19 342 ASP A CA 1
ATOM 2733 C C . ASP A 1 342 ? 8.902 14.252 18.497 1.00 97.19 342 ASP A C 1
ATOM 2735 O O . ASP A 1 342 ? 7.933 14.733 19.083 1.00 97.19 342 ASP A O 1
ATOM 2739 N N . LYS A 1 343 ? 10.093 14.855 18.484 1.00 94.94 343 LYS A N 1
ATOM 2740 C CA . LYS A 1 343 ? 10.372 16.129 19.161 1.00 94.94 343 LYS A CA 1
ATOM 2741 C C . LYS A 1 343 ? 9.557 17.316 18.632 1.00 94.94 343 LYS A C 1
ATOM 2743 O O . LYS A 1 343 ? 9.443 18.313 19.332 1.00 94.94 343 LYS A O 1
ATOM 2748 N N . ASP A 1 344 ? 9.020 17.207 17.417 1.00 94.00 344 ASP A N 1
ATOM 2749 C CA . ASP A 1 344 ? 8.234 18.252 16.763 1.00 94.00 344 ASP A CA 1
ATOM 2750 C C . ASP A 1 344 ? 6.722 18.022 16.999 1.00 94.00 344 ASP A C 1
ATOM 2752 O O . ASP A 1 344 ? 5.884 18.669 16.375 1.00 94.00 344 ASP A O 1
ATOM 2756 N N . GLY A 1 345 ? 6.351 17.074 17.874 1.00 95.06 345 GLY A N 1
ATOM 2757 C CA . GLY A 1 345 ? 4.960 16.744 18.196 1.00 95.06 345 GLY A CA 1
ATOM 2758 C C . GLY A 1 345 ? 4.240 15.925 17.119 1.00 95.06 345 GLY A C 1
ATOM 2759 O O . GLY A 1 345 ? 3.016 15.767 17.171 1.00 95.06 345 GLY A O 1
ATOM 2760 N N . ARG A 1 346 ? 4.969 15.383 16.135 1.00 97.56 346 ARG A N 1
ATOM 2761 C CA . ARG A 1 346 ? 4.392 14.558 15.067 1.00 97.56 346 ARG A CA 1
ATOM 2762 C C . ARG A 1 346 ? 4.264 13.118 15.532 1.00 97.56 346 ARG A C 1
ATOM 2764 O O . ARG A 1 346 ? 5.162 12.561 16.167 1.00 97.56 346 ARG A O 1
ATOM 2771 N N . MET A 1 347 ? 3.160 12.482 15.157 1.00 98.38 347 MET A N 1
ATOM 2772 C CA . MET A 1 347 ? 3.013 11.041 15.327 1.00 98.38 347 MET A CA 1
ATOM 2773 C C . MET A 1 347 ? 3.925 10.322 14.333 1.00 98.38 347 MET A C 1
ATOM 2775 O O . MET A 1 347 ? 3.889 10.587 13.135 1.00 98.38 347 MET A O 1
ATOM 2779 N N . VAL A 1 348 ? 4.707 9.371 14.824 1.00 98.69 348 VAL A N 1
ATOM 2780 C CA . VAL A 1 348 ? 5.574 8.509 14.029 1.00 98.69 348 VAL A CA 1
ATOM 2781 C C . VAL A 1 348 ? 4.960 7.119 13.963 1.00 98.69 348 VAL A C 1
ATOM 2783 O O . VAL A 1 348 ? 4.771 6.453 14.986 1.00 98.69 348 VAL A O 1
ATOM 2786 N N . VAL A 1 349 ? 4.660 6.680 12.743 1.00 98.62 349 VAL A N 1
ATOM 2787 C CA . VAL A 1 349 ? 4.087 5.372 12.434 1.00 98.62 349 VAL A CA 1
ATOM 2788 C C . VAL A 1 349 ? 5.169 4.484 11.818 1.00 98.62 349 VAL A C 1
ATOM 2790 O O . VAL A 1 349 ? 5.726 4.835 10.777 1.00 98.62 349 VAL A O 1
ATOM 2793 N N . PRO A 1 350 ? 5.500 3.337 12.429 1.00 98.31 350 PRO A N 1
ATOM 2794 C CA . PRO A 1 350 ? 6.494 2.422 11.887 1.00 98.31 350 PRO A CA 1
ATOM 2795 C C . PRO A 1 350 ? 5.900 1.563 10.768 1.00 98.31 350 PRO A C 1
ATOM 2797 O O . PRO A 1 350 ? 4.848 0.947 10.954 1.00 98.31 350 PRO A O 1
ATOM 2800 N N . LEU A 1 351 ? 6.608 1.496 9.638 1.00 98.25 351 LEU A N 1
ATOM 2801 C CA . LEU A 1 351 ? 6.288 0.636 8.501 1.00 98.25 351 LEU A CA 1
ATOM 2802 C C . LEU A 1 351 ? 7.063 -0.672 8.631 1.00 98.25 351 LEU A C 1
ATOM 2804 O O . LEU A 1 351 ? 8.299 -0.666 8.665 1.00 98.25 351 LEU A O 1
ATOM 2808 N N . ARG A 1 352 ? 6.328 -1.780 8.701 1.00 97.19 352 ARG A N 1
ATOM 2809 C CA . ARG A 1 352 ? 6.853 -3.114 8.976 1.00 97.19 352 ARG A CA 1
ATOM 2810 C C . ARG A 1 352 ? 6.575 -4.097 7.852 1.00 97.19 352 ARG A C 1
ATOM 2812 O O . ARG A 1 352 ? 5.591 -3.943 7.136 1.00 97.19 352 ARG A O 1
ATOM 2819 N N . ASP A 1 353 ? 7.448 -5.086 7.712 1.00 95.69 353 ASP A N 1
ATOM 2820 C CA . ASP A 1 353 ? 7.192 -6.267 6.886 1.00 95.69 353 ASP A CA 1
ATOM 2821 C C . ASP A 1 353 ? 6.350 -7.308 7.646 1.00 95.69 353 ASP A C 1
ATOM 2823 O O . ASP A 1 353 ? 5.952 -7.097 8.794 1.00 95.69 353 ASP A O 1
ATOM 2827 N N . THR A 1 354 ? 6.073 -8.444 7.003 1.00 93.38 354 THR A N 1
ATOM 2828 C CA . THR A 1 354 ? 5.317 -9.558 7.591 1.00 93.38 354 THR A CA 1
ATOM 2829 C C . THR A 1 354 ? 6.007 -10.180 8.805 1.00 93.38 354 THR A C 1
ATOM 2831 O O . THR A 1 354 ? 5.318 -10.788 9.617 1.00 93.38 354 THR A O 1
ATOM 2834 N N . ASP A 1 355 ? 7.316 -9.986 8.986 1.00 91.38 355 ASP A N 1
ATOM 2835 C CA . ASP A 1 355 ? 8.079 -10.397 10.176 1.00 91.38 355 ASP A CA 1
ATOM 2836 C C . ASP A 1 355 ? 8.074 -9.323 11.278 1.00 91.38 355 ASP A C 1
ATOM 2838 O O . ASP A 1 355 ? 8.796 -9.430 12.270 1.00 91.38 355 ASP A O 1
ATOM 2842 N N . PHE A 1 356 ? 7.289 -8.257 11.106 1.00 92.12 356 PHE A N 1
ATOM 2843 C CA . PHE A 1 356 ? 7.209 -7.103 11.998 1.00 92.12 356 PHE A CA 1
ATOM 2844 C C . PHE A 1 356 ? 8.518 -6.305 12.147 1.00 92.12 356 PHE A C 1
ATOM 2846 O O . PHE A 1 356 ? 8.639 -5.465 13.050 1.00 92.12 356 PHE A O 1
ATOM 2853 N N . LYS A 1 357 ? 9.478 -6.477 11.230 1.00 95.44 357 LYS A N 1
ATOM 2854 C CA . LYS A 1 357 ? 10.718 -5.690 11.193 1.00 95.44 357 LYS A CA 1
ATOM 2855 C C . LYS A 1 357 ? 10.448 -4.323 10.588 1.00 95.44 357 LYS A C 1
ATOM 2857 O O . LYS A 1 357 ? 9.745 -4.202 9.591 1.00 95.44 357 LYS A O 1
ATOM 2862 N N . ILE A 1 358 ? 11.017 -3.278 11.186 1.00 97.75 358 ILE A N 1
ATOM 2863 C CA . ILE A 1 358 ? 10.847 -1.896 10.720 1.00 97.75 358 ILE A CA 1
ATOM 2864 C C . ILE A 1 358 ? 11.769 -1.640 9.529 1.00 97.75 358 ILE A C 1
ATOM 2866 O O . ILE A 1 358 ? 12.983 -1.792 9.643 1.00 97.75 358 ILE A O 1
ATOM 2870 N N . HIS A 1 359 ? 11.192 -1.178 8.419 1.00 97.88 359 HIS A N 1
ATOM 2871 C CA . HIS A 1 359 ? 11.938 -0.803 7.208 1.00 97.88 359 HIS A CA 1
ATOM 2872 C C . HIS A 1 359 ? 11.841 0.686 6.874 1.00 97.88 359 HIS A C 1
ATOM 2874 O O . HIS A 1 359 ? 12.691 1.220 6.166 1.00 97.88 359 HIS A O 1
ATOM 2880 N N . SER A 1 360 ? 10.815 1.375 7.373 1.00 98.19 360 SER A N 1
ATOM 2881 C CA . SER A 1 360 ? 10.613 2.807 7.144 1.00 98.19 360 SER A CA 1
ATOM 2882 C C . SER A 1 360 ? 9.728 3.412 8.237 1.00 98.19 360 SER A C 1
ATOM 2884 O O . SER A 1 360 ? 9.209 2.701 9.100 1.00 98.19 360 SER A O 1
ATOM 2886 N N . LEU A 1 361 ? 9.561 4.733 8.208 1.00 98.50 361 LEU A N 1
ATOM 2887 C CA . LEU A 1 361 ? 8.707 5.497 9.115 1.00 98.50 361 LEU A CA 1
ATOM 2888 C C . LEU A 1 361 ? 7.827 6.453 8.309 1.00 98.50 361 LEU A C 1
ATOM 2890 O O . LEU A 1 361 ? 8.272 7.008 7.304 1.00 98.50 361 LEU A O 1
ATOM 2894 N N . GLN A 1 362 ? 6.606 6.678 8.778 1.00 98.31 362 GLN A N 1
ATOM 2895 C CA . GLN A 1 362 ? 5.769 7.796 8.366 1.00 98.31 362 GLN A CA 1
ATOM 2896 C C . GLN A 1 362 ? 5.668 8.781 9.528 1.00 98.31 362 GLN A C 1
ATOM 2898 O O . GLN A 1 362 ? 5.411 8.386 10.661 1.00 98.31 362 GLN A O 1
ATOM 2903 N N . PHE A 1 363 ? 5.847 10.060 9.237 1.00 98.06 363 PHE A N 1
ATOM 2904 C CA . PHE A 1 363 ? 5.681 11.160 10.174 1.00 98.06 363 PHE A CA 1
ATOM 2905 C C . PHE A 1 363 ? 4.379 11.879 9.827 1.00 98.06 363 PHE A C 1
ATOM 2907 O O . PHE A 1 363 ? 4.143 12.230 8.669 1.00 98.06 363 PHE A O 1
ATOM 2914 N N . VAL A 1 364 ? 3.523 12.062 10.825 1.00 97.50 364 VAL A N 1
ATOM 2915 C CA . VAL A 1 364 ? 2.166 12.587 10.686 1.00 97.50 364 VAL A CA 1
ATOM 2916 C C . VAL A 1 364 ? 2.017 13.802 11.599 1.00 97.50 364 VAL A C 1
ATOM 2918 O O . VAL A 1 364 ? 1.898 13.664 12.818 1.00 97.50 364 VAL A O 1
ATOM 2921 N N . GLY A 1 365 ? 2.049 14.990 10.995 1.00 91.69 365 GLY A N 1
ATOM 2922 C CA . GLY A 1 365 ? 1.802 16.282 11.642 1.00 91.69 365 GLY A CA 1
ATOM 2923 C C . GLY A 1 365 ? 0.717 17.064 10.903 1.00 91.69 365 GLY A C 1
ATOM 2924 O O . GLY A 1 365 ? -0.359 16.525 10.631 1.00 91.69 365 GLY A O 1
ATOM 2925 N N . GLU A 1 366 ? 1.005 18.323 10.564 1.00 87.50 366 GLU A N 1
ATOM 2926 C CA . GLU A 1 366 ? 0.212 19.092 9.590 1.00 87.50 366 GLU A CA 1
ATOM 2927 C C . GLU A 1 366 ? 0.259 18.423 8.213 1.00 87.50 366 GLU A C 1
ATOM 2929 O O . GLU A 1 366 ? -0.779 18.133 7.621 1.00 87.50 366 GLU A O 1
ATOM 2934 N N . GLU A 1 367 ? 1.465 18.058 7.776 1.00 89.81 367 GLU A N 1
ATOM 2935 C CA . GLU A 1 367 ? 1.696 17.235 6.595 1.00 89.81 367 GLU A CA 1
ATOM 2936 C C . GLU A 1 367 ? 2.103 15.805 6.967 1.00 89.81 367 GLU A C 1
ATOM 2938 O O . GLU A 1 367 ? 2.647 15.526 8.044 1.00 89.81 367 GLU A O 1
ATOM 2943 N N . LYS A 1 368 ? 1.851 14.878 6.038 1.00 93.38 368 LYS A N 1
ATOM 2944 C CA . LYS A 1 368 ? 2.283 13.482 6.130 1.00 93.38 368 LYS A CA 1
ATOM 2945 C C . LYS A 1 368 ? 3.461 13.262 5.197 1.00 93.38 368 LYS A C 1
ATOM 2947 O O . LYS A 1 368 ? 3.346 13.493 3.997 1.00 93.38 368 LYS A O 1
ATOM 2952 N N . HIS A 1 369 ? 4.563 12.744 5.721 1.00 94.88 369 HIS A N 1
ATOM 2953 C CA . HIS A 1 369 ? 5.717 12.382 4.902 1.00 94.88 369 HIS A CA 1
ATOM 2954 C C . HIS A 1 369 ? 6.338 11.069 5.365 1.00 94.88 369 HIS A C 1
ATOM 2956 O O . HIS A 1 369 ? 6.172 10.639 6.505 1.00 94.88 369 HIS A O 1
ATOM 2962 N N . TYR A 1 370 ? 7.059 10.419 4.459 1.00 96.44 370 TYR A N 1
ATOM 2963 C CA . TYR A 1 370 ? 7.788 9.189 4.746 1.00 96.44 370 TYR A CA 1
ATOM 2964 C C . TYR A 1 370 ? 9.268 9.484 4.947 1.00 96.44 370 TYR A C 1
ATOM 2966 O O . TYR A 1 370 ? 9.799 10.468 4.425 1.00 96.44 370 TYR A O 1
ATOM 2974 N N . LEU A 1 371 ? 9.949 8.602 5.674 1.00 96.12 371 LEU A N 1
ATOM 2975 C CA . LEU A 1 371 ? 11.399 8.622 5.755 1.00 96.12 371 LEU A CA 1
ATOM 2976 C C . LEU A 1 371 ? 11.984 8.530 4.339 1.00 96.12 371 LEU A C 1
ATOM 2978 O O . LEU A 1 371 ? 11.687 7.602 3.585 1.00 96.12 371 LEU A O 1
ATOM 2982 N N . LYS A 1 372 ? 12.809 9.514 3.979 1.00 93.06 372 LYS A N 1
ATOM 2983 C CA . LYS A 1 372 ? 13.435 9.609 2.656 1.00 93.06 372 LYS A CA 1
ATOM 2984 C C . LYS A 1 372 ? 14.193 8.316 2.326 1.00 93.06 372 LYS A C 1
ATOM 2986 O O . LYS A 1 372 ? 14.910 7.814 3.187 1.00 93.06 372 LYS A O 1
ATOM 2991 N N . HIS A 1 373 ? 14.042 7.820 1.095 1.00 88.69 373 HIS A N 1
ATOM 2992 C CA . HIS A 1 373 ? 14.600 6.544 0.604 1.00 88.69 373 HIS A CA 1
ATOM 2993 C C . HIS A 1 373 ? 14.045 5.281 1.293 1.00 88.69 373 HIS A C 1
ATOM 2995 O O . HIS A 1 373 ? 14.457 4.163 0.993 1.00 88.69 373 HIS A O 1
ATOM 3001 N N . GLY A 1 374 ? 13.074 5.433 2.198 1.00 90.38 374 GLY A N 1
ATOM 3002 C CA . GLY A 1 374 ? 12.440 4.314 2.873 1.00 90.38 374 GLY A CA 1
ATOM 3003 C C . GLY A 1 374 ? 11.505 3.566 1.933 1.00 90.38 374 GLY A C 1
ATOM 3004 O O . GLY A 1 374 ? 10.686 4.166 1.233 1.00 90.38 374 GLY A O 1
ATOM 3005 N N . ARG A 1 375 ? 11.584 2.235 1.955 1.00 92.94 375 ARG A N 1
ATOM 3006 C CA . ARG A 1 375 ? 10.600 1.378 1.293 1.00 92.94 375 ARG A CA 1
ATOM 3007 C C . ARG A 1 375 ? 9.214 1.650 1.895 1.00 92.94 375 ARG A C 1
ATOM 3009 O O . ARG A 1 375 ? 9.090 1.792 3.106 1.00 92.94 375 ARG A O 1
ATOM 3016 N N . LYS A 1 376 ? 8.179 1.713 1.055 1.00 93.81 376 LYS A N 1
ATOM 3017 C CA . LYS A 1 376 ? 6.760 1.732 1.471 1.00 93.81 376 LYS A CA 1
ATOM 3018 C C . LYS A 1 376 ? 6.029 0.474 1.010 1.00 93.81 376 LYS A C 1
ATOM 3020 O O . LYS A 1 376 ? 5.232 -0.096 1.741 1.00 93.81 376 LYS A O 1
ATOM 3025 N N . GLU A 1 377 ? 6.338 0.042 -0.207 1.00 93.56 377 GLU A N 1
ATOM 3026 C CA . GLU A 1 377 ? 5.691 -1.082 -0.872 1.00 93.56 377 GLU A CA 1
ATOM 3027 C C . GLU A 1 377 ? 5.788 -2.394 -0.081 1.00 93.56 377 GLU A C 1
ATOM 3029 O O . GLU A 1 377 ? 6.879 -2.840 0.280 1.00 93.56 377 GLU A O 1
ATOM 3034 N N . GLY A 1 378 ? 4.641 -3.034 0.135 1.00 95.75 378 GLY A N 1
ATOM 3035 C CA . GLY A 1 378 ? 4.496 -4.277 0.888 1.00 95.75 378 GLY A CA 1
ATOM 3036 C C . GLY A 1 378 ? 4.664 -4.115 2.399 1.00 95.75 378 GLY A C 1
ATOM 3037 O O . GLY A 1 378 ? 4.686 -5.121 3.099 1.00 95.75 378 GLY A O 1
ATOM 3038 N N . LEU A 1 379 ? 4.803 -2.885 2.907 1.00 97.75 379 LEU A N 1
ATOM 3039 C CA . LEU A 1 379 ? 4.902 -2.620 4.338 1.00 97.75 379 LEU A CA 1
ATOM 3040 C C . LEU A 1 379 ? 3.583 -2.103 4.904 1.00 97.75 379 LEU A C 1
ATOM 3042 O O . LEU A 1 379 ? 2.803 -1.456 4.207 1.00 97.75 379 LEU A O 1
ATOM 3046 N N . PHE A 1 380 ? 3.370 -2.337 6.191 1.00 98.25 380 PHE A N 1
ATOM 3047 C CA . PHE A 1 380 ? 2.147 -1.970 6.897 1.00 98.25 380 PHE A CA 1
ATOM 3048 C C . PHE A 1 380 ? 2.437 -1.510 8.326 1.00 98.25 380 PHE A C 1
ATOM 3050 O O . PHE A 1 380 ? 3.539 -1.670 8.851 1.00 98.25 380 PHE A O 1
ATOM 3057 N N . HIS A 1 381 ? 1.420 -0.960 8.977 1.00 98.38 381 HIS A N 1
ATOM 3058 C CA . HIS A 1 381 ? 1.398 -0.804 10.422 1.00 98.38 381 HIS A CA 1
ATOM 3059 C C . HIS A 1 381 ? 0.295 -1.674 11.024 1.00 98.38 381 HIS A C 1
ATOM 3061 O O . HIS A 1 381 ? -0.850 -1.597 10.593 1.00 98.38 381 HIS A O 1
ATOM 3067 N N . ALA A 1 382 ? 0.631 -2.491 12.021 1.00 97.31 382 ALA A N 1
ATOM 3068 C CA . ALA A 1 382 ? -0.350 -3.303 12.731 1.00 97.31 382 ALA A CA 1
ATOM 3069 C C . ALA A 1 382 ? -0.819 -2.611 14.014 1.00 97.31 382 ALA A C 1
ATOM 3071 O O . ALA A 1 382 ? -0.008 -2.295 14.890 1.00 97.31 382 ALA A O 1
ATOM 3072 N N . ILE A 1 383 ? -2.132 -2.443 14.134 1.00 97.88 383 ILE A N 1
ATOM 3073 C CA . ILE A 1 383 ? -2.820 -2.117 15.381 1.00 97.88 383 ILE A CA 1
ATOM 3074 C C . ILE A 1 383 ? -3.261 -3.443 15.993 1.00 97.88 383 ILE A C 1
ATOM 3076 O O . ILE A 1 383 ? -4.290 -4.009 15.632 1.00 97.88 383 ILE A O 1
ATOM 3080 N N . ASP A 1 384 ? -2.429 -3.949 16.895 1.00 94.69 384 ASP A N 1
ATOM 3081 C CA . ASP A 1 384 ? -2.625 -5.233 17.562 1.00 94.69 384 ASP A CA 1
ATOM 3082 C C . ASP A 1 384 ? -2.111 -5.152 19.013 1.00 94.69 384 ASP A C 1
ATOM 3084 O O . ASP A 1 384 ? -1.055 -5.694 19.349 1.00 94.69 384 ASP A O 1
ATOM 3088 N N . PRO A 1 385 ? -2.801 -4.404 19.897 1.00 91.75 385 PRO A N 1
ATOM 3089 C CA . PRO A 1 385 ? -2.335 -4.189 21.268 1.00 91.75 385 PRO A CA 1
ATOM 3090 C C . PRO A 1 385 ? -2.287 -5.480 22.096 1.00 91.75 385 PRO A C 1
ATOM 3092 O O . PRO A 1 385 ? -1.549 -5.540 23.077 1.00 91.75 385 PRO A O 1
ATOM 3095 N N . LYS A 1 386 ? -3.046 -6.506 21.694 1.00 88.31 386 LYS A N 1
ATOM 3096 C CA . LYS A 1 386 ? -3.066 -7.832 22.325 1.00 88.31 386 LYS A CA 1
ATOM 3097 C C . LYS A 1 386 ? -2.045 -8.806 21.724 1.00 88.31 386 LYS A C 1
ATOM 3099 O O . LYS A 1 386 ? -1.903 -9.899 22.249 1.00 88.31 386 LYS A O 1
ATOM 3104 N N . ARG A 1 387 ? -1.299 -8.382 20.694 1.00 86.12 387 ARG A N 1
ATOM 3105 C CA . ARG A 1 387 ? 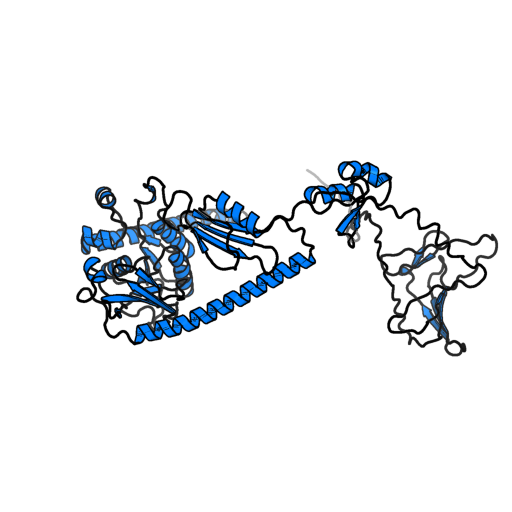-0.223 -9.139 20.033 1.00 86.12 387 ARG A CA 1
ATOM 3106 C C . ARG A 1 387 ? -0.662 -10.479 19.435 1.00 86.12 387 ARG A C 1
ATOM 3108 O O . ARG A 1 387 ? 0.170 -11.371 19.311 1.00 86.12 387 ARG A O 1
ATOM 3115 N N . TYR A 1 388 ? -1.916 -10.597 19.006 1.00 83.00 388 TYR A N 1
ATOM 3116 C CA . TYR A 1 388 ? -2.439 -11.812 18.378 1.00 83.00 388 TYR A CA 1
ATOM 3117 C C . TYR A 1 388 ? -1.637 -12.260 17.147 1.00 83.00 388 TYR A C 1
ATOM 3119 O O . TYR A 1 388 ? -1.569 -13.445 16.852 1.00 83.00 388 TYR A O 1
ATOM 3127 N N . LEU A 1 389 ? -1.018 -11.330 16.415 1.00 84.69 389 LEU A N 1
ATOM 3128 C CA . LEU A 1 389 ? -0.257 -11.645 15.199 1.00 84.69 389 LEU A CA 1
ATOM 3129 C C . LEU A 1 389 ? 1.181 -12.105 15.464 1.00 84.69 389 LEU A C 1
ATOM 3131 O O . LEU A 1 389 ? 1.862 -12.527 14.530 1.00 84.69 389 LEU A O 1
ATOM 3135 N N . ASN A 1 390 ? 1.629 -11.999 16.716 1.00 77.75 390 ASN A N 1
ATOM 3136 C CA . ASN A 1 390 ? 2.929 -12.460 17.204 1.00 77.75 390 ASN A CA 1
ATOM 3137 C C . ASN A 1 390 ? 2.781 -13.484 18.343 1.00 77.75 390 ASN A C 1
ATOM 3139 O O . ASN A 1 390 ? 3.758 -13.751 19.040 1.00 77.75 390 ASN A O 1
ATOM 3143 N N . ASP A 1 391 ? 1.572 -13.999 18.564 1.00 72.12 391 ASP A N 1
ATOM 3144 C CA . ASP A 1 391 ? 1.293 -15.046 19.543 1.00 72.12 391 ASP A CA 1
ATOM 3145 C C . ASP A 1 391 ? 1.790 -16.406 19.011 1.00 72.12 391 ASP A C 1
ATOM 3147 O O . ASP A 1 391 ? 1.862 -16.624 17.799 1.00 72.12 391 ASP A O 1
ATOM 3151 N N . GLU A 1 392 ? 2.140 -17.324 19.913 1.00 67.06 392 GLU A N 1
ATOM 3152 C CA . GLU A 1 392 ? 2.497 -18.706 19.565 1.00 67.06 392 GLU A CA 1
ATOM 3153 C C . GLU A 1 392 ? 1.304 -19.438 18.937 1.00 67.06 392 GLU A C 1
ATOM 3155 O O . GLU A 1 392 ? 1.474 -20.281 18.049 1.00 67.06 392 GLU A O 1
ATOM 3160 N N . ARG A 1 393 ? 0.078 -19.078 19.347 1.00 77.44 393 ARG A N 1
ATOM 3161 C CA . ARG A 1 393 ? -1.137 -19.509 18.656 1.00 77.44 393 ARG A CA 1
ATOM 3162 C C . ARG A 1 393 ? -1.227 -18.799 17.307 1.00 77.44 393 ARG A C 1
ATOM 3164 O O . ARG A 1 393 ? -1.561 -17.618 17.234 1.00 77.44 393 ARG A O 1
ATOM 3171 N N . GLN A 1 394 ? -1.021 -19.549 16.228 1.00 72.75 394 GLN A N 1
ATOM 3172 C CA . GLN A 1 394 ? -1.250 -19.029 14.884 1.00 72.75 394 GLN A CA 1
ATOM 3173 C C . GLN A 1 394 ? -2.734 -18.658 14.685 1.00 72.75 394 GLN A C 1
ATOM 3175 O O . GLN A 1 394 ? -3.610 -19.437 15.078 1.00 72.75 394 GLN A O 1
ATOM 3180 N N . PRO A 1 395 ? -3.034 -17.494 14.075 1.00 83.31 395 PRO A N 1
ATOM 3181 C CA . PRO A 1 395 ? -4.390 -17.119 13.694 1.00 83.31 395 PRO A CA 1
ATOM 3182 C C . PRO A 1 395 ? -5.073 -18.189 12.836 1.00 83.31 395 PRO A C 1
ATOM 3184 O O . PRO A 1 395 ? -4.474 -18.756 11.925 1.00 83.31 395 PRO A O 1
ATOM 3187 N N . THR A 1 396 ? -6.347 -18.432 13.117 1.00 85.88 396 THR A N 1
ATOM 3188 C CA . THR A 1 396 ? -7.166 -19.483 12.500 1.00 85.88 396 THR A CA 1
ATOM 3189 C C . THR A 1 396 ? -8.317 -18.888 11.687 1.00 85.88 396 THR A C 1
ATOM 3191 O O . THR A 1 396 ? -8.516 -17.674 11.663 1.00 85.88 396 THR A O 1
ATOM 3194 N N . LYS A 1 397 ? -9.145 -19.733 11.060 1.00 85.31 397 LYS A N 1
ATOM 3195 C CA . LYS A 1 397 ? -10.357 -19.289 10.343 1.00 85.31 397 LYS A CA 1
ATOM 3196 C C . LYS A 1 397 ? -11.378 -18.525 11.186 1.00 85.31 397 LYS A C 1
ATOM 3198 O O . LYS A 1 397 ? -12.174 -17.764 10.643 1.00 85.31 397 LYS A O 1
ATOM 3203 N N . GLU A 1 398 ? -11.359 -18.721 12.502 1.00 86.62 398 GLU A N 1
ATOM 3204 C CA . GLU A 1 398 ? -12.234 -18.014 13.446 1.00 86.62 398 GLU A CA 1
ATOM 3205 C C . GLU A 1 398 ? -11.740 -16.590 13.740 1.00 86.62 398 GLU A C 1
ATOM 3207 O O . GLU A 1 398 ? -12.479 -15.745 14.257 1.00 86.62 398 GLU A O 1
ATOM 3212 N N . ASP A 1 399 ? -10.487 -16.307 13.386 1.00 91.88 399 ASP A N 1
ATOM 3213 C CA . ASP A 1 399 ? -9.875 -15.006 13.550 1.00 91.88 399 ASP A CA 1
ATOM 3214 C C . ASP A 1 399 ? -10.174 -14.105 12.350 1.00 91.88 399 ASP A C 1
ATOM 3216 O O . ASP A 1 399 ? -10.485 -14.533 11.234 1.00 91.88 399 ASP A O 1
ATOM 3220 N N . THR A 1 400 ? -10.117 -12.800 12.596 1.00 94.94 400 THR A N 1
ATOM 3221 C CA . THR A 1 400 ? -10.414 -11.786 11.586 1.00 94.94 400 THR A CA 1
ATOM 3222 C C . THR A 1 400 ? -9.320 -10.739 11.576 1.00 94.94 400 THR A C 1
ATOM 3224 O O . THR A 1 400 ? -9.049 -10.125 12.608 1.00 94.94 400 THR A O 1
ATOM 3227 N N . LEU A 1 401 ? -8.751 -10.503 10.399 1.00 96.69 401 LEU A N 1
ATOM 3228 C CA . LEU A 1 401 ? -7.865 -9.384 10.112 1.00 96.69 401 LEU A CA 1
ATOM 3229 C C . LEU A 1 401 ? -8.634 -8.321 9.343 1.00 96.69 401 LEU A C 1
ATOM 3231 O O . LEU A 1 401 ? -9.270 -8.618 8.331 1.00 96.69 401 LEU A O 1
ATOM 3235 N N . VAL A 1 402 ? -8.560 -7.076 9.806 1.00 98.25 402 VAL A N 1
ATOM 3236 C CA . VAL A 1 402 ? -9.179 -5.950 9.104 1.00 98.25 402 VAL A CA 1
ATOM 3237 C C . VAL A 1 402 ? -8.095 -5.073 8.491 1.00 98.25 402 VAL A C 1
ATOM 3239 O O . VAL A 1 402 ? -7.115 -4.745 9.148 1.00 98.25 402 VAL A O 1
ATOM 3242 N N . PHE A 1 403 ? -8.262 -4.670 7.241 1.00 98.56 403 PHE A N 1
ATOM 3243 C CA . PHE A 1 403 ? -7.332 -3.824 6.508 1.00 98.56 403 PHE A CA 1
ATOM 3244 C C . PHE A 1 403 ? -7.935 -2.438 6.306 1.00 98.56 403 PHE A C 1
ATOM 3246 O O . PHE A 1 403 ? -9.122 -2.322 5.992 1.00 98.56 403 PHE A O 1
ATOM 3253 N N . THR A 1 404 ? -7.117 -1.398 6.462 1.00 98.06 404 THR A N 1
ATOM 3254 C CA . THR A 1 404 ? -7.498 0.001 6.219 1.00 98.06 404 THR A CA 1
ATOM 3255 C C . THR A 1 404 ? -6.402 0.739 5.467 1.00 98.06 404 THR A C 1
ATOM 3257 O O . THR A 1 404 ? -5.220 0.426 5.611 1.00 98.06 404 THR A O 1
ATOM 3260 N N . GLU A 1 405 ? -6.768 1.777 4.717 1.00 94.75 405 GLU A N 1
ATOM 3261 C CA . GLU A 1 405 ? -5.787 2.674 4.101 1.00 94.75 405 GLU A CA 1
ATOM 3262 C C . GLU A 1 405 ? -5.154 3.590 5.162 1.00 94.75 405 GLU A C 1
ATOM 3264 O O . GLU A 1 405 ? -3.948 3.546 5.414 1.00 94.75 405 GLU A O 1
ATOM 3269 N N . GLY A 1 406 ? -5.977 4.388 5.846 1.00 95.06 406 GLY A N 1
ATOM 3270 C CA . GLY A 1 406 ? -5.525 5.372 6.827 1.00 95.06 406 GLY A CA 1
ATOM 3271 C C . GLY A 1 406 ? -5.386 4.846 8.259 1.00 95.06 406 GLY A C 1
ATOM 3272 O O . GLY A 1 406 ? -6.119 3.963 8.707 1.00 95.06 406 GLY A O 1
ATOM 3273 N N . TYR A 1 407 ? -4.482 5.468 9.029 1.00 97.62 407 TYR A N 1
ATOM 3274 C CA . TYR A 1 407 ? -4.318 5.187 10.461 1.00 97.62 407 TYR A CA 1
ATOM 3275 C C . TYR A 1 407 ? -5.558 5.554 11.287 1.00 97.62 407 TYR A C 1
ATOM 3277 O O . TYR A 1 407 ? -5.923 4.817 12.194 1.00 97.62 407 TYR A O 1
ATOM 3285 N N . ALA A 1 408 ? -6.211 6.687 10.991 1.00 96.81 408 ALA A N 1
ATOM 3286 C CA . ALA A 1 408 ? -7.391 7.128 11.743 1.00 96.81 408 ALA A CA 1
ATOM 3287 C C . ALA A 1 408 ? -8.571 6.164 11.544 1.00 96.81 408 ALA A C 1
ATOM 3289 O O . ALA A 1 408 ? -9.157 5.715 12.526 1.00 96.81 408 ALA A O 1
ATOM 3290 N N . THR A 1 409 ? -8.840 5.762 10.297 1.00 97.06 409 THR A N 1
ATOM 3291 C CA . THR A 1 409 ? -9.789 4.692 9.962 1.00 97.06 409 THR A CA 1
ATOM 3292 C C . THR A 1 409 ? -9.457 3.420 10.739 1.00 97.06 409 THR A C 1
ATOM 3294 O O . THR A 1 409 ? -10.320 2.887 11.431 1.00 97.06 409 THR A O 1
ATOM 3297 N N . GLY A 1 410 ? -8.193 2.982 10.721 1.00 97.88 410 GLY A N 1
ATOM 3298 C CA . GLY A 1 410 ? -7.764 1.785 11.444 1.00 97.88 410 GLY A CA 1
ATOM 3299 C C . GLY A 1 410 ? -7.940 1.878 12.961 1.00 97.88 410 GLY A C 1
ATOM 3300 O O . GLY A 1 410 ? -8.486 0.965 13.574 1.00 97.88 410 GLY A O 1
ATOM 3301 N N . GLY A 1 411 ? -7.546 2.993 13.578 1.00 97.94 411 GLY A N 1
ATOM 3302 C CA . GLY A 1 411 ? -7.713 3.222 15.014 1.00 97.94 411 GLY A CA 1
ATOM 3303 C C . GLY A 1 411 ? -9.181 3.265 15.441 1.00 97.94 411 GLY A C 1
ATOM 3304 O O . GLY A 1 411 ? -9.536 2.684 16.470 1.00 97.94 411 GLY A O 1
ATOM 3305 N N . SER A 1 412 ? -10.036 3.896 14.632 1.00 97.88 412 SER A N 1
ATOM 3306 C CA . SER A 1 412 ? -11.484 3.913 14.838 1.00 97.88 412 SER A CA 1
ATOM 3307 C C . SER A 1 412 ? -12.073 2.512 14.712 1.00 97.88 412 SER A C 1
ATOM 3309 O O . SER A 1 412 ? -12.696 2.040 15.657 1.00 97.88 412 SER A O 1
ATOM 3311 N N . VAL A 1 413 ? -11.797 1.786 13.625 1.00 98.06 413 VAL A N 1
ATOM 3312 C CA . VAL A 1 413 ? -12.308 0.421 13.418 1.00 98.06 413 VAL A CA 1
ATOM 3313 C C . VAL A 1 413 ? -11.829 -0.541 14.510 1.00 98.06 413 VAL A C 1
ATOM 3315 O O . VAL A 1 413 ? -12.637 -1.310 15.028 1.00 98.06 413 VAL A O 1
ATOM 3318 N N . HIS A 1 414 ? -10.567 -0.455 14.951 1.00 97.75 414 HIS A N 1
ATOM 3319 C CA . HIS A 1 414 ? -10.090 -1.243 16.093 1.00 97.75 414 HIS A CA 1
ATOM 3320 C C . HIS A 1 414 ? -10.926 -0.987 17.350 1.00 97.75 414 HIS A C 1
ATOM 3322 O O . HIS A 1 414 ? -11.287 -1.926 18.055 1.00 97.75 414 HIS A O 1
ATOM 3328 N N . LYS A 1 415 ? -11.279 0.276 17.615 1.00 95.75 415 LYS A N 1
ATOM 3329 C CA . LYS A 1 415 ? -12.129 0.655 18.749 1.00 95.75 415 LYS A CA 1
ATOM 3330 C C . LYS A 1 415 ? -13.548 0.083 18.632 1.00 95.75 415 LYS A C 1
ATOM 3332 O O . LYS A 1 415 ? -14.148 -0.231 19.656 1.00 95.75 415 LYS A O 1
ATOM 3337 N N . LEU A 1 416 ? -14.077 -0.055 17.411 1.00 95.50 416 LEU A N 1
ATOM 3338 C CA . LEU A 1 416 ? -15.415 -0.607 17.166 1.00 95.50 416 LEU A CA 1
ATOM 3339 C C . LEU A 1 416 ? -15.477 -2.121 17.412 1.00 95.50 416 LEU A C 1
ATOM 3341 O O . LEU A 1 416 ? -16.441 -2.593 18.009 1.00 95.50 416 LEU A O 1
ATOM 3345 N N . VAL A 1 417 ? -14.482 -2.883 16.934 1.00 94.88 417 VAL A N 1
ATOM 3346 C CA . VAL A 1 417 ? -14.570 -4.361 16.882 1.00 94.88 417 VAL A CA 1
ATOM 3347 C C . VAL A 1 417 ? -13.497 -5.119 17.667 1.00 94.88 417 VAL A C 1
ATOM 3349 O O . VAL A 1 417 ? -13.596 -6.335 17.815 1.00 94.88 417 VAL A O 1
ATOM 3352 N N . GLY A 1 418 ? -12.453 -4.448 18.157 1.00 94.81 418 GLY A N 1
ATOM 3353 C CA . GLY A 1 418 ? -11.375 -5.059 18.945 1.00 94.81 418 GLY A CA 1
ATOM 3354 C C . GLY A 1 418 ? -10.515 -6.090 18.198 1.00 94.81 418 GLY A C 1
ATOM 3355 O O . GLY A 1 418 ? -9.779 -6.843 18.838 1.00 94.81 418 GLY A O 1
ATOM 3356 N N . LYS A 1 419 ? -10.613 -6.153 16.863 1.00 95.31 419 LYS A N 1
ATOM 3357 C CA . LYS A 1 419 ? -9.850 -7.063 15.989 1.00 95.31 419 LYS A CA 1
ATOM 3358 C C . LYS A 1 419 ? -8.518 -6.436 15.554 1.00 95.31 419 LYS A C 1
ATOM 3360 O O . LYS A 1 419 ? -8.453 -5.206 15.484 1.00 95.31 419 LYS A O 1
ATOM 3365 N N . PRO A 1 420 ? -7.467 -7.225 15.255 1.00 96.06 420 PRO A N 1
ATOM 3366 C CA . PRO A 1 420 ? -6.223 -6.675 14.724 1.00 96.06 420 PRO A CA 1
ATOM 3367 C C . PRO A 1 420 ? -6.453 -5.949 13.394 1.00 96.06 420 PRO A C 1
ATOM 3369 O O . PRO A 1 420 ? -7.174 -6.449 12.523 1.00 96.06 420 PRO A O 1
ATOM 3372 N N . ILE A 1 421 ? -5.827 -4.779 13.243 1.00 98.12 421 ILE A N 1
ATOM 3373 C CA . ILE A 1 421 ? -5.936 -3.954 12.035 1.00 98.12 421 ILE A CA 1
ATOM 3374 C C . ILE A 1 421 ? -4.588 -3.834 11.334 1.00 98.12 421 ILE A C 1
ATOM 3376 O O . ILE A 1 421 ? -3.576 -3.561 11.977 1.00 98.12 421 ILE A O 1
ATOM 3380 N N . ILE A 1 422 ? -4.589 -3.960 10.012 1.00 98.25 422 ILE A N 1
ATOM 3381 C CA . ILE A 1 422 ? -3.445 -3.735 9.132 1.00 98.25 422 ILE A CA 1
ATOM 3382 C C . ILE A 1 422 ? -3.665 -2.434 8.352 1.00 98.25 422 ILE A C 1
ATOM 3384 O O . ILE A 1 422 ? -4.493 -2.364 7.447 1.00 98.25 422 ILE A O 1
ATOM 3388 N N . VAL A 1 423 ? -2.909 -1.396 8.700 1.00 98.38 423 VAL A N 1
ATOM 3389 C CA . VAL A 1 423 ? -2.920 -0.095 8.021 1.00 98.38 423 VAL A CA 1
ATOM 3390 C C . VAL A 1 423 ? -1.918 -0.121 6.866 1.00 98.38 423 VAL A C 1
ATOM 3392 O O . VAL A 1 423 ? -0.726 -0.350 7.093 1.00 98.38 423 VAL A O 1
ATOM 3395 N N . THR A 1 424 ? -2.379 0.123 5.638 1.00 97.25 424 THR A N 1
ATOM 3396 C CA . THR A 1 424 ? -1.577 -0.030 4.407 1.00 97.25 424 THR A CA 1
ATOM 3397 C C . THR A 1 424 ? -1.139 1.286 3.773 1.00 97.25 424 THR A C 1
ATOM 3399 O O . THR A 1 424 ? -0.365 1.266 2.819 1.00 97.25 424 THR A O 1
ATOM 3402 N N . PHE A 1 425 ? -1.558 2.421 4.329 1.00 94.88 425 PHE A N 1
ATOM 3403 C CA . PHE A 1 425 ? -1.178 3.795 3.976 1.00 94.88 425 PHE A CA 1
ATOM 3404 C C . PHE A 1 425 ? -1.683 4.341 2.639 1.00 94.88 425 PHE A C 1
ATOM 3406 O O . PHE A 1 425 ? -1.888 5.548 2.552 1.00 94.88 425 PHE A O 1
ATOM 3413 N N . ASP A 1 426 ? -1.839 3.495 1.623 1.00 90.06 426 ASP A N 1
ATOM 3414 C CA . ASP A 1 426 ? -2.488 3.827 0.355 1.00 90.06 426 ASP A CA 1
ATOM 3415 C C . ASP A 1 426 ? -3.148 2.591 -0.278 1.00 90.06 426 ASP A C 1
ATOM 3417 O O . ASP A 1 426 ? -2.795 1.444 0.037 1.00 90.06 426 ASP A O 1
ATOM 3421 N N . GLY A 1 427 ? -4.094 2.832 -1.188 1.00 86.88 427 GLY A N 1
ATOM 3422 C CA . GLY A 1 427 ? -4.834 1.777 -1.878 1.00 86.88 427 GLY A CA 1
ATOM 3423 C C . GLY A 1 427 ? -3.990 0.866 -2.784 1.00 86.88 427 GLY A C 1
ATOM 3424 O O . GLY A 1 427 ? -4.282 -0.322 -2.885 1.00 86.88 427 GLY A O 1
ATOM 3425 N N . ASP A 1 428 ? -2.911 1.343 -3.416 1.00 86.50 428 ASP A N 1
ATOM 3426 C CA . ASP A 1 428 ? -2.077 0.469 -4.270 1.00 86.50 428 ASP A CA 1
ATOM 3427 C C . ASP A 1 428 ? -1.248 -0.513 -3.431 1.00 86.50 428 ASP A C 1
ATOM 3429 O O . ASP A 1 428 ? -0.998 -1.655 -3.831 1.00 86.50 428 ASP A O 1
ATOM 3433 N N . ASN A 1 429 ? -0.837 -0.081 -2.241 1.00 94.75 429 ASN A N 1
ATOM 3434 C CA . ASN A 1 429 ? -0.151 -0.916 -1.272 1.00 94.75 429 ASN A CA 1
ATOM 3435 C C . ASN A 1 429 ? -1.097 -1.921 -0.589 1.00 94.75 429 ASN A C 1
ATOM 3437 O O . ASN A 1 429 ? -0.655 -3.010 -0.219 1.00 94.75 429 ASN A O 1
ATOM 3441 N N . LEU A 1 430 ? -2.394 -1.600 -0.481 1.00 95.75 430 LEU A N 1
ATOM 3442 C CA . LEU A 1 430 ? -3.420 -2.458 0.127 1.00 95.75 430 LEU A CA 1
ATOM 3443 C C . LEU A 1 430 ? -3.431 -3.868 -0.471 1.00 95.75 430 LEU A C 1
ATOM 3445 O O . LEU A 1 430 ? -3.336 -4.851 0.260 1.00 95.75 430 LEU A O 1
ATOM 3449 N N . VAL A 1 431 ? -3.473 -3.970 -1.802 1.00 95.06 431 VAL A N 1
ATOM 3450 C CA . VAL A 1 431 ? -3.524 -5.256 -2.521 1.00 95.06 431 VAL A CA 1
ATOM 3451 C C . VAL A 1 431 ? -2.262 -6.087 -2.270 1.00 95.06 431 VAL A C 1
ATOM 3453 O O . VAL A 1 431 ? -2.335 -7.302 -2.087 1.00 95.06 431 VAL A O 1
ATOM 3456 N N . LYS A 1 432 ? -1.090 -5.440 -2.240 1.00 96.50 432 LYS A N 1
ATOM 3457 C CA . LYS A 1 432 ? 0.203 -6.112 -2.032 1.00 96.50 432 LYS A CA 1
ATOM 3458 C C . LYS A 1 432 ? 0.315 -6.667 -0.615 1.00 96.50 432 LYS A C 1
ATOM 3460 O O . LYS A 1 432 ? 0.682 -7.826 -0.439 1.00 96.50 432 LYS A O 1
ATOM 3465 N N . VAL A 1 433 ? -0.041 -5.856 0.382 1.00 97.94 433 VAL A N 1
ATOM 3466 C CA . VAL A 1 433 ? -0.032 -6.262 1.793 1.00 97.94 433 VAL A CA 1
ATOM 3467 C C . VAL A 1 433 ? -1.068 -7.356 2.053 1.00 97.94 433 VAL A C 1
ATOM 3469 O O . VAL A 1 433 ? -0.757 -8.324 2.739 1.00 97.94 433 VAL A O 1
ATOM 3472 N N . ALA A 1 434 ? -2.267 -7.248 1.474 1.00 97.75 434 ALA A N 1
ATOM 3473 C CA . ALA A 1 434 ? -3.306 -8.267 1.594 1.00 97.75 434 ALA A CA 1
ATOM 3474 C C . ALA A 1 434 ? -2.822 -9.641 1.120 1.00 97.75 434 ALA A C 1
ATOM 3476 O O . ALA A 1 434 ? -2.959 -10.623 1.845 1.00 97.75 434 ALA A O 1
ATOM 3477 N N . LYS A 1 435 ? -2.206 -9.708 -0.068 1.00 97.44 435 LYS A N 1
ATOM 3478 C CA . LYS A 1 435 ? -1.654 -10.957 -0.613 1.00 97.44 435 LYS A CA 1
ATOM 3479 C C . LYS A 1 435 ? -0.585 -11.558 0.301 1.00 97.44 435 LYS A C 1
ATOM 3481 O O . LYS A 1 435 ? -0.663 -12.740 0.614 1.00 97.44 435 LYS A O 1
ATOM 3486 N N . ALA A 1 436 ? 0.353 -10.740 0.781 1.00 96.69 436 ALA A N 1
ATOM 3487 C CA . ALA A 1 436 ? 1.400 -11.196 1.698 1.00 96.69 436 ALA A CA 1
ATOM 3488 C C . ALA A 1 436 ? 0.828 -11.699 3.038 1.00 96.69 436 ALA A C 1
ATOM 3490 O O . ALA A 1 436 ? 1.287 -12.698 3.585 1.00 96.69 436 ALA A O 1
ATOM 3491 N N . MET A 1 437 ? -0.209 -11.038 3.558 1.00 95.56 437 MET A N 1
ATOM 3492 C CA . MET A 1 437 ? -0.904 -11.491 4.764 1.00 95.56 437 MET A CA 1
ATOM 3493 C C . MET A 1 437 ? -1.694 -12.773 4.537 1.00 95.56 437 MET A C 1
ATOM 3495 O O . MET A 1 437 ? -1.768 -13.582 5.452 1.00 95.56 437 MET A O 1
ATOM 3499 N N . ARG A 1 438 ? -2.285 -12.974 3.352 1.00 95.88 438 ARG A N 1
ATOM 3500 C CA . ARG A 1 438 ? -3.002 -14.213 3.020 1.00 95.88 438 ARG A CA 1
ATOM 3501 C C . ARG A 1 438 ? -2.046 -15.390 2.930 1.00 95.88 438 ARG A C 1
ATOM 3503 O O . ARG A 1 438 ? -2.376 -16.458 3.418 1.00 95.88 438 ARG A O 1
ATOM 3510 N N . GLU A 1 439 ? -0.865 -15.185 2.359 1.00 95.00 439 GLU A N 1
ATOM 3511 C CA . GLU A 1 439 ? 0.187 -16.202 2.348 1.00 95.00 439 GLU A CA 1
ATOM 3512 C C . GLU A 1 439 ? 0.629 -16.566 3.772 1.00 95.00 439 GLU A C 1
ATOM 3514 O O . GLU A 1 439 ? 0.746 -17.743 4.101 1.00 95.00 439 GLU A O 1
ATOM 3519 N N . LYS A 1 440 ? 0.804 -15.564 4.643 1.00 92.12 440 LYS A N 1
ATOM 3520 C CA . LYS A 1 440 ? 1.191 -15.789 6.042 1.00 92.12 440 LYS A CA 1
ATOM 3521 C C . LYS A 1 440 ? 0.070 -16.386 6.904 1.00 92.12 440 LYS A C 1
ATOM 3523 O O . LYS A 1 440 ? 0.355 -17.161 7.811 1.00 92.12 440 LYS A O 1
ATOM 3528 N N . PHE A 1 441 ? -1.182 -16.019 6.646 1.00 92.31 441 PHE A N 1
ATOM 3529 C CA . PHE A 1 441 ? -2.360 -16.451 7.398 1.00 92.31 441 PHE A CA 1
ATOM 3530 C C . PHE A 1 441 ? -3.442 -16.980 6.435 1.00 92.31 441 PHE A C 1
ATOM 3532 O O . PHE A 1 441 ? -4.415 -16.269 6.148 1.00 92.31 441 PHE A O 1
ATOM 3539 N N . PRO A 1 442 ? -3.286 -18.219 5.923 1.00 92.62 442 PRO A N 1
ATOM 3540 C CA . PRO A 1 442 ? -4.123 -18.759 4.849 1.00 92.62 442 PRO A CA 1
ATOM 3541 C C . PRO A 1 442 ? -5.611 -18.797 5.173 1.00 92.62 442 PRO A C 1
ATOM 3543 O O . PRO A 1 442 ? -6.423 -18.468 4.311 1.00 92.62 442 PRO A O 1
ATOM 3546 N N . ASP A 1 443 ? -5.963 -19.096 6.422 1.00 90.38 443 ASP A N 1
ATOM 3547 C CA . ASP A 1 443 ? -7.346 -19.388 6.805 1.00 90.38 443 ASP A CA 1
ATOM 3548 C C . ASP A 1 443 ? -8.101 -18.191 7.393 1.00 90.38 443 ASP A C 1
ATOM 3550 O O . ASP A 1 443 ? -9.323 -18.220 7.495 1.00 90.38 443 ASP A O 1
ATOM 3554 N N . VAL A 1 444 ? -7.407 -17.114 7.766 1.00 94.31 444 VAL A N 1
ATOM 3555 C CA . VAL A 1 444 ? -8.010 -15.982 8.486 1.00 94.31 444 VAL A CA 1
ATOM 3556 C C . VAL A 1 444 ? -9.064 -15.259 7.645 1.00 94.31 444 VAL A C 1
ATOM 3558 O O . VAL A 1 444 ? -8.873 -14.993 6.455 1.00 94.31 444 VAL A O 1
ATOM 3561 N N . THR A 1 445 ? -10.163 -14.837 8.269 1.00 95.81 445 THR A N 1
ATOM 3562 C CA . THR A 1 445 ? -11.141 -13.977 7.591 1.00 95.81 445 THR A CA 1
ATOM 3563 C C . THR A 1 445 ? -10.546 -12.584 7.366 1.00 95.81 445 THR A C 1
ATOM 3565 O O . THR A 1 445 ? -10.133 -11.920 8.316 1.00 95.81 445 THR A O 1
ATOM 3568 N N . MET A 1 446 ? -10.518 -12.105 6.118 1.00 97.69 446 MET A N 1
ATOM 3569 C CA . MET A 1 446 ? -9.956 -10.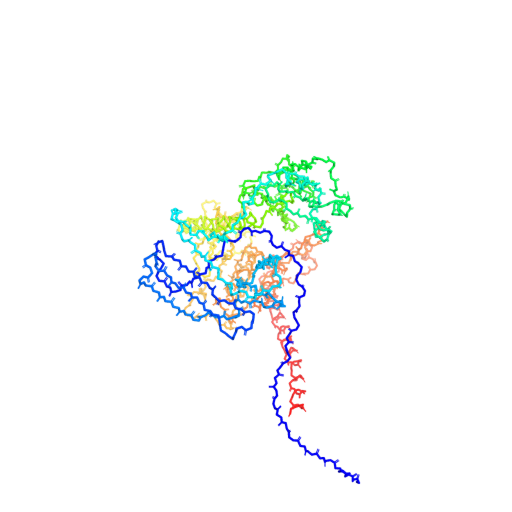792 5.774 1.00 97.69 446 MET A CA 1
ATOM 3570 C C . MET A 1 446 ? -11.052 -9.801 5.399 1.00 97.69 446 MET A C 1
ATOM 3572 O O . MET A 1 446 ? -11.763 -9.999 4.413 1.00 97.69 446 MET A O 1
ATOM 3576 N N . LEU A 1 447 ? -11.174 -8.723 6.173 1.00 98.12 447 LEU A N 1
ATOM 3577 C CA . LEU A 1 447 ? -12.108 -7.626 5.923 1.00 98.12 447 LEU A CA 1
ATOM 3578 C C . LEU A 1 447 ? -11.349 -6.379 5.466 1.00 98.12 447 LEU A C 1
ATOM 3580 O O . LEU A 1 447 ? -10.338 -6.018 6.050 1.00 98.12 447 LEU A O 1
ATOM 3584 N N . PHE A 1 448 ? -11.865 -5.672 4.472 1.00 98.38 448 PHE A N 1
ATOM 3585 C CA . PHE A 1 448 ? -11.310 -4.434 3.937 1.00 98.38 448 PHE A CA 1
ATOM 3586 C C . PHE A 1 448 ? -12.260 -3.297 4.281 1.00 98.38 448 PHE A C 1
ATOM 3588 O O . PHE A 1 448 ? -13.298 -3.136 3.636 1.00 98.38 448 PHE A O 1
ATOM 3595 N N . ALA A 1 449 ? -11.935 -2.535 5.324 1.00 97.81 449 ALA A N 1
ATOM 3596 C CA . ALA A 1 449 ? -12.722 -1.374 5.703 1.00 97.81 449 ALA A CA 1
ATOM 3597 C C . ALA A 1 449 ? -12.328 -0.200 4.796 1.00 97.81 449 ALA A C 1
ATOM 3599 O O . ALA A 1 449 ? -11.281 0.420 4.984 1.00 97.81 449 ALA A O 1
ATOM 3600 N N . ALA A 1 450 ? -13.144 0.016 3.766 1.00 94.19 450 ALA A N 1
ATOM 3601 C CA . ALA A 1 450 ? -12.848 0.909 2.654 1.00 94.19 450 ALA A CA 1
ATOM 3602 C C . ALA A 1 450 ? -13.227 2.363 2.953 1.00 94.19 450 ALA A C 1
ATOM 3604 O O . ALA A 1 450 ? -14.233 2.618 3.621 1.00 94.19 450 ALA A O 1
ATOM 3605 N N . ASP A 1 451 ? -12.459 3.287 2.382 1.00 92.38 451 ASP A N 1
ATOM 3606 C CA . ASP A 1 451 ? -12.818 4.700 2.289 1.00 92.38 451 ASP A CA 1
ATOM 3607 C C . ASP A 1 451 ? -13.722 4.885 1.045 1.00 92.38 451 ASP A C 1
ATOM 3609 O O . ASP A 1 451 ? -13.413 4.381 -0.037 1.00 92.38 451 ASP A O 1
ATOM 3613 N N . ASP A 1 452 ? -14.869 5.553 1.202 1.00 93.31 452 ASP A N 1
ATOM 3614 C CA . ASP A 1 452 ? -15.827 5.886 0.138 1.00 93.31 452 ASP A CA 1
ATOM 3615 C C . ASP A 1 452 ? -15.610 7.331 -0.331 1.00 93.31 452 ASP A C 1
ATOM 3617 O O . ASP A 1 452 ? -16.286 8.262 0.113 1.00 93.31 452 ASP A O 1
ATOM 3621 N N . ASP A 1 453 ? -14.696 7.526 -1.283 1.00 90.69 453 ASP A N 1
ATOM 3622 C CA . ASP A 1 453 ? -14.401 8.822 -1.904 1.00 90.69 453 ASP A CA 1
ATOM 3623 C C . ASP A 1 453 ? -15.479 9.241 -2.925 1.00 90.69 453 ASP A C 1
ATOM 3625 O O . ASP A 1 453 ? -15.200 9.637 -4.058 1.00 90.69 453 ASP A O 1
ATOM 3629 N N . HIS A 1 454 ? -16.755 9.179 -2.535 1.00 91.00 454 HIS A N 1
ATOM 3630 C CA . HIS A 1 454 ? -17.927 9.409 -3.400 1.00 91.00 454 HIS A CA 1
ATOM 3631 C C . HIS A 1 454 ? -18.000 10.809 -4.034 1.00 91.00 454 HIS A C 1
ATOM 3633 O O . HIS A 1 454 ? -18.830 11.042 -4.919 1.00 91.00 454 HIS A O 1
ATOM 3639 N N . HIS A 1 455 ? -17.179 11.749 -3.565 1.00 88.69 455 HIS A N 1
ATOM 3640 C CA . HIS A 1 455 ? -17.068 13.098 -4.105 1.00 88.69 455 HIS A CA 1
ATOM 3641 C C . HIS A 1 455 ? -16.126 13.160 -5.319 1.00 88.69 455 HIS A C 1
ATOM 3643 O O . HIS A 1 455 ? -16.336 14.003 -6.190 1.00 88.69 455 HIS A O 1
ATOM 3649 N N . LEU A 1 456 ? -15.132 12.264 -5.421 1.00 88.31 456 LEU A N 1
ATOM 3650 C CA . LEU A 1 456 ? -14.145 12.257 -6.508 1.00 88.31 456 LEU A CA 1
ATOM 3651 C C . LEU A 1 456 ? -14.777 12.020 -7.892 1.00 88.31 456 LEU A C 1
ATOM 3653 O O . LEU A 1 456 ? -14.483 12.806 -8.798 1.00 88.31 456 LEU A O 1
ATOM 3657 N N . PRO A 1 457 ? -15.714 11.064 -8.069 1.00 89.81 457 PRO A N 1
ATOM 3658 C CA . PRO A 1 457 ? -16.381 10.873 -9.358 1.00 89.81 457 PRO A CA 1
ATOM 3659 C C . PRO A 1 457 ? -17.308 12.026 -9.765 1.00 89.81 457 PRO A C 1
ATOM 3661 O O . PRO A 1 457 ? -17.736 12.086 -10.911 1.00 89.81 457 PRO A O 1
ATOM 3664 N N . LYS A 1 458 ? -17.653 12.928 -8.835 1.00 88.56 458 LYS A N 1
ATOM 3665 C CA . LYS A 1 458 ? -18.581 14.051 -9.061 1.00 88.56 458 LYS A CA 1
ATOM 3666 C C . LYS A 1 458 ? -17.874 15.375 -9.365 1.00 88.56 458 LYS A C 1
ATOM 3668 O O . LYS A 1 458 ? -18.542 16.394 -9.512 1.00 88.56 458 LYS A O 1
ATOM 3673 N N . ARG A 1 459 ? -16.538 15.392 -9.390 1.00 86.38 459 ARG A N 1
ATOM 3674 C CA . ARG A 1 459 ? -15.753 16.584 -9.748 1.00 86.38 459 ARG A CA 1
ATOM 3675 C C . ARG A 1 459 ? -15.936 16.912 -11.232 1.00 86.38 459 ARG A C 1
ATOM 3677 O O . ARG A 1 459 ? -16.250 16.030 -12.022 1.00 86.38 459 ARG A O 1
ATOM 3684 N N . GLU A 1 460 ? -15.670 18.166 -11.605 1.00 85.00 460 GLU A N 1
ATOM 3685 C CA . GLU A 1 460 ? -15.689 18.621 -13.008 1.00 85.00 460 GLU A CA 1
ATOM 3686 C C . GLU A 1 460 ? -14.776 17.769 -13.901 1.00 85.00 460 GLU A C 1
ATOM 3688 O O . GLU A 1 460 ? -15.156 17.394 -15.005 1.00 85.00 460 GLU A O 1
ATOM 3693 N N . THR A 1 461 ? -13.600 17.395 -13.385 1.00 81.25 461 THR A N 1
ATOM 3694 C CA . THR A 1 461 ? -12.782 16.302 -13.921 1.00 81.25 461 THR A CA 1
ATOM 3695 C C . THR A 1 461 ? -12.933 15.087 -13.001 1.00 81.25 461 THR A C 1
ATOM 3697 O O . THR A 1 461 ? -12.327 15.083 -11.922 1.00 81.25 461 THR A O 1
ATOM 3700 N N . PRO A 1 462 ? -13.753 14.084 -13.372 1.00 83.31 462 PRO A N 1
ATOM 3701 C CA . PRO A 1 462 ? -14.007 12.922 -12.531 1.00 83.31 462 PRO A CA 1
ATOM 3702 C C . PRO A 1 462 ? -12.723 12.158 -12.218 1.00 83.31 462 PRO A C 1
ATOM 3704 O O . PRO A 1 462 ? -11.920 11.872 -13.105 1.00 83.31 462 PRO A O 1
ATOM 3707 N N . LEU A 1 463 ? -12.552 11.801 -10.949 1.00 83.69 463 LEU A N 1
ATOM 3708 C CA . LEU A 1 463 ? -11.496 10.903 -10.490 1.00 83.69 463 LEU A CA 1
ATOM 3709 C C . LEU A 1 463 ? -12.124 9.616 -9.935 1.00 83.69 463 LEU A C 1
ATOM 3711 O O . LEU A 1 463 ? -13.234 9.669 -9.395 1.00 83.69 463 LEU A O 1
ATOM 3715 N N . PRO A 1 464 ? -11.440 8.465 -10.053 1.00 87.31 464 PRO A N 1
ATOM 3716 C CA . PRO A 1 464 ? -11.955 7.197 -9.550 1.00 87.31 464 PRO A CA 1
ATOM 3717 C C . PRO A 1 464 ? -12.118 7.220 -8.027 1.00 87.31 464 PRO A C 1
ATOM 3719 O O . PRO A 1 464 ? -11.361 7.885 -7.312 1.00 87.31 464 PRO A O 1
ATOM 3722 N N . ASN A 1 465 ? -13.077 6.440 -7.519 1.00 91.00 465 ASN A N 1
ATOM 3723 C CA . ASN A 1 465 ? -13.214 6.184 -6.083 1.00 91.00 465 ASN A CA 1
ATOM 3724 C C . ASN A 1 465 ? -12.180 5.125 -5.676 1.00 91.00 465 ASN A C 1
ATOM 3726 O O . ASN A 1 465 ? -12.492 3.945 -5.497 1.00 91.00 465 ASN A O 1
ATOM 3730 N N . LYS A 1 466 ? -10.917 5.557 -5.623 1.00 89.62 466 LYS A N 1
ATOM 3731 C CA . LYS A 1 466 ? -9.760 4.667 -5.511 1.00 89.62 466 LYS A CA 1
ATOM 3732 C C . LYS A 1 466 ? -9.797 3.824 -4.234 1.00 89.62 466 LYS A C 1
ATOM 3734 O O . LYS A 1 466 ? -9.447 2.647 -4.309 1.00 89.62 466 LYS A O 1
ATOM 3739 N N . GLY A 1 467 ? -10.248 4.379 -3.104 1.00 90.44 467 GLY A N 1
ATOM 3740 C CA . GLY A 1 467 ? -10.389 3.641 -1.842 1.00 90.44 467 GLY A CA 1
ATOM 3741 C C . GLY A 1 467 ? -11.299 2.416 -1.985 1.00 90.44 467 GLY A C 1
ATOM 3742 O O . GLY A 1 467 ? -10.893 1.289 -1.679 1.00 90.44 467 GLY A O 1
ATOM 3743 N N . MET A 1 468 ? -12.492 2.605 -2.556 1.00 94.81 468 MET A N 1
ATOM 3744 C CA . MET A 1 468 ? -13.431 1.513 -2.834 1.00 94.81 468 MET A CA 1
ATOM 3745 C C . MET A 1 468 ? -12.906 0.528 -3.882 1.00 94.81 468 MET A C 1
ATOM 3747 O O . MET A 1 468 ? -12.976 -0.685 -3.672 1.00 94.81 468 MET A O 1
ATOM 3751 N N . GLU A 1 469 ? -12.370 1.017 -5.003 1.00 94.50 469 GLU A N 1
ATOM 3752 C CA . GLU A 1 469 ? -11.847 0.164 -6.079 1.00 94.50 469 GLU A CA 1
ATOM 3753 C C . GLU A 1 469 ? -10.724 -0.752 -5.580 1.00 94.50 469 GLU A C 1
ATOM 3755 O O . GLU A 1 469 ? -10.742 -1.958 -5.839 1.00 94.50 469 GLU A O 1
ATOM 3760 N N . LYS A 1 470 ? -9.781 -0.207 -4.802 1.00 94.69 470 LYS A N 1
ATOM 3761 C CA . LYS A 1 470 ? -8.643 -0.963 -4.270 1.00 94.69 470 LYS A CA 1
ATOM 3762 C C . LYS A 1 470 ? -9.040 -1.932 -3.168 1.00 94.69 470 LYS A C 1
ATOM 3764 O O . LYS A 1 470 ? -8.486 -3.029 -3.112 1.00 94.69 470 LYS A O 1
ATOM 3769 N N . ALA A 1 471 ? -10.024 -1.588 -2.338 1.00 96.56 471 ALA A N 1
ATOM 3770 C CA . ALA A 1 471 ? -10.587 -2.528 -1.373 1.00 96.56 471 ALA A CA 1
ATOM 3771 C C . ALA A 1 471 ? -11.255 -3.724 -2.070 1.00 96.56 471 ALA A C 1
ATOM 3773 O O . ALA A 1 471 ? -11.039 -4.866 -1.666 1.00 96.56 471 ALA A O 1
ATOM 3774 N N . VAL A 1 472 ? -12.012 -3.483 -3.148 1.00 96.56 472 VAL A N 1
ATOM 3775 C CA . VAL A 1 472 ? -12.625 -4.549 -3.960 1.00 96.56 472 VAL A CA 1
ATOM 3776 C C . VAL A 1 472 ? -11.562 -5.398 -4.659 1.00 96.56 472 VAL A C 1
ATOM 3778 O O . VAL A 1 472 ? -11.665 -6.627 -4.655 1.00 96.56 472 VAL A O 1
ATOM 3781 N N . GLU A 1 473 ? -10.533 -4.771 -5.233 1.00 96.31 473 GLU A N 1
ATOM 3782 C CA . GLU A 1 473 ? -9.405 -5.466 -5.861 1.00 96.31 473 GLU A CA 1
ATOM 3783 C C . GLU A 1 473 ? -8.683 -6.376 -4.855 1.00 96.31 473 GLU A C 1
ATOM 3785 O O . GLU A 1 473 ? -8.464 -7.558 -5.131 1.00 96.31 473 GLU A O 1
ATOM 3790 N N . ALA A 1 474 ? -8.366 -5.854 -3.666 1.00 97.50 474 ALA A N 1
ATOM 3791 C CA . ALA A 1 474 ? -7.695 -6.600 -2.610 1.00 97.50 474 ALA A CA 1
ATOM 3792 C C . ALA A 1 474 ? -8.560 -7.757 -2.093 1.00 97.50 474 ALA A C 1
ATOM 3794 O O . ALA A 1 474 ? -8.077 -8.886 -2.027 1.00 97.50 474 ALA A O 1
ATOM 3795 N N . ALA A 1 475 ? -9.842 -7.505 -1.810 1.00 97.19 475 ALA A N 1
ATOM 3796 C CA . ALA A 1 475 ? -10.797 -8.523 -1.381 1.00 97.19 475 ALA A CA 1
ATOM 3797 C C . ALA A 1 475 ? -10.885 -9.675 -2.387 1.00 97.19 475 ALA A C 1
ATOM 3799 O O . ALA A 1 475 ? -10.738 -10.836 -2.010 1.00 97.19 475 ALA A O 1
ATOM 3800 N N . ARG A 1 476 ? -11.024 -9.366 -3.682 1.00 96.38 476 ARG A N 1
ATOM 3801 C CA . ARG A 1 476 ? -11.043 -10.385 -4.739 1.00 96.38 476 ARG A CA 1
ATOM 3802 C C . ARG A 1 476 ? -9.743 -11.186 -4.787 1.00 96.38 476 ARG A C 1
ATOM 3804 O O . ARG A 1 476 ? -9.786 -12.395 -4.976 1.00 96.38 476 ARG A O 1
ATOM 3811 N N . ALA A 1 477 ? -8.600 -10.526 -4.615 1.00 96.12 477 ALA A N 1
ATOM 3812 C CA . ALA A 1 477 ? -7.294 -11.167 -4.705 1.00 96.12 477 ALA A CA 1
ATOM 3813 C C . ALA A 1 477 ? -7.007 -12.176 -3.581 1.00 96.12 477 ALA A C 1
ATOM 3815 O O . ALA A 1 477 ? -6.132 -13.020 -3.759 1.00 96.12 477 ALA A O 1
ATOM 3816 N N . VAL A 1 478 ? -7.697 -12.080 -2.438 1.00 96.19 478 VAL A N 1
ATOM 3817 C CA . VAL A 1 478 ? -7.426 -12.917 -1.254 1.00 96.19 478 VAL A CA 1
ATOM 3818 C C . VAL A 1 478 ? -8.653 -13.651 -0.713 1.00 96.19 478 VAL A C 1
ATOM 3820 O O . VAL A 1 478 ? -8.589 -14.183 0.396 1.00 96.19 478 VAL A O 1
ATOM 3823 N N . GLY A 1 479 ? -9.776 -13.645 -1.438 1.00 95.25 479 GLY A N 1
ATOM 3824 C CA . GLY A 1 479 ? -11.044 -14.194 -0.941 1.00 95.25 479 GLY A CA 1
ATOM 3825 C C . GLY A 1 479 ? -11.532 -13.492 0.334 1.00 95.25 479 GLY A C 1
ATOM 3826 O O . GLY A 1 479 ? -11.945 -14.142 1.287 1.00 95.25 479 GLY A O 1
ATOM 3827 N N . GLY A 1 480 ? -11.373 -12.169 0.401 1.00 96.44 480 GLY A N 1
ATOM 3828 C CA . GLY A 1 480 ? -11.825 -11.336 1.516 1.00 96.44 480 GLY A CA 1
ATOM 3829 C C . GLY A 1 480 ? -13.109 -10.564 1.210 1.00 96.44 480 GLY A C 1
ATOM 3830 O O . GLY A 1 480 ? -13.747 -10.753 0.175 1.00 96.44 480 GLY A O 1
ATOM 3831 N N . TYR A 1 481 ? -13.466 -9.642 2.104 1.00 97.38 481 TYR A N 1
ATOM 3832 C CA . TYR A 1 481 ? -14.756 -8.948 2.087 1.00 97.38 481 TYR A CA 1
ATOM 3833 C C . TYR A 1 481 ? -14.588 -7.442 2.240 1.00 97.38 481 TYR A C 1
ATOM 3835 O O . TYR A 1 481 ? -13.814 -6.991 3.077 1.00 97.38 481 TYR A O 1
ATOM 3843 N N . VAL A 1 482 ? -15.350 -6.650 1.489 1.00 97.69 482 VAL A N 1
ATOM 3844 C CA . VAL A 1 482 ? -15.336 -5.184 1.612 1.00 97.69 482 VAL A CA 1
ATOM 3845 C C . VAL A 1 482 ? -16.417 -4.719 2.579 1.00 97.69 482 VAL A C 1
ATOM 3847 O O . VAL A 1 482 ? -17.565 -5.150 2.492 1.00 97.69 482 VAL A O 1
ATOM 3850 N N . VAL A 1 483 ? -16.050 -3.806 3.477 1.00 97.50 483 VAL A N 1
ATOM 3851 C CA . VAL A 1 483 ? -16.929 -3.212 4.487 1.00 97.50 483 VAL A CA 1
ATOM 3852 C C . VAL A 1 483 ? -16.843 -1.689 4.364 1.00 97.50 483 VAL A C 1
ATOM 3854 O O . VAL A 1 483 ? -15.912 -1.059 4.863 1.00 97.50 483 VAL A O 1
ATOM 3857 N N . ALA A 1 484 ? -17.804 -1.090 3.664 1.00 96.00 484 ALA A N 1
ATOM 3858 C CA . ALA A 1 484 ? -17.838 0.350 3.400 1.00 96.00 484 ALA A CA 1
ATOM 3859 C C . ALA A 1 484 ? -18.809 1.082 4.348 1.00 96.00 484 ALA A C 1
ATOM 3861 O O . ALA A 1 484 ? -19.846 0.511 4.712 1.00 96.00 484 ALA A O 1
ATOM 3862 N N . PRO A 1 485 ? -18.513 2.331 4.747 1.00 95.69 485 PRO A N 1
ATOM 3863 C CA . PRO A 1 485 ? -19.394 3.120 5.603 1.00 95.69 485 PRO A CA 1
ATOM 3864 C C . PRO A 1 485 ? -20.733 3.431 4.898 1.00 95.69 485 PRO A C 1
ATOM 3866 O O . PRO A 1 485 ? -20.746 3.982 3.794 1.00 95.69 485 PRO A O 1
ATOM 3869 N N . PRO A 1 486 ? -21.892 3.125 5.514 1.00 96.00 486 PRO A N 1
ATOM 3870 C CA . PRO A 1 486 ? -23.200 3.376 4.914 1.00 96.00 486 PRO A CA 1
ATOM 3871 C C . PRO A 1 486 ? -23.634 4.833 5.139 1.00 96.00 486 PRO A C 1
ATOM 3873 O O . PRO A 1 486 ? -24.499 5.133 5.975 1.00 96.00 486 PRO A O 1
ATOM 3876 N N . PHE A 1 487 ? -23.007 5.753 4.404 1.00 96.38 487 PHE A N 1
ATOM 3877 C CA . PHE A 1 487 ? -23.337 7.176 4.457 1.00 96.38 487 PHE A CA 1
ATOM 3878 C C . PHE A 1 487 ? -24.703 7.476 3.835 1.00 96.38 487 PHE A C 1
ATOM 3880 O O . PHE A 1 487 ? -25.015 7.073 2.711 1.00 96.38 487 PHE A O 1
ATOM 3887 N N . THR A 1 488 ? -25.496 8.267 4.549 1.00 96.38 488 THR A N 1
ATOM 3888 C CA . THR A 1 488 ? -26.705 8.911 4.034 1.00 96.38 488 THR A CA 1
ATOM 3889 C C . THR A 1 488 ? -26.350 10.006 3.029 1.00 96.38 488 THR A C 1
ATOM 3891 O O . THR A 1 488 ? -25.217 10.485 2.968 1.00 96.38 488 THR A O 1
ATOM 3894 N N . LYS A 1 489 ? -27.341 10.475 2.261 1.00 95.12 489 LYS A N 1
ATOM 3895 C CA . LYS A 1 489 ? -27.152 11.618 1.352 1.00 95.12 489 LYS A CA 1
ATOM 3896 C C . LYS A 1 489 ? -26.630 12.858 2.089 1.00 95.12 489 LYS A C 1
ATOM 3898 O O . LYS A 1 489 ? -25.715 13.497 1.590 1.00 95.12 489 LYS A O 1
ATOM 3903 N N . ALA A 1 490 ? -27.163 13.154 3.278 1.00 96.06 490 ALA A N 1
ATOM 3904 C CA . ALA A 1 490 ? -26.754 14.310 4.075 1.00 96.06 490 ALA A CA 1
ATOM 3905 C C . ALA A 1 490 ? -25.282 14.226 4.515 1.00 96.06 490 ALA A C 1
ATOM 3907 O O . ALA A 1 490 ? -24.547 15.203 4.413 1.00 96.06 490 ALA A O 1
ATOM 3908 N N . GLU A 1 491 ? -24.823 13.051 4.941 1.00 96.56 491 GLU A N 1
ATOM 3909 C CA . GLU A 1 491 ? -23.423 12.827 5.328 1.00 96.56 491 GLU A CA 1
ATOM 3910 C C . GLU A 1 491 ? -22.474 12.876 4.132 1.00 96.56 491 GLU A C 1
ATOM 3912 O O . GLU A 1 491 ? -21.397 13.461 4.221 1.00 96.56 491 GLU A O 1
ATOM 3917 N N . LYS A 1 492 ? -22.899 12.347 2.977 1.00 95.31 492 LYS A N 1
ATOM 3918 C CA . LYS A 1 492 ? -22.149 12.516 1.728 1.00 95.31 492 LYS A CA 1
ATOM 3919 C C . LYS A 1 492 ? -22.019 13.997 1.366 1.00 95.31 492 LYS A C 1
ATOM 3921 O O . LYS A 1 492 ? -20.938 14.439 0.995 1.00 95.31 492 LYS A O 1
ATOM 3926 N N . THR A 1 493 ? -23.075 14.790 1.531 1.00 93.69 493 THR A N 1
ATOM 3927 C CA . THR A 1 493 ? -23.019 16.244 1.308 1.00 93.69 493 THR A CA 1
ATOM 3928 C C . THR A 1 493 ? -22.082 16.961 2.286 1.00 93.69 493 THR A C 1
ATOM 3930 O O . THR A 1 493 ? -21.427 17.917 1.886 1.00 93.69 493 THR A O 1
ATOM 3933 N N . LYS A 1 494 ? -21.948 16.481 3.530 1.00 94.75 494 LYS A N 1
ATOM 3934 C CA . LYS A 1 494 ? -20.944 16.973 4.495 1.00 94.75 494 LYS A CA 1
ATOM 3935 C C . LYS A 1 494 ? -19.500 16.596 4.131 1.00 94.75 494 LYS A C 1
ATOM 3937 O O . LYS A 1 494 ? -18.575 17.061 4.788 1.00 94.75 494 LYS A O 1
ATOM 3942 N N . GLY A 1 495 ? -19.304 15.763 3.109 1.00 93.88 495 GLY A N 1
ATOM 3943 C CA . GLY A 1 495 ? -17.986 15.327 2.660 1.00 93.88 495 GLY A CA 1
ATOM 3944 C C . GLY A 1 495 ? -17.383 14.195 3.487 1.00 93.88 495 GLY A C 1
ATOM 3945 O O . GLY A 1 495 ? -16.180 13.990 3.391 1.00 93.88 495 GLY A O 1
ATOM 3946 N N . LEU A 1 496 ? -18.179 13.458 4.274 1.00 96.00 496 LEU A N 1
ATOM 3947 C CA . LEU A 1 496 ? -17.669 12.294 5.006 1.00 96.00 496 LEU A CA 1
ATOM 3948 C C . LEU A 1 496 ? -17.286 11.190 4.013 1.00 96.00 496 LEU A C 1
ATOM 3950 O O . LEU A 1 496 ? -18.058 10.916 3.083 1.00 96.00 496 LEU A O 1
ATOM 3954 N N . THR A 1 497 ? -16.120 10.571 4.207 1.00 95.69 497 THR A N 1
ATOM 3955 C CA . THR A 1 497 ? -15.609 9.533 3.293 1.00 95.69 497 THR A CA 1
ATOM 3956 C C . THR A 1 497 ? -15.166 8.255 3.992 1.00 95.69 497 THR A C 1
ATOM 3958 O O . THR A 1 497 ? -15.217 7.199 3.373 1.00 95.69 497 THR A O 1
ATOM 3961 N N . ASP A 1 498 ? -14.809 8.282 5.277 1.00 96.25 498 ASP A N 1
ATOM 3962 C CA . ASP A 1 498 ? -14.268 7.103 5.965 1.00 96.25 498 ASP A CA 1
ATOM 3963 C C . ASP A 1 498 ? -15.034 6.696 7.248 1.00 96.25 498 ASP A C 1
ATOM 3965 O O . ASP A 1 498 ? -15.949 7.366 7.740 1.00 96.25 498 ASP A O 1
ATOM 3969 N N . TRP A 1 499 ? -14.674 5.540 7.819 1.00 97.62 499 TRP A N 1
ATOM 3970 C CA . TRP A 1 499 ? -15.270 5.054 9.073 1.00 97.62 499 TRP A CA 1
ATOM 3971 C C . TRP A 1 499 ? -14.976 5.952 10.281 1.00 97.62 499 TRP A C 1
ATOM 3973 O O . TRP A 1 499 ? -15.738 5.947 11.251 1.00 97.62 499 TRP A O 1
ATOM 3983 N N . ASN A 1 500 ? -13.880 6.709 10.249 1.00 97.69 500 ASN A N 1
ATOM 3984 C CA . ASN A 1 500 ? -13.521 7.631 11.316 1.00 97.69 500 ASN A CA 1
ATOM 3985 C C . ASN A 1 500 ? -14.436 8.867 11.307 1.00 97.69 500 ASN A C 1
ATOM 3987 O O . ASN A 1 500 ? -14.890 9.305 12.363 1.00 97.69 500 ASN A O 1
ATOM 3991 N N . ASP A 1 501 ? -14.756 9.394 10.131 1.00 97.25 501 ASP A N 1
ATOM 3992 C CA . ASP A 1 501 ? -15.728 10.465 9.926 1.00 97.25 501 ASP A CA 1
ATOM 3993 C C . ASP A 1 501 ? -17.128 10.036 10.380 1.00 97.25 501 ASP A C 1
ATOM 3995 O O . ASP A 1 501 ? -17.790 10.757 11.129 1.00 97.25 501 ASP A O 1
ATOM 3999 N N . LEU A 1 502 ? -17.549 8.817 10.019 1.00 96.94 502 LEU A N 1
ATOM 4000 C CA . LEU A 1 502 ? -18.819 8.255 10.484 1.00 96.94 502 LEU A CA 1
ATOM 4001 C C . LEU A 1 502 ? -18.862 8.126 12.014 1.00 96.94 502 LEU A C 1
ATOM 4003 O O . LEU A 1 502 ? -19.881 8.441 12.630 1.00 96.94 502 LEU A O 1
ATOM 4007 N N . CYS A 1 503 ? -17.753 7.703 12.631 1.00 96.38 503 CYS A N 1
ATOM 4008 C CA . CYS A 1 503 ? -17.637 7.598 14.084 1.00 96.38 503 CYS A CA 1
ATOM 4009 C C . CYS A 1 503 ? -17.731 8.960 14.780 1.00 96.38 503 CYS A C 1
ATOM 4011 O O . CYS A 1 503 ? -18.323 9.047 15.857 1.00 96.38 503 CYS A O 1
ATOM 4013 N N . GLN A 1 504 ? -17.168 10.013 14.185 1.00 96.06 504 GLN A N 1
ATOM 4014 C CA . GLN A 1 504 ? -17.271 11.375 14.711 1.00 96.06 504 GLN A CA 1
ATOM 4015 C C . GLN A 1 504 ? -18.686 11.949 14.561 1.00 96.06 504 GLN A C 1
ATOM 4017 O O . GLN A 1 504 ? -19.170 12.599 15.482 1.00 96.06 504 GLN A O 1
ATOM 4022 N N . GLU A 1 505 ? -19.368 11.675 13.446 1.00 97.19 505 GLU A N 1
ATOM 4023 C CA . GLU A 1 505 ? -20.724 12.173 13.179 1.00 97.19 505 GLU A CA 1
ATOM 4024 C C . GLU A 1 505 ? -21.799 11.429 13.992 1.00 97.19 505 GLU A C 1
ATOM 4026 O O . GLU A 1 505 ? -22.694 12.048 14.565 1.00 97.19 505 GLU A O 1
ATOM 4031 N N . ARG A 1 506 ? -21.738 10.091 14.049 1.00 96.25 506 ARG A N 1
ATOM 4032 C CA . ARG A 1 506 ? -22.792 9.258 14.661 1.00 96.25 506 ARG A CA 1
ATOM 4033 C C . ARG A 1 506 ? -22.475 8.784 16.079 1.00 96.25 506 ARG A C 1
ATOM 4035 O O . ARG A 1 506 ? -23.378 8.290 16.759 1.00 96.25 506 ARG A O 1
ATOM 4042 N N . GLY A 1 507 ? -21.225 8.897 16.519 1.00 96.25 507 GLY A N 1
ATOM 4043 C CA . GLY A 1 507 ? -20.738 8.304 17.762 1.00 96.25 507 GLY A CA 1
ATOM 4044 C C . GLY A 1 507 ? -20.401 6.815 17.632 1.00 96.25 507 GLY A C 1
ATOM 4045 O O . GLY A 1 507 ? -20.747 6.142 16.655 1.00 96.25 507 GLY A O 1
ATOM 4046 N N . GLN A 1 508 ? -19.711 6.290 18.646 1.00 94.88 508 GLN A N 1
ATOM 4047 C CA . GLN A 1 508 ? -19.127 4.948 18.625 1.00 94.88 508 GLN A CA 1
ATOM 4048 C C . GLN A 1 508 ? -20.180 3.841 18.493 1.00 94.88 508 GLN A C 1
ATOM 4050 O O . GLN A 1 508 ? -20.081 3.041 17.573 1.00 94.88 508 GLN A O 1
ATOM 4055 N N . ASP A 1 509 ? -21.211 3.816 19.340 1.00 96.12 509 ASP A N 1
ATOM 4056 C CA . ASP A 1 509 ? -22.160 2.690 19.399 1.00 96.12 509 ASP A CA 1
ATOM 4057 C C . ASP A 1 509 ? -22.933 2.497 18.091 1.00 96.12 509 ASP A C 1
ATOM 4059 O O . ASP A 1 509 ? -23.020 1.389 17.555 1.00 96.12 509 ASP A O 1
ATOM 4063 N N . LYS A 1 510 ? -23.438 3.598 17.518 1.00 97.25 510 LYS A N 1
ATOM 4064 C CA . LYS A 1 510 ? -24.123 3.574 16.218 1.00 97.25 510 LYS A CA 1
ATOM 4065 C C . LYS A 1 510 ? -23.181 3.117 15.109 1.00 97.25 510 LYS A C 1
ATOM 4067 O O . LYS A 1 510 ? -23.598 2.380 14.219 1.00 97.25 510 LYS A O 1
ATOM 4072 N N . THR A 1 511 ? -21.919 3.531 15.162 1.00 97.00 511 THR A N 1
ATOM 4073 C CA . THR A 1 511 ? -20.920 3.152 14.157 1.00 97.00 511 THR A CA 1
ATOM 4074 C C . THR A 1 511 ? -20.516 1.687 14.303 1.00 97.00 511 THR A C 1
ATOM 4076 O O . THR A 1 511 ? -20.427 0.993 13.295 1.00 97.00 511 THR A O 1
ATOM 4079 N N . THR A 1 512 ? -20.385 1.171 15.529 1.00 97.56 512 THR A N 1
ATOM 4080 C CA . THR A 1 512 ? -20.159 -0.255 15.810 1.00 97.56 512 THR A CA 1
ATOM 4081 C C . THR A 1 512 ? -21.292 -1.101 15.244 1.00 97.56 512 THR A C 1
ATOM 4083 O O . THR A 1 512 ? -21.037 -2.063 14.519 1.00 97.56 512 THR A O 1
ATOM 4086 N N . TYR A 1 513 ? -22.547 -0.716 15.505 1.00 97.31 513 TYR A N 1
ATOM 4087 C CA . TYR A 1 513 ? -23.712 -1.401 14.947 1.00 97.31 513 TYR A CA 1
ATOM 4088 C C . TYR A 1 513 ? -23.668 -1.437 13.413 1.00 97.31 513 TYR A C 1
ATOM 4090 O O . TYR A 1 513 ? -23.863 -2.495 12.810 1.00 97.31 513 TYR A O 1
ATOM 4098 N N . GLN A 1 514 ? -23.366 -0.302 12.774 1.00 97.38 514 GLN A N 1
ATOM 4099 C CA . GLN A 1 514 ? -23.270 -0.221 11.316 1.00 97.38 514 GLN A CA 1
ATOM 4100 C C . GLN A 1 514 ? -22.123 -1.073 10.770 1.00 97.38 514 GLN A C 1
ATOM 4102 O O . GLN A 1 514 ? -22.339 -1.827 9.827 1.00 97.38 514 GLN A O 1
ATOM 4107 N N . PHE A 1 515 ? -20.938 -1.022 11.379 1.00 97.50 515 PHE A N 1
ATOM 4108 C CA . PHE A 1 515 ? -19.790 -1.820 10.951 1.00 97.50 515 PHE A CA 1
ATOM 4109 C C . PHE A 1 515 ? -20.098 -3.319 11.003 1.00 97.50 515 PHE A C 1
ATOM 4111 O O . PHE A 1 515 ? -19.907 -4.026 10.017 1.00 97.50 515 PHE A O 1
ATOM 4118 N N . ILE A 1 516 ? -20.646 -3.800 12.124 1.00 96.75 516 ILE A N 1
ATOM 4119 C CA . ILE A 1 516 ? -21.017 -5.213 12.294 1.00 96.75 516 ILE A CA 1
ATOM 4120 C C . ILE A 1 516 ? -22.108 -5.615 11.295 1.00 96.75 516 ILE A C 1
ATOM 4122 O O . ILE A 1 516 ? -22.037 -6.697 10.714 1.00 96.75 516 ILE A O 1
ATOM 4126 N N . THR A 1 517 ? -23.100 -4.752 11.064 1.00 96.81 517 THR A N 1
ATOM 4127 C CA . THR A 1 517 ? -24.181 -5.010 10.100 1.00 96.81 517 THR A CA 1
ATOM 4128 C C . THR A 1 517 ? -23.639 -5.133 8.677 1.00 96.81 517 THR A C 1
ATOM 4130 O O . THR A 1 517 ? -23.957 -6.099 7.985 1.00 96.81 517 THR A O 1
ATOM 4133 N N . GLN A 1 518 ? -22.772 -4.208 8.253 1.00 96.19 518 GLN A N 1
ATOM 4134 C CA . GLN A 1 518 ? -22.143 -4.255 6.930 1.00 96.19 518 GLN A CA 1
ATOM 4135 C C . GLN A 1 518 ? -21.220 -5.471 6.780 1.00 96.19 518 GLN A C 1
ATOM 4137 O O . GLN A 1 518 ? -21.272 -6.151 5.758 1.00 96.19 518 GLN A O 1
ATOM 4142 N N . ALA A 1 519 ? -20.436 -5.806 7.810 1.00 95.50 519 ALA A N 1
ATOM 4143 C CA . ALA A 1 519 ? -19.583 -6.992 7.801 1.00 95.50 519 ALA A CA 1
ATOM 4144 C C . ALA A 1 519 ? -20.402 -8.287 7.664 1.00 95.50 519 ALA A C 1
ATOM 4146 O O . ALA A 1 519 ? -20.109 -9.113 6.802 1.00 95.50 519 ALA A O 1
ATOM 4147 N N . ARG A 1 520 ? -21.477 -8.446 8.452 1.00 94.62 520 ARG A N 1
ATOM 4148 C CA . ARG A 1 520 ? -22.383 -9.606 8.361 1.00 94.62 520 ARG A CA 1
ATOM 4149 C C . ARG A 1 520 ? -23.057 -9.708 6.996 1.00 94.62 520 ARG A C 1
ATOM 4151 O O . ARG A 1 520 ? -23.150 -10.806 6.450 1.00 94.62 520 ARG A O 1
ATOM 4158 N N . ALA A 1 521 ? -23.501 -8.585 6.434 1.00 93.44 521 ALA A N 1
ATOM 4159 C CA . ALA A 1 521 ? -24.097 -8.554 5.102 1.00 93.44 521 ALA A CA 1
ATOM 4160 C C . ALA A 1 521 ? -23.090 -8.963 4.014 1.00 93.44 521 ALA A C 1
ATOM 4162 O O . ALA A 1 521 ? -23.450 -9.694 3.092 1.00 93.44 521 ALA A O 1
ATOM 4163 N N . ALA A 1 522 ? -21.830 -8.528 4.128 1.00 92.50 522 ALA A N 1
ATOM 4164 C CA . ALA A 1 522 ? -20.770 -8.913 3.201 1.00 92.50 522 ALA A CA 1
ATOM 4165 C C . ALA A 1 522 ? -20.462 -10.419 3.271 1.00 92.50 522 ALA A C 1
ATOM 4167 O O . ALA A 1 522 ? -20.372 -11.065 2.228 1.00 92.50 522 ALA A O 1
ATOM 4168 N N . LEU A 1 523 ? -20.372 -10.978 4.483 1.00 89.06 523 LEU A N 1
ATOM 4169 C CA . LEU A 1 523 ? -20.160 -12.412 4.719 1.00 89.06 523 LEU A CA 1
ATOM 4170 C C . LEU A 1 523 ? -21.323 -13.261 4.177 1.00 89.06 523 LEU A C 1
ATOM 4172 O O . LEU A 1 523 ? -21.104 -14.218 3.441 1.00 89.06 523 LEU A O 1
ATOM 4176 N N . SER A 1 524 ? -22.567 -12.868 4.467 1.00 87.44 524 SER A N 1
ATOM 4177 C CA . SER A 1 524 ? -23.764 -13.632 4.068 1.00 87.44 524 SER A CA 1
ATOM 4178 C C . SER A 1 524 ? -23.922 -13.715 2.546 1.00 87.44 524 SER A C 1
ATOM 4180 O O . SER A 1 524 ? -24.163 -14.792 2.009 1.00 87.44 524 SER A O 1
ATOM 4182 N N . LYS A 1 525 ? -23.701 -12.601 1.832 1.00 82.19 525 LYS A N 1
ATOM 4183 C CA . LYS A 1 525 ? -23.766 -12.563 0.359 1.00 82.19 525 LYS A CA 1
ATOM 4184 C C . LYS A 1 525 ? -22.757 -13.491 -0.313 1.00 82.19 525 LYS A C 1
ATOM 4186 O O . LYS A 1 525 ? -22.992 -13.927 -1.437 1.00 82.19 525 LYS A O 1
ATOM 4191 N N . ASN A 1 526 ? -21.615 -13.745 0.321 1.00 76.25 526 ASN A N 1
ATOM 4192 C CA . ASN A 1 526 ? -20.635 -14.671 -0.231 1.00 76.25 526 ASN A CA 1
ATOM 4193 C C . ASN A 1 526 ? -21.059 -16.122 -0.012 1.00 76.25 526 ASN A C 1
ATOM 4195 O O . ASN A 1 526 ? -21.013 -16.892 -0.962 1.00 76.25 526 ASN A O 1
ATOM 4199 N N . ASN A 1 527 ? -21.568 -16.459 1.177 1.00 73.56 527 ASN A N 1
ATOM 4200 C CA . ASN A 1 527 ? -22.111 -17.793 1.444 1.00 73.56 527 ASN A CA 1
ATOM 4201 C C . ASN A 1 527 ? -23.242 -18.144 0.462 1.00 73.56 527 ASN A C 1
ATOM 4203 O O . ASN A 1 527 ? -23.279 -19.248 -0.067 1.00 73.56 527 ASN A O 1
ATOM 4207 N N . GLU A 1 528 ? -24.135 -17.194 0.157 1.00 73.38 528 GLU A N 1
ATOM 4208 C CA . GLU A 1 528 ? -25.180 -17.380 -0.862 1.00 73.38 528 GLU A CA 1
ATOM 4209 C C . GLU A 1 528 ? -24.596 -17.658 -2.256 1.00 73.38 528 GLU A C 1
ATOM 4211 O O . GLU A 1 528 ? -25.088 -18.531 -2.969 1.00 73.38 528 GLU A O 1
ATOM 4216 N N . ARG A 1 529 ? -23.526 -16.952 -2.648 1.00 72.12 529 ARG A N 1
ATOM 4217 C CA . ARG A 1 529 ? -22.835 -17.185 -3.927 1.00 72.12 529 ARG A CA 1
ATOM 4218 C C . ARG A 1 529 ? -22.125 -18.534 -3.967 1.00 72.12 529 ARG A C 1
ATOM 4220 O O . ARG A 1 529 ? -22.141 -19.184 -5.006 1.00 72.12 529 ARG A O 1
ATOM 4227 N N . GLU A 1 530 ? -21.498 -18.952 -2.873 1.00 73.81 530 GLU A N 1
ATOM 4228 C CA . GLU A 1 530 ? -20.844 -20.260 -2.764 1.00 73.81 530 GLU A CA 1
ATOM 4229 C C . GLU A 1 530 ? -21.869 -21.391 -2.877 1.00 73.81 530 GLU A C 1
ATOM 4231 O O . GLU A 1 530 ? -21.710 -22.257 -3.734 1.00 73.81 530 GLU A O 1
ATOM 4236 N N . LEU A 1 531 ? -22.984 -21.304 -2.142 1.00 71.31 531 LEU A N 1
ATOM 4237 C CA . LEU A 1 531 ? -24.096 -22.254 -2.239 1.00 71.31 531 LEU A CA 1
ATOM 4238 C C . LEU A 1 531 ? -24.696 -22.303 -3.653 1.00 71.31 531 LEU A C 1
ATOM 4240 O O . LEU A 1 531 ? -24.962 -23.385 -4.170 1.00 71.31 531 LEU A O 1
ATOM 4244 N N . GLN A 1 532 ? -24.867 -21.156 -4.322 1.00 69.19 532 GLN A N 1
ATOM 4245 C CA . GLN A 1 532 ? -25.322 -21.113 -5.719 1.00 69.19 532 GLN A CA 1
ATOM 4246 C C . GLN A 1 532 ? -24.307 -21.742 -6.687 1.00 69.19 532 GLN A C 1
ATOM 4248 O O . GLN A 1 532 ? -24.696 -22.441 -7.624 1.00 69.19 532 GLN A O 1
ATOM 4253 N N . ASN A 1 533 ? -23.007 -21.534 -6.466 1.00 69.75 533 ASN A N 1
ATOM 4254 C CA . ASN A 1 533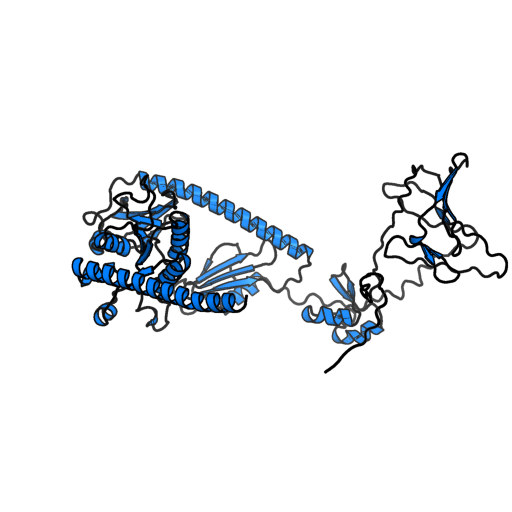 ? -21.941 -22.120 -7.281 1.00 69.75 533 ASN A CA 1
ATOM 4255 C C . ASN A 1 533 ? -21.805 -23.640 -7.066 1.00 69.75 533 ASN A C 1
ATOM 4257 O O . ASN A 1 533 ? -21.462 -24.366 -7.997 1.00 69.75 533 ASN A O 1
ATOM 4261 N N . GLU A 1 534 ? -22.078 -24.146 -5.863 1.00 69.31 534 GLU A N 1
ATOM 4262 C CA . GLU A 1 534 ? -22.126 -25.585 -5.567 1.00 69.31 534 GLU A CA 1
ATOM 4263 C C . GLU A 1 534 ? -23.398 -26.241 -6.125 1.00 69.31 534 GLU A C 1
ATOM 4265 O O . GLU A 1 534 ? -23.335 -27.300 -6.761 1.00 69.31 534 GLU A O 1
ATOM 4270 N N . ALA A 1 535 ? -24.543 -25.566 -5.992 1.00 65.38 535 ALA A N 1
ATOM 4271 C CA . ALA A 1 535 ? -25.820 -26.001 -6.554 1.00 65.38 535 ALA A CA 1
ATOM 4272 C C . ALA A 1 535 ? -25.837 -26.000 -8.091 1.00 65.38 535 ALA A C 1
ATOM 4274 O O . ALA A 1 535 ? -26.607 -26.741 -8.686 1.00 65.38 535 ALA A O 1
ATOM 4275 N N . THR A 1 536 ? -24.984 -25.214 -8.753 1.00 65.19 536 THR A N 1
ATOM 4276 C CA . THR A 1 536 ? -24.821 -25.224 -10.223 1.00 65.19 536 THR A CA 1
ATOM 4277 C C . THR A 1 536 ? -23.748 -26.198 -10.716 1.00 65.19 536 THR A C 1
ATOM 4279 O O . THR A 1 536 ? -23.748 -26.556 -11.894 1.00 65.19 536 THR A O 1
ATOM 4282 N N . LYS A 1 537 ? -22.860 -26.682 -9.837 1.00 57.38 537 LYS A N 1
ATOM 4283 C CA . LYS A 1 537 ? -21.909 -27.769 -10.139 1.00 57.38 537 LYS A CA 1
ATOM 4284 C C . LYS A 1 537 ? -22.526 -29.163 -9.984 1.00 57.38 537 LYS A C 1
ATOM 4286 O O . LYS A 1 537 ? -22.121 -30.078 -10.695 1.00 57.38 537 LYS A O 1
ATOM 4291 N N . SER A 1 538 ? -23.508 -29.320 -9.098 1.00 50.88 538 SER A N 1
ATOM 4292 C CA . SER A 1 538 ? -24.186 -30.602 -8.837 1.00 50.88 538 SER A CA 1
ATOM 4293 C C . SER A 1 538 ? -25.005 -31.173 -10.020 1.00 50.88 538 SER A C 1
ATOM 4295 O O . SER A 1 538 ? -24.890 -32.372 -10.260 1.00 50.88 538 SER A O 1
ATOM 4297 N N . PRO A 1 539 ? -25.704 -30.378 -10.863 1.00 52.09 539 PRO A N 1
ATOM 4298 C CA . PRO A 1 539 ? -26.476 -30.898 -11.997 1.00 52.09 539 PRO A CA 1
ATOM 4299 C C . PRO A 1 539 ? -25.599 -31.485 -13.109 1.00 52.09 539 PRO A C 1
ATOM 4301 O O . PRO A 1 539 ? -26.044 -32.346 -13.859 1.00 52.09 539 PRO A O 1
ATOM 4304 N N . LYS A 1 540 ? -24.336 -31.043 -13.221 1.00 50.00 540 LYS A N 1
ATOM 4305 C CA . LYS A 1 540 ? -23.385 -31.600 -14.197 1.00 50.00 540 LYS A CA 1
ATOM 4306 C C . LYS A 1 540 ? -22.842 -32.967 -13.784 1.00 50.00 540 LYS A C 1
ATOM 4308 O O . LYS A 1 540 ? -22.547 -33.772 -14.656 1.00 50.00 540 LYS A O 1
ATOM 4313 N N . LYS A 1 541 ? -22.746 -33.250 -12.480 1.00 45.16 541 LYS A N 1
ATOM 4314 C CA . LYS A 1 541 ? -22.287 -34.557 -11.982 1.00 45.16 541 LYS A CA 1
ATOM 4315 C C . LYS A 1 541 ? -23.360 -35.641 -12.074 1.00 45.16 541 LYS A C 1
ATOM 4317 O O . LYS A 1 541 ? -23.008 -36.793 -12.292 1.00 45.16 541 LYS A O 1
ATOM 4322 N N . GLU A 1 542 ? -24.638 -35.290 -11.940 1.00 46.97 542 GLU A N 1
ATOM 4323 C CA . GLU A 1 542 ? -25.739 -36.241 -12.158 1.00 46.97 542 GLU A CA 1
ATOM 4324 C C . GLU A 1 542 ? -25.899 -36.584 -13.648 1.00 46.97 542 GLU A C 1
ATOM 4326 O O . GLU A 1 542 ? -26.027 -37.756 -13.982 1.00 46.97 542 GLU A O 1
ATOM 4331 N N . GLN A 1 543 ? -25.740 -35.611 -14.556 1.00 48.12 543 GLN A N 1
ATOM 4332 C CA . GLN A 1 543 ? -25.758 -35.879 -16.004 1.00 48.12 543 GLN A CA 1
ATOM 4333 C C . GLN A 1 543 ? -24.536 -36.667 -16.514 1.00 48.12 543 GLN A C 1
ATOM 4335 O O . GLN A 1 543 ? -24.653 -37.397 -17.493 1.00 48.12 543 GLN A O 1
ATOM 4340 N N . GLU A 1 544 ? -23.369 -36.551 -15.871 1.00 51.72 544 GLU A N 1
ATOM 4341 C CA . GLU A 1 544 ? -22.183 -37.356 -16.215 1.00 51.72 544 GLU A CA 1
ATOM 4342 C C . GLU A 1 544 ? -22.219 -38.775 -15.614 1.00 51.72 544 GLU A C 1
ATOM 4344 O O . GLU A 1 544 ? -21.583 -39.668 -16.165 1.00 51.72 544 GLU A O 1
ATOM 4349 N N . MET A 1 545 ? -22.979 -39.014 -14.535 1.00 47.47 545 MET A N 1
ATOM 4350 C CA . MET A 1 545 ? -23.198 -40.361 -13.977 1.00 47.47 545 MET A CA 1
ATOM 4351 C C . MET A 1 545 ? -24.361 -41.122 -14.627 1.00 47.47 545 MET A C 1
ATOM 4353 O O . MET A 1 545 ? -24.351 -42.343 -14.587 1.00 47.47 545 MET A O 1
ATOM 4357 N N . GLU A 1 546 ? -25.341 -40.449 -15.237 1.00 49.53 546 GLU A N 1
ATOM 4358 C CA . GLU A 1 546 ? -26.394 -41.120 -16.025 1.00 49.53 546 GLU A CA 1
ATOM 4359 C C . GLU A 1 546 ? -25.949 -41.502 -17.451 1.00 49.53 546 GLU A C 1
ATOM 4361 O O . GLU A 1 546 ? -26.657 -42.237 -18.138 1.00 49.53 546 GLU A O 1
ATOM 4366 N N . MET A 1 547 ? -24.784 -41.024 -17.908 1.00 49.91 547 MET A N 1
ATOM 4367 C CA . MET A 1 547 ? -24.206 -41.356 -19.222 1.00 49.91 547 MET A CA 1
ATOM 4368 C C . MET A 1 547 ? -22.983 -42.292 -19.159 1.00 49.91 547 MET A C 1
ATOM 4370 O O . MET A 1 547 ? -22.348 -42.519 -20.192 1.00 49.91 547 MET A O 1
ATOM 4374 N N . ALA A 1 548 ? -22.651 -42.826 -17.981 1.00 43.16 548 ALA A N 1
ATOM 4375 C CA . ALA A 1 548 ? -21.604 -43.828 -17.760 1.00 43.16 548 ALA A CA 1
ATOM 4376 C C . ALA A 1 548 ? -22.233 -45.131 -17.256 1.00 43.16 548 ALA A C 1
ATOM 4378 O O . ALA A 1 548 ? -21.743 -46.208 -17.668 1.00 43.16 548 ALA A O 1
#

Secondary structure (DSSP, 8-state):
---------------PPPPP------------------SS---TT-EEEEE--TT-SSEEEEEE-TTS-SEEEEEE-GGGEEE-SS-EEE--TTS-PPP----S--S-----EEEEE----SS-----B---SS------TTGGGTT---EEE---GGGHHHHHHTT-EEETTTTEEEESSHHHHHHTGGGB-SSSPPP------HHHHHHHHHHHTTEE--SSPP-BSS-EEEEETT-SS--EEEEEE-SSSS-EEEEEETTS-EEEEE--S----HHHHHHHHHHHHHHHHHHHHHHHHHHHHHHHHHHHHHHH--SBP-TTT-HHHHHHT---SS-EE-TTS-EEEEEE-TT--EEEEEEESSSEEEPTT---TT-BEEE-TT-GGGSSS---TT-EEEEESSHHHHHHHHHHH---EEE-SSHHHHHHHHHHHHHHSTTSEEEEE----TTGGGSSS----HHHHHHHHHHHHHT-EEE-----HHHHHTT--SHHHHHHHH-HHHHHHHHHHHHHHHHHHHHHHHHHHHHHHHHHHHHHHTT-

Sequence (548 aa):
MQNLENEHEVQPTKEAPLPTSGIFSDPISDNREFFVDFDIPQKPGHSVSIDAHPDDEQVWAHYSAPDAKDYRSRPIDKSWFVNAGDKLYYNAKEDALVEYSKGDNPAVMERHSVSFNLIEQQSEVAVGVGLSKGDTLVYDKAARRKSRERTYLAVPYAERDQAKELGAKWDRKTKSWFAPSAKVVQATRKWSVEGKAPKAEQSREPQQEFSDWVKARGMDLKGLATMDGKWHRIAIVGEREKNASYRGFLEGGVPNGMLNNFKGEQDKWVFTGQQLSKDEVARAIEAGQKAKKDRAEDLKLEQQATAKRAYGIWSNLKDWAKPSNCEYLKRKNVLGYGVKLDKDGRMVVPLRDTDFKIHSLQFVGEEKHYLKHGRKEGLFHAIDPKRYLNDERQPTKEDTLVFTEGYATGGSVHKLVGKPIIVTFDGDNLVKVAKAMREKFPDVTMLFAADDDHHLPKRETPLPNKGMEKAVEAARAVGGYVVAPPFTKAEKTKGLTDWNDLCQERGQDKTTYQFITQARAALSKNNERELQNEATKSPKKEQEMEMA